Protein 4QN1 (pdb70)

Solvent-accessible surface area: 21123 Å² total

B-factor: mean 55.82, std 19.67, range [11.8, 142.9]

Nearest PDB structures (foldseek):
  4qn1-assembly1_A  TM=1.003E+00  e=3.491E-45  Homo sapiens
  6h2x-assembly1_A  TM=1.416E-01  e=1.424E-01  Escherichia coli K-12
  8f7n-assembly1_A-2  TM=1.892E-01  e=2.161E+00  Sinorhizobium meliloti
  6zz5-assembly1_AAA  TM=1.905E-01  e=2.071E+00  Serratia marcescens
  5vxj-assembly3_E  TM=1.726E-01  e=5.743E+00  Shigella flexneri

Organism: Homo sapiens (NCBI:txid9606)

InterPro domains:
  IPR000330 SNF2, N-terminal domain [PF00176] (307-985)
  IPR001650 Helicase, C-terminal domain-like [PF00271] (1516-1622)
  IPR001650 Helicase, C-terminal domain-like [PS51194] (1514-1672)
  IPR001650 Helicase, C-terminal domain-like [SM00490] (1542-1622)
  IPR001841 Zinc finger, RING-type [PS50089] (1432-1479)
  IPR001841 Zinc finger, RING-type [SM00184] (1432-1478)
  IPR001965 Zinc finger, PHD-type [SM00249] (660-707)
  IPR005818 Linker histone H1/H5, domain H15 [PF00538] (440-510)
  IPR005818 Linker histone H1/H5, domain H15 [PS51504] (438-512)
  IPR005818 Linker histone H1/H5, domain H15 [SM00526] (436-502)
  IPR005818 Linker histone H1/H5, domain H15 [cd00073] (440-512)
  IPR011011 Zinc finger, FYVE/PHD-type [SSF57903] (650-717)
  IPR013083 Zinc finger, RING/FYVE/PHD-type [G3DSA:3.30.40.10] (647-708)
  IPR013083 Zinc finger, RING/FYVE/PHD-type [G3DSA:3.30.40.10] (1404-1486)
  IPR014001 Helicase superfamily 1/2, ATP-binding domain [SM00487] (300-875)
  IPR017907 Zinc finger, RING-type, conserved site [PS00518] (1448-1457)
  IPR019786 Zinc finger, PHD-type, conserved site [PS01359] (661-706)
  IPR027370 Zinc finger, RING-type, eukaryotic [PF13445] (1432-1475)
  IPR027417 P-loop containing nucleoside triphosphate hydrolase [G3DSA:3.40.50.300] (1487-1681)
  IPR027417 P-loop containing nucleoside triphosphate hydrolase [SSF52540] (260-395)

Radius of gyration: 30.94 Å; Cα contacts (8 Å, |Δi|>4): 353; chains: 1; bounding box: 80×60×69 Å

Sequence (363 aa):
GTEELLTSLQKKCGTECEEAHRQLVCALNGLAGIHIIKGEYALAAELYREVLRSSEEHKGKLKTDSLQRLHATHNLELLIARHPGIPPTLRDGRLEEEAKQLREHHYSKCNTEVAEAQQALYPVQQTIHELQRKIHSNSPWWLNVIHRAIEFTIDEELVQRVRNEITSSEKFRDCRGLQFLLTTQEELNNKCQKLVREAVKNLEGPPSRNVIESATVCHLRPARLPLNCCVFCKADELFTEYESKLFSNTLWAISETERSKAILSFAKSHRFDVEFVDEGSTSDLFEAWKKEYKLLHEYWALRNRVSAVDELAATERLRVRDPLHIIEPHEVEQNRIKLLNDKAVATSQLQKKLGQLLYLTNLEEK

GO terms:
  GO:0005515 protein binding (F, IPI)
  GO:0031625 ubiquitin protein ligase binding (F, IDA)
  GO:0006974 DNA damage response (P, IDA)
  GO:0004842 ubiquitin-protein transferase activity (F, IDA)
  GO:0000209 protein polyubiquitination (P, IDA)
  GO:0061630 ubiquitin protein ligase activity (F, EXP)
  GO:0005654 nucleoplasm (C, TAS)
  GO:0016567 protein ubiquitination (P, TAS)

Structure (mmCIF, N/CA/C/O backbone):
data_4QN1
#
_entry.id   4QN1
#
_cell.length_a   130.624
_cell.length_b   130.624
_cell.length_c   129.571
_cell.angle_alpha   90.000
_cell.angle_beta   90.000
_cell.angle_gamma   120.000
#
_symmetry.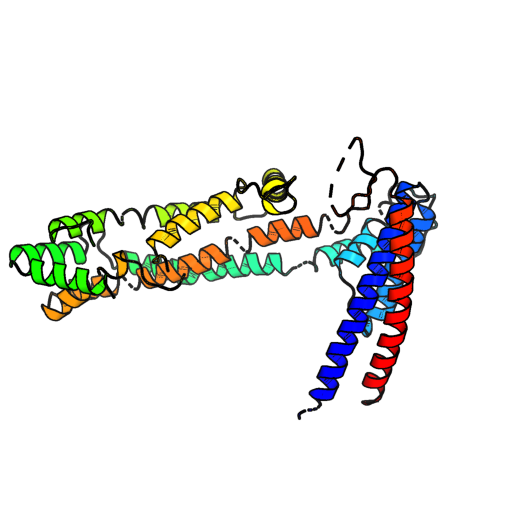space_group_name_H-M   'P 61 2 2'
#
loop_
_entity.id
_entity.type
_entity.pdbx_description
1 polymer 'E3 ubiquitin-protein ligase SHPRH'
2 non-polymer 'ZINC ION'
3 non-polymer 'SULFATE ION'
4 non-polymer 'UNKNOWN ATOM OR ION'
5 water water
#
loop_
_atom_site.group_PDB
_atom_site.id
_atom_site.type_symbol
_atom_site.label_atom_id
_atom_site.label_alt_id
_atom_site.label_comp_id
_atom_site.label_asym_id
_atom_site.label_entity_id
_atom_site.label_seq_id
_atom_site.pdbx_PDB_ins_code
_atom_site.Cartn_x
_atom_site.Cartn_y
_atom_site.Cartn_z
_atom_site.occupancy
_atom_site.B_iso_or_equiv
_atom_site.auth_seq_id
_atom_site.auth_comp_id
_atom_site.auth_asym_id
_atom_site.auth_atom_id
_atom_site.pdbx_PDB_model_num
ATOM 1 N N . GLY A 1 1 ? 103.714 68.167 30.765 1.00 64.21 999 GLY A N 1
ATOM 2 C CA . GLY A 1 1 ? 104.085 69.491 31.244 1.00 65.09 999 GLY A CA 1
ATOM 3 C C . GLY A 1 1 ? 103.377 70.608 30.508 1.00 67.77 999 GLY A C 1
ATOM 4 O O . GLY A 1 1 ? 103.348 70.613 29.271 1.00 66.13 999 GLY A O 1
ATOM 5 N N . THR A 1 2 ? 102.818 71.578 31.275 1.00 64.46 1000 THR A N 1
ATOM 6 C CA . THR A 1 2 ? 102.081 72.742 30.761 1.00 63.52 1000 THR A CA 1
ATOM 7 C C . THR A 1 2 ? 102.950 73.665 29.877 1.00 66.85 1000 THR A C 1
ATOM 8 O O . THR A 1 2 ? 102.385 74.367 29.034 1.00 66.01 1000 THR A O 1
ATOM 20 N N . GLU A 1 4 ? 105.564 72.511 27.716 1.00 63.63 1002 GLU A N 1
ATOM 21 C CA . GLU 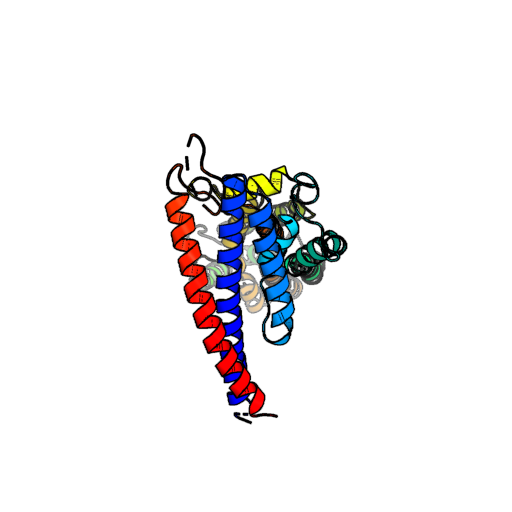A 1 4 ? 105.637 71.839 26.411 1.00 62.45 1002 GLU A CA 1
ATOM 22 C C . GLU A 1 4 ? 104.286 71.942 25.704 1.00 63.66 1002 GLU A C 1
ATOM 23 O O . GLU A 1 4 ? 104.243 72.018 24.477 1.00 62.17 1002 GLU A O 1
ATOM 29 N N . GLU A 1 5 ? 103.195 71.984 26.498 1.00 59.13 1003 GLU A N 1
ATOM 30 C CA . GLU A 1 5 ? 101.821 72.169 26.043 1.00 57.37 1003 GLU A CA 1
ATOM 31 C C . GLU A 1 5 ? 101.646 73.598 25.512 1.00 59.32 1003 GLU A C 1
ATOM 32 O O . GLU A 1 5 ? 100.979 73.774 24.497 1.00 57.95 1003 GLU A O 1
ATOM 38 N N . LEU A 1 6 ? 102.254 74.608 26.190 1.00 55.75 1004 LEU A N 1
ATOM 39 C CA . LEU A 1 6 ? 102.205 76.023 25.794 1.00 55.31 1004 LEU A CA 1
ATOM 40 C C . LEU A 1 6 ? 102.922 76.241 24.462 1.00 58.00 1004 LEU A C 1
ATOM 41 O O . LEU A 1 6 ? 102.360 76.881 23.572 1.00 56.48 1004 LEU A O 1
ATOM 46 N N . LEU A 1 7 ? 104.145 75.684 24.323 1.00 54.97 1005 LEU A N 1
ATOM 47 C CA . LEU A 1 7 ? 104.956 75.775 23.108 1.00 54.52 1005 LEU A CA 1
ATOM 48 C C . LEU A 1 7 ? 104.237 75.129 21.923 1.00 57.58 1005 LEU A C 1
ATOM 49 O O . LEU A 1 7 ? 104.260 75.690 20.827 1.00 56.80 1005 LEU A O 1
ATOM 54 N N . THR A 1 8 ? 103.564 73.981 22.160 1.00 53.95 1006 THR A N 1
ATOM 55 C CA . THR A 1 8 ? 102.778 73.251 21.160 1.00 52.41 1006 THR A CA 1
ATOM 56 C C . THR A 1 8 ? 101.546 74.087 20.761 1.00 55.72 1006 THR A C 1
ATOM 57 O O . THR A 1 8 ? 101.259 74.206 19.571 1.00 55.24 1006 THR A O 1
ATOM 61 N N . SER A 1 9 ? 100.847 74.677 21.753 1.00 52.13 1007 SER A N 1
ATOM 62 C CA . SER A 1 9 ? 99.670 75.524 21.549 1.00 51.55 1007 SER A CA 1
ATOM 63 C C . SER A 1 9 ? 100.025 76.760 20.704 1.00 55.89 1007 SER A C 1
ATOM 64 O O . SER A 1 9 ? 99.294 77.076 19.762 1.00 54.89 1007 SER A O 1
ATOM 67 N N . LEU A 1 10 ? 101.164 77.427 21.021 1.00 53.31 1008 LEU A N 1
ATOM 68 C CA . LEU A 1 10 ? 101.651 78.605 20.291 1.00 53.44 1008 LEU A CA 1
ATOM 69 C C . LEU A 1 10 ? 102.019 78.239 18.857 1.00 56.02 1008 LEU A C 1
ATOM 70 O O . LEU A 1 10 ? 101.719 79.008 17.948 1.00 55.30 1008 LEU A O 1
ATOM 75 N N . GLN A 1 11 ? 102.638 77.055 18.659 1.00 52.11 1009 GLN A N 1
ATOM 76 C CA . GLN A 1 11 ? 103.040 76.531 17.350 1.00 51.34 1009 GLN A CA 1
ATOM 77 C C . GLN A 1 11 ? 101.832 76.152 16.478 1.00 53.64 1009 GLN A C 1
ATOM 78 O O . GLN A 1 11 ? 101.853 76.403 15.271 1.00 52.64 1009 GLN A O 1
ATOM 84 N N . LYS A 1 12 ? 100.787 75.554 17.089 1.00 49.49 1010 LYS A N 1
ATOM 85 C CA . LYS A 1 12 ? 99.563 75.154 16.387 1.00 48.17 1010 LYS A CA 1
ATOM 86 C C . LYS A 1 12 ? 98.759 76.377 15.936 1.00 51.28 1010 LYS A C 1
ATOM 87 O O . LYS A 1 12 ? 98.352 76.429 14.776 1.00 50.67 1010 LYS A O 1
ATOM 90 N N . LYS A 1 13 ? 98.569 77.368 16.833 1.00 47.20 1011 LYS A N 1
ATOM 91 C CA . LYS A 1 13 ? 97.854 78.611 16.542 1.00 46.92 1011 LYS A CA 1
ATOM 92 C C . LYS A 1 13 ? 98.581 79.410 15.433 1.00 51.28 1011 LYS A C 1
ATOM 93 O O . LYS A 1 13 ? 97.926 79.892 14.510 1.00 50.80 1011 LYS A O 1
ATOM 96 N N . CYS A 1 14 ? 99.926 79.509 15.517 1.00 47.89 1012 CYS A N 1
ATOM 97 C CA . CYS A 1 14 ? 100.782 80.210 14.559 1.00 48.19 1012 CYS A CA 1
ATOM 98 C C . CYS A 1 14 ? 100.761 79.533 13.182 1.00 51.29 1012 CYS A C 1
ATOM 99 O O . CYS A 1 14 ? 100.702 80.226 12.163 1.00 51.27 1012 CYS A O 1
ATOM 102 N N . GLY A 1 15 ? 100.816 78.200 13.176 1.00 46.43 1013 GLY A N 1
ATOM 103 C CA . GLY A 1 15 ? 100.766 77.380 11.972 1.00 45.16 1013 GLY A CA 1
ATOM 104 C C . GLY A 1 15 ? 99.450 77.538 11.237 1.00 48.60 1013 GLY A C 1
ATOM 105 O O . GLY A 1 15 ? 99.431 77.600 10.006 1.00 48.79 1013 GLY A O 1
ATOM 106 N N . THR A 1 16 ? 98.345 77.647 11.998 1.00 44.53 1014 THR A N 1
ATOM 107 C CA . THR A 1 16 ? 96.984 77.862 11.498 1.00 43.87 1014 THR A CA 1
ATOM 108 C C . THR A 1 16 ? 96.897 79.249 10.839 1.00 49.01 1014 THR A C 1
ATOM 109 O O . THR A 1 16 ? 96.262 79.394 9.790 1.00 48.65 1014 THR A O 1
ATOM 113 N N . GLU A 1 17 ? 97.570 80.248 11.442 1.00 46.45 1015 GLU A N 1
ATOM 114 C CA . GLU A 1 17 ? 97.633 81.619 10.939 1.00 47.39 1015 GLU A CA 1
ATOM 115 C C . GLU A 1 17 ? 98.395 81.665 9.610 1.00 50.51 1015 GLU A C 1
ATOM 116 O O . GLU A 1 17 ? 97.952 82.348 8.687 1.00 49.82 1015 GLU A O 1
ATOM 122 N N . CYS A 1 18 ? 99.492 80.880 9.491 1.00 47.20 1016 CYS A N 1
ATOM 123 C CA . CYS A 1 18 ? 100.290 80.745 8.261 1.00 46.98 1016 CYS A CA 1
ATOM 124 C C . CYS A 1 18 ? 99.435 80.091 7.164 1.00 49.24 1016 CYS A C 1
ATOM 125 O O . CYS A 1 18 ? 99.454 80.531 6.013 1.00 48.30 1016 CYS A O 1
ATOM 128 N N . GLU A 1 19 ? 98.683 79.042 7.549 1.00 44.70 1017 GLU A N 1
ATOM 129 C CA . GLU A 1 19 ? 97.788 78.265 6.697 1.00 43.56 1017 GLU A CA 1
ATOM 130 C C . GLU A 1 19 ? 96.652 79.137 6.135 1.00 47.01 1017 GLU A C 1
ATOM 131 O O . GLU A 1 19 ? 96.352 79.033 4.945 1.00 46.66 1017 GLU A O 1
ATOM 137 N N . GLU A 1 20 ? 96.046 80.004 6.975 1.00 43.40 1018 GLU A N 1
ATOM 138 C CA . GLU A 1 20 ? 94.960 80.903 6.563 1.00 43.71 1018 GLU A CA 1
ATOM 139 C C . GLU A 1 20 ? 95.468 82.002 5.617 1.00 48.25 1018 GLU A C 1
ATOM 140 O O . GLU A 1 20 ? 94.808 82.294 4.619 1.00 48.21 1018 GLU A O 1
ATOM 146 N N . ALA A 1 21 ? 96.641 82.584 5.919 1.00 45.08 1019 ALA A N 1
ATOM 147 C CA . ALA A 1 21 ? 97.269 83.624 5.106 1.00 45.59 1019 ALA A CA 1
ATOM 148 C C . ALA A 1 21 ? 97.643 83.072 3.726 1.00 49.24 1019 ALA A C 1
ATOM 149 O O . ALA A 1 21 ? 97.449 83.764 2.724 1.00 49.75 1019 ALA A O 1
ATOM 151 N N . HIS A 1 22 ? 98.129 81.808 3.671 1.00 44.47 1020 HIS A N 1
ATOM 152 C CA . HIS A 1 22 ? 98.490 81.141 2.415 1.00 43.38 1020 HIS A CA 1
ATOM 153 C C . HIS A 1 22 ? 97.234 80.808 1.598 1.00 47.02 1020 HIS A C 1
ATOM 154 O O . HIS A 1 22 ? 97.246 80.971 0.375 1.00 46.95 1020 HIS A O 1
ATOM 161 N N . ARG A 1 23 ? 96.150 80.375 2.285 1.00 42.84 1021 ARG A N 1
ATOM 162 C CA . ARG A 1 23 ? 94.837 80.078 1.700 1.00 42.09 1021 ARG A CA 1
ATOM 163 C C . ARG A 1 23 ? 94.300 81.333 0.995 1.00 46.98 1021 ARG A C 1
ATOM 164 O O . ARG A 1 23 ? 93.890 81.243 -0.158 1.00 46.91 1021 ARG A O 1
ATOM 172 N N . GLN A 1 24 ? 94.359 82.500 1.672 1.00 44.47 1022 GLN A N 1
ATOM 173 C CA . GLN A 1 24 ? 93.929 83.797 1.133 1.00 45.57 1022 GLN A CA 1
ATOM 174 C C . GLN A 1 24 ? 94.769 84.221 -0.081 1.00 50.85 1022 GLN A C 1
ATOM 175 O O . GLN A 1 24 ? 94.217 84.784 -1.028 1.00 51.27 1022 GLN A O 1
ATOM 181 N N . LEU A 1 25 ? 96.090 83.930 -0.058 1.00 47.78 1023 LEU A N 1
ATOM 182 C CA . LEU A 1 25 ? 97.029 84.254 -1.140 1.00 48.54 1023 LEU A CA 1
ATOM 183 C C . LEU A 1 25 ? 96.714 83.445 -2.405 1.00 52.27 1023 LEU A C 1
ATOM 184 O O . LEU A 1 25 ? 96.528 84.031 -3.471 1.00 53.16 1023 LEU A O 1
ATOM 189 N N . VAL A 1 26 ? 96.642 82.112 -2.269 1.00 47.38 1024 VAL A N 1
ATOM 190 C CA . VAL A 1 26 ? 96.335 81.139 -3.323 1.00 46.70 1024 VAL A CA 1
ATOM 191 C C . VAL A 1 26 ? 94.938 81.422 -3.928 1.00 50.94 1024 VAL A C 1
ATOM 192 O O . VAL A 1 26 ? 94.777 81.351 -5.148 1.00 50.90 1024 VAL A O 1
ATOM 196 N N . CYS A 1 27 ? 93.956 81.778 -3.071 1.00 47.76 1025 CYS A N 1
ATOM 197 C CA . CYS A 1 27 ? 92.589 82.143 -3.455 1.00 47.92 1025 CYS A CA 1
ATOM 198 C C . CYS A 1 27 ? 92.602 83.372 -4.381 1.00 51.69 1025 CYS A C 1
ATOM 199 O O . CYS A 1 27 ? 91.886 83.385 -5.383 1.00 51.42 1025 CYS A O 1
ATOM 202 N N . ALA A 1 28 ? 93.426 84.391 -4.041 1.00 48.44 1026 ALA A N 1
ATOM 203 C CA . ALA A 1 28 ? 93.579 85.625 -4.817 1.00 49.66 1026 ALA A CA 1
ATOM 204 C C . ALA A 1 28 ? 94.248 85.353 -6.169 1.00 53.01 1026 ALA A C 1
ATOM 205 O O . ALA A 1 28 ? 93.776 85.866 -7.182 1.00 53.83 1026 ALA A O 1
ATOM 207 N N . LEU A 1 29 ? 95.307 84.511 -6.188 1.00 47.83 1027 LEU A N 1
ATOM 208 C CA . LEU A 1 29 ? 96.031 84.126 -7.404 1.00 47.58 1027 LEU A CA 1
ATOM 209 C C . LEU A 1 29 ? 95.127 83.400 -8.405 1.00 51.73 1027 LEU A C 1
ATOM 210 O O . LEU A 1 29 ? 95.175 83.697 -9.601 1.00 52.87 1027 LEU A O 1
ATOM 215 N N . ASN A 1 30 ? 94.300 82.461 -7.911 1.00 46.96 1028 ASN A N 1
ATOM 216 C CA . ASN A 1 30 ? 93.354 81.685 -8.717 1.00 46.36 1028 ASN A CA 1
ATOM 217 C C . ASN A 1 30 ? 92.258 82.559 -9.330 1.00 51.49 1028 ASN A C 1
ATOM 218 O O . ASN A 1 30 ? 91.866 82.325 -10.475 1.00 51.47 1028 ASN A O 1
ATOM 223 N N . GLY A 1 31 ? 91.794 83.557 -8.572 1.00 48.76 1029 GLY A N 1
ATOM 224 C CA . GLY A 1 31 ? 90.793 84.521 -9.018 1.00 49.83 1029 GLY A CA 1
ATOM 225 C C . GLY A 1 31 ? 91.318 85.380 -10.153 1.00 55.45 1029 GLY A C 1
ATOM 226 O O . GLY A 1 31 ? 90.619 85.578 -11.154 1.00 56.45 1029 GLY A O 1
ATOM 227 N N . LEU A 1 32 ? 92.578 85.861 -10.017 1.00 51.38 1030 LEU A N 1
ATOM 228 C CA . LEU A 1 32 ? 93.262 86.681 -11.024 1.00 52.52 1030 LEU A CA 1
ATOM 229 C C . LEU A 1 32 ? 93.492 85.896 -12.312 1.00 57.82 1030 LEU A C 1
ATOM 230 O O . LEU A 1 32 ? 93.353 86.460 -13.395 1.00 59.62 1030 LEU A O 1
ATOM 235 N N . ALA A 1 33 ? 93.784 84.590 -12.195 1.00 53.22 1031 ALA A N 1
ATOM 236 C CA . ALA A 1 33 ? 93.965 83.689 -13.332 1.00 53.04 1031 ALA A CA 1
ATOM 237 C C . ALA A 1 33 ? 92.645 83.496 -14.098 1.00 58.43 1031 ALA A C 1
ATOM 238 O O . ALA A 1 33 ? 92.656 83.463 -15.328 1.00 58.37 1031 ALA A O 1
ATOM 240 N N . GLY A 1 34 ? 91.530 83.417 -13.361 1.00 55.99 1032 GLY A N 1
ATOM 241 C CA . GLY A 1 34 ? 90.183 83.266 -13.910 1.00 56.80 1032 GLY A CA 1
ATOM 242 C C . GLY A 1 34 ? 89.724 84.455 -14.731 1.00 64.01 1032 GLY A C 1
ATOM 243 O O . GLY A 1 34 ? 88.890 84.306 -15.628 1.00 64.52 1032 GLY A O 1
ATOM 244 N N . ILE A 1 35 ? 90.277 85.643 -14.425 1.00 62.22 1033 ILE A N 1
ATOM 245 C CA . ILE A 1 35 ? 90.007 86.897 -15.120 1.00 64.54 1033 ILE A CA 1
ATOM 246 C C . ILE A 1 35 ? 90.805 86.926 -16.438 1.00 71.71 1033 ILE A C 1
ATOM 247 O O . ILE A 1 35 ? 90.247 87.306 -17.473 1.00 72.76 1033 ILE A O 1
ATOM 252 N N . HIS A 1 36 ? 92.088 86.487 -16.401 1.00 68.85 1034 HIS A N 1
ATOM 253 C CA . HIS A 1 36 ? 92.966 86.416 -17.576 1.00 70.16 1034 HIS A CA 1
ATOM 254 C C . HIS A 1 36 ? 92.374 85.514 -18.667 1.00 76.46 1034 HIS A C 1
ATOM 255 O O . HIS A 1 36 ? 92.499 85.837 -19.850 1.00 77.74 1034 HIS A O 1
ATOM 262 N N . ILE A 1 37 ? 91.696 84.414 -18.268 1.00 72.98 1035 ILE A N 1
ATOM 263 C CA . ILE A 1 37 ? 91.037 83.483 -19.191 1.00 73.72 1035 ILE A CA 1
ATOM 264 C C . ILE A 1 37 ? 89.798 84.162 -19.810 1.00 81.01 1035 ILE A C 1
ATOM 265 O O . ILE A 1 37 ? 89.575 84.033 -21.020 1.00 82.13 1035 ILE A O 1
ATOM 270 N N . ILE A 1 38 ? 89.027 84.918 -18.989 1.00 78.32 1036 ILE A N 1
ATOM 271 C CA . ILE A 1 38 ? 87.842 85.668 -19.426 1.00 79.89 1036 ILE A CA 1
ATOM 272 C C . ILE A 1 38 ? 88.243 86.746 -20.449 1.00 86.34 1036 ILE A C 1
ATOM 273 O O . ILE A 1 38 ? 87.515 86.972 -21.420 1.00 87.16 1036 ILE A O 1
ATOM 275 N N . LYS A 1 39 ? 89.423 87.374 -20.241 1.00 83.10 1037 LYS A N 1
ATOM 276 C CA . LYS A 1 39 ? 89.996 88.389 -21.128 1.00 84.47 1037 LYS A CA 1
ATOM 277 C C . LYS A 1 39 ? 90.570 87.748 -22.401 1.00 89.68 1037 LYS A C 1
ATOM 278 O O . LYS A 1 39 ? 90.582 88.392 -23.451 1.00 91.56 1037 LYS A O 1
ATOM 284 N N . GLY A 1 40 ? 91.025 86.495 -22.292 1.00 84.69 1038 GLY A N 1
ATOM 285 C CA . GLY A 1 40 ? 91.577 85.733 -23.409 1.00 84.73 1038 GLY A CA 1
ATOM 286 C C . GLY A 1 40 ? 93.022 85.300 -23.257 1.00 87.38 1038 GLY A C 1
ATOM 287 O O . GLY A 1 40 ? 93.428 84.304 -23.863 1.00 86.25 1038 GLY A O 1
ATOM 288 N N . GLU A 1 41 ? 93.812 86.053 -22.460 1.00 83.85 1039 GLU A N 1
ATOM 289 C CA . GLU A 1 41 ? 95.239 85.800 -22.207 1.00 82.94 1039 GLU A CA 1
ATOM 290 C C . GLU A 1 41 ? 95.466 84.526 -21.350 1.00 84.85 1039 GLU A C 1
ATOM 291 O O . GLU A 1 41 ? 95.689 84.601 -20.137 1.00 83.27 1039 GLU A O 1
ATOM 297 N N . TYR A 1 42 ? 95.430 83.354 -22.019 1.00 80.97 1040 TYR A N 1
ATOM 298 C CA . TYR A 1 42 ? 95.599 82.026 -21.413 1.00 79.05 1040 TYR A CA 1
ATOM 299 C C . TYR A 1 42 ? 96.984 81.799 -20.795 1.00 81.35 1040 TYR A C 1
ATOM 300 O O . TYR A 1 42 ? 97.096 81.034 -19.835 1.00 79.88 1040 TYR A O 1
ATOM 309 N N . ALA A 1 43 ? 98.029 82.436 -21.353 1.00 77.97 1041 ALA A N 1
ATOM 310 C CA . ALA A 1 43 ? 99.413 82.295 -20.895 1.00 76.77 1041 ALA A CA 1
ATOM 311 C C . ALA A 1 43 ? 99.647 82.903 -19.510 1.00 78.50 1041 ALA A C 1
ATOM 312 O O . ALA A 1 43 ? 100.302 82.269 -18.680 1.00 76.87 1041 ALA A O 1
ATOM 314 N N . LEU A 1 44 ? 99.112 84.119 -19.263 1.00 74.88 1042 LEU A N 1
ATOM 315 C CA . LEU A 1 44 ? 99.251 84.839 -17.990 1.00 73.86 1042 LEU A CA 1
ATOM 316 C C . LEU A 1 44 ? 98.538 84.127 -16.842 1.00 74.71 1042 LEU A C 1
ATOM 317 O O . LEU A 1 44 ? 98.982 84.211 -15.695 1.00 73.56 1042 LEU A O 1
ATOM 322 N N . ALA A 1 45 ? 97.443 83.417 -17.164 1.00 69.53 1043 ALA A N 1
ATOM 323 C CA . ALA A 1 45 ? 96.650 82.632 -16.224 1.00 67.24 1043 ALA A CA 1
ATOM 324 C C . ALA A 1 45 ? 97.418 81.376 -15.810 1.00 68.67 1043 ALA A C 1
ATOM 325 O O . ALA A 1 45 ? 97.411 81.020 -14.630 1.00 66.92 1043 ALA A O 1
ATOM 327 N N . ALA A 1 46 ? 98.083 80.716 -16.790 1.00 64.58 1044 ALA A N 1
ATOM 328 C CA . ALA A 1 46 ? 98.887 79.505 -16.614 1.00 63.06 1044 ALA A CA 1
ATOM 329 C C . ALA A 1 46 ? 100.053 79.725 -15.654 1.00 65.88 1044 ALA A C 1
ATOM 330 O O . ALA A 1 46 ? 100.365 78.833 -14.863 1.00 64.51 1044 ALA A O 1
ATOM 332 N N . GLU A 1 47 ? 100.669 80.921 -15.709 1.00 62.43 1045 GLU A N 1
ATOM 333 C CA . GLU A 1 47 ? 101.777 81.341 -14.856 1.00 61.73 1045 GLU A CA 1
ATOM 334 C C . GLU A 1 47 ? 101.307 81.400 -13.398 1.00 63.37 1045 GLU A C 1
ATOM 335 O O . GLU A 1 47 ? 102.011 80.918 -12.508 1.00 62.43 1045 GLU A O 1
ATOM 341 N N . LEU A 1 48 ? 100.096 81.955 -13.170 1.00 58.71 1046 LEU A N 1
ATOM 342 C CA . LEU A 1 48 ? 99.480 82.089 -11.847 1.00 56.94 1046 LEU A CA 1
ATOM 343 C C . LEU A 1 48 ? 99.118 80.732 -11.245 1.00 57.57 1046 LEU A C 1
ATOM 344 O O . LEU A 1 48 ? 99.334 80.536 -10.046 1.00 56.31 1046 LEU A O 1
ATOM 349 N N . TYR A 1 49 ? 98.586 79.794 -12.072 1.00 52.29 1047 TYR A N 1
ATOM 350 C CA . TYR A 1 49 ? 98.239 78.435 -11.640 1.00 50.33 1047 TYR A CA 1
ATOM 351 C C . TYR A 1 49 ? 99.501 77.685 -11.240 1.00 52.38 1047 TYR A C 1
ATOM 352 O O . TYR A 1 49 ? 99.504 76.993 -10.221 1.00 50.60 1047 TYR A O 1
ATOM 361 N N . ARG A 1 50 ? 100.577 77.843 -12.046 1.00 48.89 1048 ARG A N 1
ATOM 362 C CA . ARG A 1 50 ? 101.890 77.239 -11.822 1.00 47.71 1048 ARG A CA 1
ATOM 363 C C . ARG A 1 50 ? 102.505 77.764 -10.524 1.00 49.54 1048 ARG A C 1
ATOM 364 O O . ARG A 1 50 ? 103.111 76.981 -9.793 1.00 47.93 1048 ARG A O 1
ATOM 372 N N . GLU A 1 51 ? 102.289 79.062 -10.209 1.00 46.13 1049 GLU A N 1
ATOM 373 C CA . GLU A 1 51 ? 102.774 79.688 -8.977 1.00 45.98 1049 GLU A CA 1
ATOM 374 C C . GLU A 1 51 ? 102.031 79.135 -7.759 1.00 49.25 1049 GLU A C 1
ATOM 375 O O . GLU A 1 51 ? 102.663 78.890 -6.729 1.00 48.54 1049 GLU A O 1
ATOM 381 N N . VAL A 1 52 ? 100.703 78.902 -7.890 1.00 45.61 1050 VAL A N 1
ATOM 382 C CA . VAL A 1 52 ? 99.861 78.324 -6.834 1.00 44.14 1050 VAL A CA 1
ATOM 383 C C . VAL A 1 52 ? 100.430 76.953 -6.439 1.00 46.62 1050 VAL A C 1
ATOM 384 O O . VAL A 1 52 ? 100.624 76.683 -5.251 1.00 45.39 1050 VAL A O 1
ATOM 388 N N . LEU A 1 53 ? 100.737 76.119 -7.441 1.00 43.59 1051 LEU A N 1
ATOM 389 C CA . LEU A 1 53 ? 101.274 74.779 -7.231 1.00 43.40 1051 LEU A CA 1
ATOM 390 C C . LEU A 1 53 ? 102.697 74.818 -6.685 1.00 48.36 1051 LEU A C 1
ATOM 391 O O . LEU A 1 53 ? 103.025 74.019 -5.806 1.00 47.47 1051 LEU A O 1
ATOM 396 N N . ARG A 1 54 ? 103.509 75.783 -7.157 1.00 46.33 1052 ARG A N 1
ATOM 397 C CA . ARG A 1 54 ? 104.893 75.991 -6.724 1.00 46.99 1052 ARG A CA 1
ATOM 398 C C . ARG A 1 54 ? 104.955 76.449 -5.255 1.00 51.64 1052 ARG A C 1
ATOM 399 O O . ARG A 1 54 ? 105.738 75.894 -4.484 1.00 51.01 1052 ARG A O 1
ATOM 407 N N . SER A 1 55 ? 104.118 77.437 -4.874 1.00 49.18 1053 SER A N 1
ATOM 408 C CA . SER A 1 55 ? 104.046 77.988 -3.517 1.00 49.61 1053 SER A CA 1
ATOM 409 C C . SER A 1 55 ? 103.582 76.944 -2.500 1.00 53.65 1053 SER A C 1
ATOM 410 O O . SER A 1 55 ? 104.161 76.859 -1.413 1.00 53.29 1053 SER A O 1
ATOM 413 N N . SER A 1 56 ? 102.547 76.150 -2.857 1.00 49.83 1054 SER A N 1
ATOM 414 C CA . SER A 1 56 ? 101.988 75.098 -2.002 1.00 48.94 1054 SER A CA 1
ATOM 415 C C . SER A 1 56 ? 103.028 74.017 -1.707 1.00 54.52 1054 SER A C 1
ATOM 416 O O . SER A 1 56 ? 103.134 73.567 -0.564 1.00 53.47 1054 SER A O 1
ATOM 419 N N . GLU A 1 57 ? 103.824 73.646 -2.731 1.00 52.97 1055 GLU A N 1
ATOM 420 C CA . GLU A 1 57 ? 104.893 72.651 -2.638 1.00 53.42 1055 GLU A CA 1
ATOM 421 C C . GLU A 1 57 ? 106.041 73.151 -1.745 1.00 59.12 1055 GLU A C 1
ATOM 422 O O . GLU A 1 57 ? 106.536 72.387 -0.914 1.00 58.77 1055 GLU A O 1
ATOM 428 N N . GLU A 1 58 ? 106.437 74.434 -1.906 1.00 56.65 1056 GLU A N 1
ATOM 429 C CA . GLU A 1 58 ? 107.504 75.087 -1.142 1.00 57.30 1056 GLU A CA 1
ATOM 430 C C . GLU A 1 58 ? 107.199 75.122 0.368 1.00 60.82 1056 GLU A C 1
ATOM 431 O O . GLU A 1 58 ? 108.100 74.893 1.179 1.00 60.64 1056 GLU A O 1
ATOM 437 N N . HIS A 1 59 ? 105.930 75.394 0.729 1.00 56.41 1057 HIS A N 1
ATOM 438 C CA . HIS A 1 59 ? 105.474 75.529 2.111 1.00 55.81 1057 HIS A CA 1
ATOM 439 C C . HIS A 1 59 ? 104.813 74.266 2.699 1.00 59.11 1057 HIS A C 1
ATOM 440 O O . HIS A 1 59 ? 104.377 74.323 3.851 1.00 58.01 1057 HIS A O 1
ATOM 447 N N . LYS A 1 60 ? 104.762 73.132 1.945 1.00 56.51 1058 LYS A N 1
ATOM 448 C CA . LYS A 1 60 ? 104.102 71.872 2.360 1.00 56.16 1058 LYS A CA 1
ATOM 449 C C . LYS A 1 60 ? 104.547 71.330 3.745 1.00 61.02 1058 LYS A C 1
ATOM 450 O O . LYS A 1 60 ? 103.736 70.707 4.439 1.00 59.72 1058 LYS A O 1
ATOM 456 N N . GLY A 1 61 ? 105.804 71.584 4.122 1.00 59.02 1059 GLY A N 1
ATOM 457 C CA . GLY A 1 61 ? 106.362 71.164 5.403 1.00 59.22 1059 GLY A CA 1
ATOM 458 C C . GLY A 1 61 ? 105.830 71.989 6.556 1.00 63.78 1059 GLY A C 1
ATOM 459 O O . GLY A 1 61 ? 105.276 71.441 7.515 1.00 63.53 1059 GLY A O 1
ATOM 460 N N . LYS A 1 62 ? 105.971 73.324 6.440 1.00 60.39 1060 LYS A N 1
ATOM 461 C CA . LYS A 1 62 ? 105.544 74.318 7.430 1.00 60.15 1060 LYS A CA 1
ATOM 462 C C . LYS A 1 62 ? 104.012 74.426 7.572 1.00 62.96 1060 LYS A C 1
ATOM 463 O O . LYS A 1 62 ? 103.522 74.573 8.697 1.00 62.74 1060 LYS A O 1
ATOM 467 N N . LEU A 1 63 ? 103.262 74.372 6.444 1.00 57.95 1061 LEU A N 1
ATOM 468 C CA . LEU A 1 63 ? 101.802 74.519 6.444 1.00 56.56 1061 LEU A CA 1
ATOM 469 C C . LEU A 1 63 ? 101.080 73.649 5.401 1.00 59.04 1061 LEU A C 1
ATOM 470 O O . LEU A 1 63 ? 101.666 73.277 4.382 1.00 58.84 1061 LEU A O 1
ATOM 475 N N . LYS A 1 64 ? 99.781 73.389 5.642 1.00 54.15 1062 LYS A N 1
ATOM 476 C CA . LYS A 1 64 ? 98.893 72.645 4.746 1.00 53.03 1062 LYS A CA 1
ATOM 477 C C . LYS A 1 64 ? 98.216 73.620 3.770 1.00 56.31 1062 LYS A C 1
ATOM 478 O O . LYS A 1 64 ? 97.903 74.752 4.145 1.00 56.49 1062 LYS A O 1
ATOM 482 N N . THR A 1 65 ? 97.961 73.173 2.534 1.00 51.29 1063 THR A N 1
ATOM 483 C CA . THR A 1 65 ? 97.238 73.980 1.554 1.00 50.83 1063 THR A CA 1
ATOM 484 C C . THR A 1 65 ? 95.946 73.251 1.209 1.00 53.03 1063 THR A C 1
ATOM 485 O O . THR A 1 65 ? 95.983 72.042 0.956 1.00 52.40 1063 THR A O 1
ATOM 489 N N . ASP A 1 66 ? 94.808 73.982 1.208 1.00 48.48 1064 ASP A N 1
ATOM 490 C CA . ASP A 1 66 ? 93.491 73.444 0.860 1.00 47.12 1064 ASP A CA 1
ATOM 491 C C . ASP A 1 66 ? 93.579 72.680 -0.459 1.00 48.17 1064 ASP A C 1
ATOM 492 O O . ASP A 1 66 ? 94.032 73.227 -1.474 1.00 47.90 1064 ASP A O 1
ATOM 497 N N . SER A 1 67 ? 93.211 71.393 -0.410 1.00 41.94 1065 SER A N 1
ATOM 498 C CA . SER A 1 67 ? 93.249 70.499 -1.556 1.00 41.42 1065 SER A CA 1
ATOM 499 C C . SER A 1 67 ? 92.389 71.016 -2.727 1.00 44.16 1065 SER A C 1
ATOM 500 O O . SER A 1 67 ? 92.789 70.851 -3.882 1.00 44.33 1065 SER A O 1
ATOM 503 N N . LEU A 1 68 ? 91.264 71.703 -2.423 1.00 39.26 1066 LEU A N 1
ATOM 504 C CA . LEU A 1 68 ? 90.348 72.265 -3.418 1.00 39.19 1066 LEU A CA 1
ATOM 505 C C . LEU A 1 68 ? 90.971 73.406 -4.207 1.00 44.25 1066 LEU A C 1
ATOM 506 O O . LEU A 1 68 ? 90.693 73.547 -5.400 1.00 44.75 1066 LEU A O 1
ATOM 511 N N . GLN A 1 69 ? 91.802 74.222 -3.540 1.00 40.71 1067 GLN A N 1
ATOM 512 C CA . GLN A 1 69 ? 92.502 75.352 -4.153 1.00 41.37 1067 GLN A CA 1
ATOM 513 C C . GLN A 1 69 ? 93.602 74.839 -5.077 1.00 44.91 1067 GLN A C 1
ATOM 514 O O . GLN A 1 69 ? 93.835 75.424 -6.141 1.00 45.13 1067 GLN A O 1
ATOM 520 N N . ARG A 1 70 ? 94.275 73.744 -4.662 1.00 40.28 1068 ARG A N 1
ATOM 521 C CA . ARG A 1 70 ? 95.325 73.088 -5.436 1.00 40.53 1068 ARG A CA 1
ATOM 522 C C . ARG A 1 70 ? 94.677 72.406 -6.634 1.00 45.40 1068 ARG A C 1
ATOM 523 O O . ARG A 1 70 ? 95.213 72.481 -7.739 1.00 45.78 1068 ARG A O 1
ATOM 531 N N . LEU A 1 71 ? 93.496 71.782 -6.417 1.00 41.58 1069 LEU A N 1
ATOM 532 C CA . LEU A 1 71 ? 92.724 71.136 -7.475 1.00 41.13 1069 LEU A CA 1
ATOM 533 C C . LEU A 1 71 ? 92.242 72.189 -8.470 1.00 44.06 1069 LEU A C 1
ATOM 534 O O . LEU A 1 71 ? 92.325 71.944 -9.672 1.00 44.15 1069 LEU A O 1
ATOM 539 N N . HIS A 1 72 ? 91.801 73.375 -7.978 1.00 39.50 1070 HIS A N 1
ATOM 540 C CA . HIS A 1 72 ? 91.385 74.490 -8.837 1.00 39.94 1070 HIS A CA 1
ATOM 541 C C . HIS A 1 72 ? 92.511 74.838 -9.811 1.00 43.87 1070 HIS A C 1
ATOM 542 O O . HIS A 1 72 ? 92.276 74.881 -11.017 1.00 44.39 1070 HIS A O 1
ATOM 549 N N . ALA A 1 73 ? 93.732 75.045 -9.283 1.00 39.92 1071 ALA A N 1
ATOM 550 C CA . ALA A 1 73 ? 94.913 75.392 -10.074 1.00 40.49 1071 ALA A CA 1
ATOM 551 C C . ALA A 1 73 ? 95.328 74.280 -11.030 1.00 44.27 1071 ALA A C 1
ATOM 552 O O . ALA A 1 73 ? 95.550 74.571 -12.201 1.00 44.67 1071 ALA A O 1
ATOM 554 N N . THR A 1 74 ? 95.416 73.021 -10.541 1.00 40.21 1072 THR A N 1
ATOM 555 C CA . THR A 1 74 ? 95.824 71.849 -11.329 1.00 41.08 1072 THR A CA 1
ATOM 556 C C . THR A 1 74 ? 94.890 71.592 -12.530 1.00 47.86 1072 THR A C 1
ATOM 557 O O . THR A 1 74 ? 95.374 71.486 -13.660 1.00 48.50 1072 THR A O 1
ATOM 561 N N . HIS A 1 75 ? 93.574 71.477 -12.273 1.00 45.06 1073 HIS A N 1
ATOM 562 C CA . HIS A 1 75 ? 92.539 71.202 -13.269 1.00 46.39 1073 HIS A CA 1
ATOM 563 C C . HIS A 1 75 ? 92.462 72.269 -14.356 1.00 53.23 1073 HIS A C 1
ATOM 564 O O . HIS A 1 75 ? 92.362 71.925 -15.533 1.00 53.79 1073 HIS A O 1
ATOM 571 N N . ASN A 1 76 ? 92.459 73.551 -13.966 1.00 51.20 1074 ASN A N 1
ATOM 572 C CA . ASN A 1 76 ? 92.350 74.647 -14.920 1.00 53.00 1074 ASN A CA 1
ATOM 573 C C . ASN A 1 76 ? 93.626 74.813 -15.748 1.00 60.50 1074 ASN A C 1
ATOM 574 O O . ASN A 1 76 ? 93.546 75.279 -16.885 1.00 61.47 1074 ASN A O 1
ATOM 579 N N . LEU A 1 77 ? 94.784 74.377 -15.206 1.00 58.06 1075 LEU A N 1
ATOM 580 C CA . LEU A 1 77 ? 96.067 74.387 -15.906 1.00 59.21 1075 LEU A CA 1
ATOM 581 C C . LEU A 1 77 ? 96.041 73.262 -16.953 1.00 66.81 1075 LEU A C 1
ATOM 582 O O . LEU A 1 77 ? 96.487 73.477 -18.079 1.00 67.86 1075 LEU A O 1
ATOM 595 N N . GLU A 1 79 ? 93.331 72.043 -18.401 1.00 70.40 1077 GLU A N 1
ATOM 596 C CA . GLU A 1 79 ? 92.371 72.504 -19.406 1.00 71.71 1077 GLU A CA 1
ATOM 597 C C . GLU A 1 79 ? 93.086 73.316 -20.486 1.00 77.73 1077 GLU A C 1
ATOM 598 O O . GLU A 1 79 ? 92.781 73.163 -21.671 1.00 78.88 1077 GLU A O 1
ATOM 604 N N . LEU A 1 80 ? 94.048 74.164 -20.072 1.00 74.15 1078 LEU A N 1
ATOM 605 C CA . LEU A 1 80 ? 94.825 75.015 -20.970 1.00 75.32 1078 LEU A CA 1
ATOM 606 C C . LEU A 1 80 ? 95.848 74.215 -21.785 1.00 80.59 1078 LEU A C 1
ATOM 607 O O . LEU A 1 80 ? 96.060 74.520 -22.955 1.00 81.20 1078 LEU A O 1
ATOM 612 N N . LEU A 1 81 ? 96.463 73.188 -21.179 1.00 77.35 1079 LEU A N 1
ATOM 613 C CA . LEU A 1 81 ? 97.475 72.363 -21.846 1.00 78.22 1079 LEU A CA 1
ATOM 614 C C . LEU A 1 81 ? 96.877 71.291 -22.770 1.00 85.07 1079 LEU A C 1
ATOM 615 O O . LEU A 1 81 ? 97.585 70.773 -23.638 1.00 85.76 1079 LEU A O 1
ATOM 620 N N . ILE A 1 82 ? 95.590 70.960 -22.588 1.00 82.93 1080 ILE A N 1
ATOM 621 C CA . ILE A 1 82 ? 94.909 69.970 -23.415 1.00 84.39 1080 ILE A CA 1
ATOM 622 C C . ILE A 1 82 ? 94.361 70.612 -24.683 1.00 92.17 1080 ILE A C 1
ATOM 623 O O . ILE A 1 82 ? 94.447 70.006 -25.753 1.00 93.46 1080 ILE A O 1
ATOM 625 N N . ALA A 1 83 ? 93.826 71.847 -24.569 1.00 90.03 1081 ALA A N 1
ATOM 626 C CA . ALA A 1 83 ? 93.209 72.571 -25.681 1.00 91.85 1081 ALA A CA 1
ATOM 627 C C . ALA A 1 83 ? 93.987 73.810 -26.172 1.00 96.82 1081 ALA A C 1
ATOM 628 O O . ALA A 1 83 ? 94.393 73.835 -27.338 1.00 98.10 1081 ALA A O 1
ATOM 630 N N . ARG A 1 84 ? 94.163 74.838 -25.303 1.00 92.37 1082 ARG A N 1
ATOM 631 C CA . ARG A 1 84 ? 94.799 76.125 -25.623 1.00 92.91 1082 ARG A CA 1
ATOM 632 C C . ARG A 1 84 ? 96.291 76.025 -26.016 1.00 96.75 1082 ARG A C 1
ATOM 633 O O . ARG A 1 84 ? 96.849 77.008 -26.518 1.00 97.15 1082 ARG A O 1
ATOM 635 N N . HIS A 1 85 ? 96.918 74.838 -25.827 1.00 92.58 1083 HIS A N 1
ATOM 636 C CA . HIS A 1 85 ? 98.301 74.537 -26.227 1.00 92.67 1083 HIS A CA 1
ATOM 637 C C . HIS A 1 85 ? 98.337 74.612 -27.774 1.00 97.96 1083 HIS A C 1
ATOM 638 O O . HIS A 1 85 ? 97.308 74.317 -28.394 1.00 98.54 1083 HIS A O 1
ATOM 645 N N . PRO A 1 86 ? 99.412 75.086 -28.444 1.00 94.60 1084 PRO A N 1
ATOM 646 C CA . PRO A 1 86 ? 100.766 75.428 -27.971 1.00 93.40 1084 PRO A CA 1
ATOM 647 C C . PRO A 1 86 ? 101.000 76.896 -27.588 1.00 94.99 1084 PRO A C 1
ATOM 648 O O . PRO A 1 86 ? 102.154 77.340 -27.583 1.00 94.88 1084 PRO A O 1
ATOM 652 N N . GLY A 1 87 ? 99.934 77.616 -27.230 1.00 88.74 1085 GLY A N 1
ATOM 653 C CA . GLY A 1 87 ? 100.022 79.015 -26.811 1.00 87.09 1085 GLY A CA 1
ATOM 654 C C . GLY A 1 87 ? 100.717 79.215 -25.474 1.00 85.17 1085 GLY A C 1
ATOM 655 O O . GLY A 1 87 ? 101.225 80.305 -25.195 1.00 84.73 1085 GLY A O 1
ATOM 656 N N . ILE A 1 88 ? 100.756 78.146 -24.648 1.00 77.30 1086 ILE A N 1
ATOM 657 C CA . ILE A 1 88 ? 101.345 78.098 -23.304 1.00 74.18 1086 ILE A CA 1
ATOM 658 C C . ILE A 1 88 ? 102.691 77.345 -23.343 1.00 73.39 1086 ILE A C 1
ATOM 659 O O . ILE A 1 88 ? 102.721 76.228 -23.861 1.00 73.10 1086 ILE A O 1
ATOM 664 N N . PRO A 1 89 ? 103.795 77.905 -22.781 1.00 66.13 1087 PRO A N 1
ATOM 665 C CA . PRO A 1 89 ? 105.079 77.175 -22.803 1.00 64.65 1087 PRO A CA 1
ATOM 666 C C . PRO A 1 89 ? 105.061 75.875 -21.983 1.00 64.00 1087 PRO A C 1
ATOM 667 O O . PRO A 1 89 ? 104.478 75.846 -20.891 1.00 62.34 1087 PRO A O 1
ATOM 671 N N . PRO A 1 90 ? 105.656 74.774 -22.500 1.00 57.93 1088 PRO A N 1
ATOM 672 C CA . PRO A 1 90 ? 105.635 73.518 -21.737 1.00 55.28 1088 PRO A CA 1
ATOM 673 C C . PRO A 1 90 ? 106.691 73.472 -20.638 1.00 55.70 1088 PRO A C 1
ATOM 674 O O . PRO A 1 90 ? 107.713 74.147 -20.726 1.00 55.53 1088 PRO A O 1
ATOM 678 N N . THR A 1 91 ? 106.423 72.690 -19.590 1.00 50.04 1089 THR A N 1
ATOM 679 C CA . THR A 1 91 ? 107.337 72.473 -18.465 1.00 48.61 1089 THR A CA 1
ATOM 680 C C . THR A 1 91 ? 107.428 70.971 -18.196 1.00 50.46 1089 THR A C 1
ATOM 681 O O . THR A 1 91 ? 106.533 70.220 -18.595 1.00 49.89 1089 THR A O 1
ATOM 685 N N . LEU A 1 92 ? 108.496 70.536 -17.514 1.00 46.24 1090 LEU A N 1
ATOM 686 C CA . LEU A 1 92 ? 108.721 69.133 -17.151 1.00 45.73 1090 LEU A CA 1
ATOM 687 C C . LEU A 1 92 ? 107.731 68.634 -16.086 1.00 49.85 1090 LEU A C 1
ATOM 688 O O . LEU A 1 92 ? 107.642 67.428 -15.862 1.00 49.86 1090 LEU A O 1
ATOM 693 N N . ARG A 1 93 ? 106.982 69.560 -15.455 1.00 46.34 1091 ARG A N 1
ATOM 694 C CA . ARG A 1 93 ? 105.971 69.308 -14.425 1.00 45.38 1091 ARG A CA 1
ATOM 695 C C . ARG A 1 93 ? 104.592 68.937 -15.008 1.00 49.76 1091 ARG A C 1
ATOM 696 O O . ARG A 1 93 ? 103.767 68.358 -14.296 1.00 49.11 1091 ARG A O 1
ATOM 704 N N . ASP A 1 94 ? 104.331 69.304 -16.275 1.00 46.99 1092 ASP A N 1
ATOM 705 C CA . ASP A 1 94 ? 103.053 69.101 -16.976 1.00 47.16 1092 ASP A CA 1
ATOM 706 C C . ASP A 1 94 ? 102.554 67.649 -17.009 1.00 51.78 1092 ASP A C 1
ATOM 707 O O . ASP A 1 94 ? 101.340 67.433 -17.037 1.00 52.17 1092 ASP A O 1
ATOM 712 N N . GLY A 1 95 ? 103.476 66.688 -17.011 1.00 48.24 1093 GLY A N 1
ATOM 713 C CA . GLY A 1 95 ? 103.159 65.264 -17.042 1.00 47.75 1093 GLY A CA 1
ATOM 714 C C . GLY A 1 95 ? 102.542 64.719 -15.775 1.00 50.30 1093 GLY A C 1
ATOM 715 O O . GLY A 1 95 ? 101.759 63.769 -15.835 1.00 50.14 1093 GLY A O 1
ATOM 716 N N . ARG A 1 96 ? 102.889 65.330 -14.624 1.00 45.86 1094 ARG A N 1
ATOM 717 C CA . ARG A 1 96 ? 102.432 64.962 -13.281 1.00 44.70 1094 ARG A CA 1
ATOM 718 C C . ARG A 1 96 ? 101.013 65.457 -12.935 1.00 48.82 1094 ARG A C 1
ATOM 719 O O . ARG A 1 96 ? 100.407 64.928 -12.000 1.00 48.41 1094 ARG A O 1
ATOM 727 N N . LEU A 1 97 ? 100.502 66.475 -13.656 1.00 45.29 1095 LEU A N 1
ATOM 728 C CA . LEU A 1 97 ? 99.229 67.149 -13.387 1.00 44.92 1095 LEU A CA 1
ATOM 729 C C . LEU A 1 97 ? 98.003 66.248 -13.284 1.00 50.91 1095 LEU A C 1
ATOM 730 O O . LEU A 1 97 ? 97.201 66.443 -12.371 1.00 50.67 1095 LEU A O 1
ATOM 735 N N . GLU A 1 98 ? 97.849 65.285 -14.207 1.00 48.80 1096 GLU A N 1
ATOM 736 C CA . GLU A 1 98 ? 96.719 64.352 -14.251 1.00 48.33 1096 GLU A CA 1
ATOM 737 C C . GLU A 1 98 ? 96.602 63.544 -12.964 1.00 49.39 1096 GLU A C 1
ATOM 738 O O . GLU A 1 98 ? 95.529 63.527 -12.361 1.00 49.11 1096 GLU A O 1
ATOM 744 N N . GLU A 1 99 ? 97.708 62.911 -12.529 1.00 44.29 1097 GLU A N 1
ATOM 745 C CA . GLU A 1 99 ? 97.747 62.090 -11.320 1.00 42.87 1097 GLU A CA 1
ATOM 746 C C . GLU A 1 99 ? 97.567 62.919 -10.045 1.00 45.01 1097 GLU A C 1
ATOM 747 O O . GLU A 1 99 ? 96.924 62.445 -9.110 1.00 43.76 1097 GLU A O 1
ATOM 753 N N . GLU A 1 100 ? 98.113 64.151 -10.014 1.00 41.23 1098 GLU A N 1
ATOM 754 C CA . GLU A 1 100 ? 97.986 65.053 -8.865 1.00 39.74 1098 GLU A CA 1
ATOM 755 C C . GLU A 1 100 ? 96.528 65.438 -8.652 1.00 43.24 1098 GLU A C 1
ATOM 756 O O . GLU A 1 100 ? 96.057 65.387 -7.514 1.00 42.53 1098 GLU A O 1
ATOM 762 N N . ALA A 1 101 ? 95.805 65.760 -9.755 1.00 39.92 1099 ALA A N 1
ATOM 763 C CA . ALA A 1 101 ? 94.382 66.116 -9.746 1.00 39.70 1099 ALA A CA 1
ATOM 764 C C . ALA A 1 101 ? 93.527 64.970 -9.165 1.00 43.94 1099 ALA A C 1
ATOM 765 O O . ALA A 1 101 ? 92.710 65.203 -8.268 1.00 42.35 1099 ALA A O 1
ATOM 767 N N . LYS A 1 102 ? 93.769 63.731 -9.652 1.00 41.18 1100 LYS A N 1
ATOM 768 C CA . LYS A 1 102 ? 93.113 62.491 -9.240 1.00 40.86 1100 LYS A CA 1
ATOM 769 C C . LYS A 1 102 ? 93.354 62.226 -7.746 1.00 43.93 1100 LYS A C 1
ATOM 770 O O . LYS A 1 102 ? 92.423 61.831 -7.040 1.00 43.12 1100 LYS A O 1
ATOM 776 N N . GLN A 1 103 ? 94.596 62.454 -7.271 1.00 40.37 1101 GLN A N 1
ATOM 777 C CA . GLN A 1 103 ? 94.972 62.288 -5.863 1.00 39.30 1101 GLN A CA 1
ATOM 778 C C . GLN A 1 103 ? 94.277 63.333 -4.986 1.00 41.37 1101 GLN A C 1
ATOM 779 O O . GLN A 1 103 ? 93.792 62.987 -3.913 1.00 40.78 1101 GLN A O 1
ATOM 782 N N . LEU A 1 104 ? 94.180 64.591 -5.459 1.00 36.91 1102 LEU A N 1
ATOM 783 C CA . LEU A 1 104 ? 93.510 65.660 -4.713 1.00 35.99 1102 LEU A CA 1
ATOM 784 C C . LEU A 1 104 ? 92.011 65.372 -4.552 1.00 40.05 1102 LEU A C 1
ATOM 785 O O . LEU A 1 104 ? 91.458 65.598 -3.473 1.00 38.94 1102 LEU A O 1
ATOM 790 N N . ARG A 1 105 ? 91.373 64.838 -5.611 1.00 37.93 1103 ARG A N 1
ATOM 791 C CA . ARG A 1 105 ? 89.951 64.474 -5.626 1.00 37.72 1103 ARG A CA 1
ATOM 792 C C . ARG A 1 105 ? 89.689 63.307 -4.668 1.00 42.38 1103 ARG A C 1
ATOM 793 O O . ARG A 1 105 ? 88.731 63.358 -3.897 1.00 41.17 1103 ARG A O 1
ATOM 801 N N . GLU A 1 106 ? 90.570 62.278 -4.698 1.00 40.40 1104 GLU A N 1
ATOM 802 C CA . GLU A 1 106 ? 90.496 61.082 -3.851 1.00 40.28 1104 GLU A CA 1
ATOM 803 C C . GLU A 1 106 ? 90.613 61.436 -2.365 1.00 43.08 1104 GLU A C 1
ATOM 804 O O . GLU A 1 106 ? 89.809 60.948 -1.559 1.00 41.84 1104 GLU A O 1
ATOM 810 N N A HIS A 1 107 ? 91.598 62.295 -2.016 0.50 39.65 1105 HIS A N 1
ATOM 811 N N B HIS A 1 107 ? 91.593 62.294 -2.015 0.50 39.52 1105 HIS A N 1
ATOM 812 C CA A HIS A 1 107 ? 91.854 62.761 -0.650 0.50 38.77 1105 HIS A CA 1
ATOM 813 C CA B HIS A 1 107 ? 91.851 62.749 -0.647 0.50 38.57 1105 HIS A CA 1
ATOM 814 C C A HIS A 1 107 ? 90.672 63.568 -0.101 0.50 41.30 1105 HIS A C 1
ATOM 815 C C B HIS A 1 107 ? 90.698 63.594 -0.091 0.50 41.23 1105 HIS A C 1
ATOM 816 O O A HIS A 1 107 ? 90.313 63.394 1.063 0.50 40.59 1105 HIS A O 1
ATOM 817 O O B HIS A 1 107 ? 90.373 63.462 1.088 0.50 40.55 1105 HIS A O 1
ATOM 830 N N . TYR A 1 108 ? 90.071 64.435 -0.938 1.00 37.51 1106 TYR A N 1
ATOM 831 C CA . TYR A 1 108 ? 88.942 65.278 -0.544 1.00 37.08 1106 TYR A CA 1
ATOM 832 C C . TYR A 1 108 ? 87.670 64.456 -0.265 1.00 41.38 1106 TYR A C 1
ATOM 833 O O . TYR A 1 108 ? 86.970 64.740 0.706 1.00 39.99 1106 TYR A O 1
ATOM 850 N N . SER A 1 110 ? 87.519 61.156 0.442 1.00 37.84 1108 SER A N 1
ATOM 851 C CA . SER A 1 110 ? 87.797 60.080 1.397 1.00 38.17 1108 SER A CA 1
ATOM 852 C C . SER A 1 110 ? 86.919 60.087 2.669 1.00 43.10 1108 SER A C 1
ATOM 853 O O . SER A 1 110 ? 86.413 59.029 3.034 1.00 43.28 1108 SER A O 1
ATOM 856 N N . LYS A 1 111 ? 86.739 61.249 3.325 1.00 40.31 1109 LYS A N 1
ATOM 857 C CA . LYS A 1 111 ? 85.942 61.367 4.551 1.00 40.34 1109 LYS A CA 1
ATOM 858 C C . LYS A 1 111 ? 84.465 61.016 4.328 1.00 43.87 1109 LYS A C 1
ATOM 859 O O . LYS A 1 111 ? 83.937 60.166 5.049 1.00 43.08 1109 LYS A O 1
ATOM 865 N N . CYS A 1 112 ? 83.807 61.649 3.334 1.00 40.61 1110 CYS A N 1
ATOM 866 C CA . CYS A 1 112 ? 82.388 61.412 3.062 1.00 40.44 1110 CYS A CA 1
ATOM 867 C C . CYS A 1 112 ? 82.101 59.969 2.607 1.00 41.29 1110 CYS A C 1
ATOM 868 O O . CYS A 1 112 ? 81.027 59.453 2.914 1.00 40.41 1110 CYS A O 1
ATOM 871 N N . ASN A 1 113 ? 83.063 59.310 1.936 1.00 36.50 1111 ASN A N 1
ATOM 872 C CA . ASN A 1 113 ? 82.908 57.918 1.498 1.00 36.15 1111 ASN A CA 1
ATOM 873 C C . ASN A 1 113 ? 83.045 56.939 2.669 1.00 40.37 1111 ASN A C 1
ATOM 874 O O . ASN A 1 113 ? 82.297 55.965 2.730 1.00 39.66 1111 ASN A O 1
ATOM 879 N N . THR A 1 114 ? 83.970 57.220 3.612 1.00 37.51 1112 THR A N 1
ATOM 880 C CA . THR A 1 114 ? 84.193 56.415 4.817 1.00 37.08 1112 THR A CA 1
ATOM 881 C C . THR A 1 114 ? 82.961 56.512 5.720 1.00 40.37 1112 THR A C 1
ATOM 882 O O . THR A 1 114 ? 82.540 55.503 6.286 1.00 40.92 1112 THR A O 1
ATOM 886 N N . GLU A 1 115 ? 82.371 57.715 5.818 1.00 35.99 1113 GLU A N 1
ATOM 887 C CA . GLU A 1 115 ? 81.186 57.980 6.632 1.00 35.33 1113 GLU A CA 1
ATOM 888 C C . GLU A 1 115 ? 79.942 57.278 6.082 1.00 38.86 1113 GLU A C 1
ATOM 889 O O . GLU A 1 115 ? 79.077 56.909 6.875 1.00 38.75 1113 GLU A O 1
ATOM 895 N N . VAL A 1 116 ? 79.876 57.036 4.746 1.00 33.94 1114 VAL A N 1
ATOM 896 C CA . VAL A 1 116 ? 78.779 56.283 4.138 1.00 33.13 1114 VAL A CA 1
ATOM 897 C C . VAL A 1 116 ? 78.943 54.807 4.574 1.00 35.65 1114 VAL A C 1
ATOM 898 O O . VAL A 1 116 ? 77.995 54.214 5.095 1.00 35.42 1114 VAL A O 1
ATOM 902 N N . ALA A 1 117 ? 80.163 54.255 4.411 1.00 30.78 1115 ALA A N 1
ATOM 903 C CA . ALA A 1 117 ? 80.512 52.882 4.775 1.00 30.69 1115 ALA A CA 1
ATOM 904 C C . ALA A 1 117 ? 80.307 52.597 6.267 1.00 34.69 1115 ALA A C 1
ATOM 905 O O . ALA A 1 117 ? 79.753 51.553 6.612 1.00 34.31 1115 ALA A O 1
ATOM 907 N N . GLU A 1 118 ? 80.719 53.532 7.141 1.00 31.75 1116 GLU A N 1
ATOM 908 C CA . GLU A 1 118 ? 80.588 53.393 8.594 1.00 31.49 1116 GLU A CA 1
ATOM 909 C C . GLU A 1 118 ? 79.142 53.485 9.059 1.00 35.18 1116 GLU A C 1
ATOM 910 O O . GLU A 1 118 ? 78.758 52.713 9.935 1.00 35.71 1116 GLU A O 1
ATOM 916 N N . ALA A 1 119 ? 78.338 54.400 8.469 1.00 30.94 1117 ALA A N 1
ATOM 917 C CA . ALA A 1 119 ? 76.922 54.577 8.819 1.00 30.44 1117 ALA A CA 1
ATOM 918 C C . ALA A 1 119 ? 76.088 53.379 8.405 1.00 35.01 1117 ALA A C 1
ATOM 919 O O . ALA A 1 119 ? 75.184 52.995 9.143 1.00 35.05 1117 ALA A O 1
ATOM 921 N N . GLN A 1 120 ? 76.422 52.765 7.255 1.00 32.12 1118 GLN A N 1
ATOM 922 C CA . GLN A 1 120 ? 75.761 51.570 6.732 1.00 32.42 1118 GLN A CA 1
ATOM 923 C C . GLN A 1 120 ? 76.016 50.380 7.674 1.00 36.69 1118 GLN A C 1
ATOM 924 O O . GLN A 1 120 ? 75.067 49.705 8.065 1.00 36.49 1118 GLN A O 1
ATOM 930 N N . GLN A 1 121 ? 77.294 50.145 8.042 1.00 33.54 1119 GLN A N 1
ATOM 931 C CA . GLN A 1 121 ? 77.715 49.055 8.923 1.00 33.56 1119 GLN A CA 1
ATOM 932 C C . GLN A 1 121 ? 77.154 49.190 10.335 1.00 35.86 1119 GLN A C 1
ATOM 933 O O . GLN A 1 121 ? 76.819 48.176 10.945 1.00 36.02 1119 GLN A O 1
ATOM 939 N N . ALA A 1 122 ? 77.043 50.429 10.847 1.00 31.05 1120 ALA A N 1
ATOM 940 C CA . ALA A 1 122 ? 76.553 50.717 12.201 1.00 30.40 1120 ALA A CA 1
ATOM 941 C C . ALA A 1 122 ? 75.109 50.276 12.446 1.00 35.09 1120 ALA A C 1
ATOM 942 O O . ALA A 1 122 ? 74.716 50.128 13.600 1.00 36.19 1120 ALA A O 1
ATOM 944 N N . LEU A 1 123 ? 74.324 50.079 11.375 1.00 30.71 1121 LEU A N 1
ATOM 945 C CA . LEU A 1 123 ? 72.917 49.704 11.453 1.00 29.99 1121 LEU A CA 1
ATOM 946 C C . LEU A 1 123 ? 72.657 48.210 11.687 1.00 33.93 1121 LEU A C 1
ATOM 947 O O . LEU A 1 123 ? 71.613 47.880 12.260 1.00 33.57 1121 LEU A O 1
ATOM 952 N N . TYR A 1 124 ? 73.573 47.316 11.246 1.00 29.35 1122 TYR A N 1
ATOM 953 C CA . TYR A 1 124 ? 73.413 45.860 11.379 1.00 29.68 1122 TYR A CA 1
ATOM 954 C C . TYR A 1 124 ? 73.144 45.353 12.824 1.00 34.84 1122 TYR A C 1
ATOM 955 O O . TYR A 1 124 ? 72.212 44.563 12.972 1.00 34.94 1122 TYR A O 1
ATOM 964 N N . PRO A 1 125 ? 73.911 45.736 13.886 1.00 31.97 1123 PRO A N 1
ATOM 965 C CA . PRO A 1 125 ? 73.616 45.188 15.233 1.00 31.87 1123 PRO A CA 1
ATOM 966 C C . PRO A 1 125 ? 72.203 45.474 15.751 1.00 36.39 1123 PRO A C 1
ATOM 967 O O . PRO A 1 125 ? 71.549 44.545 16.236 1.00 37.07 1123 PRO A O 1
ATOM 971 N N . VAL A 1 126 ? 71.725 46.732 15.638 1.00 32.22 1124 VAL A N 1
ATOM 972 C CA . VAL A 1 126 ? 70.387 47.112 16.111 1.00 32.03 1124 VAL A CA 1
ATOM 973 C C . VAL A 1 126 ? 69.286 46.417 15.286 1.00 36.64 1124 VAL A C 1
ATOM 974 O O . VAL A 1 126 ? 68.263 46.033 15.853 1.00 36.89 1124 VAL A O 1
ATOM 978 N N . GLN A 1 127 ? 69.514 46.224 13.976 1.00 33.11 1125 GLN A N 1
ATOM 979 C CA . GLN A 1 127 ? 68.530 45.589 13.100 1.00 33.29 1125 GLN A CA 1
ATOM 980 C C . GLN A 1 127 ? 68.411 44.094 13.396 1.00 38.74 1125 GLN A C 1
ATOM 981 O O . GLN A 1 127 ? 67.301 43.563 13.342 1.00 38.40 1125 GLN A O 1
ATOM 987 N N . GLN A 1 128 ? 69.523 43.437 13.792 1.00 36.19 1126 GLN A N 1
ATOM 988 C CA . GLN A 1 128 ? 69.499 42.031 14.193 1.00 36.78 1126 GLN A CA 1
ATOM 989 C C . GLN A 1 128 ? 68.755 41.913 15.536 1.00 40.77 1126 GLN A C 1
ATOM 990 O O . GLN A 1 128 ? 67.974 40.977 15.717 1.00 40.88 1126 GLN A O 1
ATOM 996 N N . THR A 1 129 ? 68.965 42.892 16.445 1.00 36.53 1127 THR A N 1
ATOM 997 C CA . THR A 1 129 ? 68.309 42.967 17.753 1.00 36.39 1127 THR A CA 1
ATOM 998 C C . THR A 1 129 ? 66.794 43.041 17.542 1.00 41.45 1127 THR A C 1
ATOM 999 O O . THR A 1 129 ? 66.070 42.242 18.132 1.00 41.51 1127 THR A O 1
ATOM 1003 N N . ILE A 1 130 ? 66.335 43.948 16.647 1.00 38.78 1128 ILE A N 1
ATOM 1004 C CA . ILE A 1 130 ? 64.923 44.161 16.295 1.00 38.81 1128 ILE A CA 1
ATOM 1005 C C . ILE A 1 130 ? 64.289 42.847 15.789 1.00 47.48 1128 ILE A C 1
ATOM 1006 O O . ILE A 1 130 ? 63.172 42.526 16.200 1.00 47.78 1128 ILE A O 1
ATOM 1011 N N . HIS A 1 131 ? 65.018 42.075 14.957 1.00 47.34 1129 HIS A N 1
ATOM 1012 C CA . HIS A 1 131 ? 64.558 40.785 14.431 1.00 49.92 1129 HIS A CA 1
ATOM 1013 C C . HIS A 1 131 ? 64.452 39.724 15.524 1.00 54.42 1129 HIS A C 1
ATOM 1014 O O . HIS A 1 131 ? 63.512 38.928 15.498 1.00 54.69 1129 HIS A O 1
ATOM 1021 N N . GLU A 1 132 ? 65.399 39.725 16.486 1.00 50.74 1130 GLU A N 1
ATOM 1022 C CA . GLU A 1 132 ? 65.415 38.801 17.622 1.00 51.00 1130 GLU A CA 1
ATOM 1023 C C . GLU A 1 132 ? 64.255 39.126 18.569 1.00 55.51 1130 GLU A C 1
ATOM 1024 O O . GLU A 1 132 ? 63.552 38.213 19.003 1.00 56.37 1130 GLU A O 1
ATOM 1030 N N . LEU A 1 133 ? 64.053 40.427 18.872 1.00 51.51 1131 LEU A N 1
ATOM 1031 C CA . LEU A 1 133 ? 63.008 40.921 19.776 1.00 51.12 1131 LEU A CA 1
ATOM 1032 C C . LEU A 1 133 ? 61.591 40.671 19.256 1.00 57.70 1131 LEU A C 1
ATOM 1033 O O . LEU A 1 133 ? 60.723 40.308 20.047 1.00 57.64 1131 LEU A O 1
ATOM 1038 N N . GLN A 1 134 ? 61.358 40.857 17.941 1.00 56.34 1132 GLN A N 1
ATOM 1039 C CA . GLN A 1 134 ? 60.046 40.650 17.319 1.00 57.63 1132 GLN A CA 1
ATOM 1040 C C . GLN A 1 134 ? 59.636 39.162 17.271 1.00 64.88 1132 GLN A C 1
ATOM 1041 O O . GLN A 1 134 ? 58.442 38.867 17.189 1.00 65.30 1132 GLN A O 1
ATOM 1047 N N . ARG A 1 135 ? 60.609 38.238 17.368 1.00 63.44 1133 ARG A N 1
ATOM 1048 C CA . ARG A 1 135 ? 60.345 36.798 17.414 1.00 65.16 1133 ARG A CA 1
ATOM 1049 C C . ARG A 1 135 ? 59.706 36.425 18.763 1.00 71.11 1133 ARG A C 1
ATOM 1050 O O . ARG A 1 135 ? 58.866 35.526 18.811 1.00 71.96 1133 ARG A O 1
ATOM 1058 N N . LYS A 1 136 ? 60.086 37.147 19.840 1.00 67.75 1134 LYS A N 1
ATOM 1059 C CA . LYS A 1 136 ? 59.619 36.958 21.218 1.00 68.05 1134 LYS A CA 1
ATOM 1060 C C . LYS A 1 136 ? 58.261 37.641 21.530 1.00 73.32 1134 LYS A C 1
ATOM 1061 O O . LYS A 1 136 ? 57.707 37.398 22.604 1.00 73.15 1134 LYS A O 1
ATOM 1067 N N . ILE A 1 137 ? 57.739 38.496 20.620 1.00 70.87 1135 ILE A N 1
ATOM 1068 C CA . ILE A 1 137 ? 56.470 39.216 20.833 1.00 71.09 1135 ILE A CA 1
ATOM 1069 C C . ILE A 1 137 ? 55.359 38.651 19.941 1.00 76.58 1135 ILE A C 1
ATOM 1070 O O . ILE A 1 137 ? 55.575 38.441 18.745 1.00 76.61 1135 ILE A O 1
ATOM 1075 N N . HIS A 1 138 ? 54.165 38.432 20.535 1.00 74.12 1136 HIS A N 1
ATOM 1076 C CA . HIS A 1 138 ? 52.965 37.942 19.855 1.00 74.78 1136 HIS A CA 1
ATOM 1077 C C . HIS A 1 138 ? 52.292 39.094 19.108 1.00 76.97 1136 HIS A C 1
ATOM 1078 O O . HIS A 1 138 ? 51.987 40.128 19.708 1.00 76.21 1136 HIS A O 1
ATOM 1085 N N . SER A 1 139 ? 52.099 38.924 17.789 1.00 72.65 1137 SER A N 1
ATOM 1086 C CA . SER A 1 139 ? 51.536 39.939 16.895 1.00 71.42 1137 SER A CA 1
ATOM 1087 C C . SER A 1 139 ? 50.009 40.009 16.906 1.00 72.91 1137 SER A C 1
ATOM 1088 O O . SER A 1 139 ? 49.459 41.112 16.903 1.00 72.34 1137 SER A O 1
ATOM 1091 N N . ASN A 1 140 ? 49.330 38.849 16.877 1.00 67.83 1138 ASN A N 1
ATOM 1092 C CA . ASN A 1 140 ? 47.870 38.770 16.817 1.00 66.90 1138 ASN A CA 1
ATOM 1093 C C . ASN A 1 140 ? 47.208 39.176 18.134 1.00 66.23 1138 ASN A C 1
ATOM 1094 O O . ASN A 1 140 ? 46.320 40.034 18.123 1.00 65.80 1138 ASN A O 1
ATOM 1099 N N . SER A 1 141 ? 47.633 38.566 19.257 1.00 59.21 1139 SER A N 1
ATOM 1100 C CA . SER A 1 141 ? 47.111 38.882 20.589 1.00 57.03 1139 SER A CA 1
ATOM 1101 C C . SER A 1 141 ? 48.274 39.382 21.459 1.00 55.43 1139 SER A C 1
ATOM 1102 O O . SER A 1 141 ? 48.911 38.580 22.153 1.00 55.47 1139 SER A O 1
ATOM 1105 N N . PRO A 1 142 ? 48.620 40.690 21.380 1.00 47.63 1140 PRO A N 1
ATOM 1106 C CA . PRO A 1 142 ? 49.752 41.201 22.176 1.00 45.40 1140 PRO A CA 1
ATOM 1107 C C . PRO A 1 142 ? 49.464 41.230 23.675 1.00 44.91 1140 PRO A C 1
ATOM 1108 O O . PRO A 1 142 ? 48.310 41.356 24.073 1.00 44.14 1140 PRO A O 1
ATOM 1112 N N . TRP A 1 143 ? 50.525 41.114 24.493 1.00 39.00 1141 TRP A N 1
ATOM 1113 C CA . TRP A 1 143 ? 50.502 41.115 25.962 1.00 37.78 1141 TRP A CA 1
ATOM 1114 C C . TRP A 1 143 ? 49.582 42.202 26.549 1.00 41.13 1141 TRP A C 1
ATOM 1115 O O . TRP A 1 143 ? 48.739 41.880 27.385 1.00 41.58 1141 TRP A O 1
ATOM 1126 N N . TRP A 1 144 ? 49.712 43.460 26.066 1.00 36.73 1142 TRP A N 1
ATOM 1127 C CA . TRP A 1 144 ? 48.983 44.629 26.553 1.00 36.94 1142 TRP A CA 1
ATOM 1128 C C . TRP A 1 144 ? 47.495 44.557 26.264 1.00 41.02 1142 TRP A C 1
ATOM 1129 O O . TRP A 1 144 ? 46.710 45.119 27.024 1.00 41.08 1142 TRP A O 1
ATOM 1140 N N . LEU A 1 145 ? 47.109 43.887 25.168 1.00 37.34 1143 LEU A N 1
ATOM 1141 C CA . LEU A 1 145 ? 45.711 43.709 24.782 1.00 37.27 1143 LEU A CA 1
ATOM 1142 C C . LEU A 1 145 ? 45.052 42.741 25.777 1.00 40.56 1143 LEU A C 1
ATOM 1143 O O . LEU A 1 145 ? 43.933 42.986 26.236 1.00 40.09 1143 LEU A O 1
ATOM 1148 N N . ASN A 1 146 ? 45.779 41.672 26.135 1.00 36.50 1144 ASN A N 1
ATOM 1149 C CA . ASN A 1 146 ? 45.329 40.657 27.074 1.00 36.97 1144 ASN A CA 1
ATOM 1150 C C . ASN A 1 146 ? 45.314 41.180 28.524 1.00 39.92 1144 ASN A C 1
ATOM 1151 O O . ASN A 1 146 ? 44.488 40.721 29.311 1.00 40.11 1144 ASN A O 1
ATOM 1156 N N . VAL A 1 147 ? 46.196 42.151 28.862 1.00 34.42 1145 VAL A N 1
ATOM 1157 C CA . VAL A 1 147 ? 46.231 42.785 30.186 1.00 33.70 1145 VAL A CA 1
ATOM 1158 C C . VAL A 1 147 ? 44.974 43.663 30.330 1.00 37.53 1145 VAL A C 1
ATOM 1159 O O . VAL A 1 147 ? 44.279 43.566 31.348 1.00 35.76 1145 VAL A O 1
ATOM 1163 N N . ILE A 1 148 ? 44.673 44.483 29.288 1.00 35.35 1146 ILE A N 1
ATOM 1164 C CA . ILE A 1 148 ? 43.495 45.364 29.223 1.00 36.33 1146 ILE A CA 1
ATOM 1165 C C . ILE A 1 148 ? 42.218 44.515 29.343 1.00 42.72 1146 ILE A C 1
ATOM 1166 O O . ILE A 1 148 ? 41.348 44.824 30.155 1.00 42.17 1146 ILE A O 1
ATOM 1171 N N . HIS A 1 149 ? 42.147 43.427 28.552 1.00 42.01 1147 HIS A N 1
ATOM 1172 C CA . HIS A 1 149 ? 41.044 42.469 28.481 1.00 43.70 1147 HIS A CA 1
ATOM 1173 C C . HIS A 1 149 ? 40.713 41.898 29.861 1.00 45.01 1147 HIS A C 1
ATOM 1174 O O . HIS A 1 149 ? 39.559 41.999 30.289 1.00 45.54 1147 HIS A O 1
ATOM 1181 N N . ARG A 1 150 ? 41.723 41.343 30.567 1.00 38.69 1148 ARG A N 1
ATOM 1182 C CA . ARG A 1 150 ? 41.546 40.783 31.908 1.00 38.40 1148 ARG A CA 1
ATOM 1183 C C . ARG A 1 150 ? 41.212 41.866 32.937 1.00 41.27 1148 ARG A C 1
ATOM 1184 O O . ARG A 1 150 ? 40.464 41.589 33.867 1.00 42.16 1148 ARG A O 1
ATOM 1192 N N . ALA A 1 151 ? 41.719 43.099 32.753 1.00 36.28 1149 ALA A N 1
ATOM 1193 C CA . ALA A 1 151 ? 41.427 44.217 33.649 1.00 35.74 1149 ALA A CA 1
ATOM 1194 C C . ALA A 1 151 ? 39.949 44.599 33.572 1.00 40.52 1149 ALA A C 1
ATOM 1195 O O . ALA A 1 151 ? 39.340 44.831 34.615 1.00 40.54 1149 ALA A O 1
ATOM 1197 N N . ILE A 1 152 ? 39.361 44.607 32.346 1.00 37.79 1150 ILE A N 1
ATOM 1198 C CA . ILE A 1 152 ? 37.937 44.902 32.115 1.00 38.26 1150 ILE A CA 1
ATOM 1199 C C . ILE A 1 152 ? 37.086 43.779 32.735 1.00 42.74 1150 ILE A C 1
ATOM 1200 O O . ILE A 1 152 ? 36.098 44.059 33.417 1.00 43.80 1150 ILE A O 1
ATOM 1205 N N . GLU A 1 153 ? 37.505 42.521 32.522 1.00 38.83 1151 GLU A N 1
ATOM 1206 C CA . GLU A 1 153 ? 36.878 41.297 33.029 1.00 39.57 1151 GLU A CA 1
ATOM 1207 C C . GLU A 1 153 ? 36.712 41.316 34.570 1.00 42.83 1151 GLU A C 1
ATOM 1208 O O . GLU A 1 153 ? 35.640 40.980 35.072 1.00 43.24 1151 GLU A O 1
ATOM 1214 N N . PHE A 1 154 ? 37.763 41.709 35.302 1.00 38.58 1152 PHE A N 1
ATOM 1215 C CA . PHE A 1 154 ? 37.752 41.736 36.768 1.00 39.00 1152 PHE A CA 1
ATOM 1216 C C . PHE A 1 154 ? 37.434 43.124 37.323 1.00 43.65 1152 PHE A C 1
ATOM 1217 O O . PHE A 1 154 ? 37.437 43.306 38.540 1.00 43.86 1152 PHE A O 1
ATOM 1225 N N . THR A 1 155 ? 37.089 44.075 36.425 1.00 40.21 1153 THR A N 1
ATOM 1226 C CA . THR A 1 155 ? 36.719 45.476 36.699 1.00 40.32 1153 THR A CA 1
ATOM 1227 C C . THR A 1 155 ? 37.828 46.222 37.484 1.00 44.74 1153 THR A C 1
ATOM 1228 O O . THR A 1 155 ? 37.546 46.956 38.433 1.00 45.85 1153 THR A O 1
ATOM 1232 N N . ILE A 1 156 ? 39.083 46.021 37.078 1.00 39.85 1154 ILE A N 1
ATOM 1233 C CA . ILE A 1 156 ? 40.242 46.708 37.655 1.00 38.97 1154 ILE A CA 1
ATOM 1234 C C . ILE A 1 156 ? 40.817 47.629 36.568 1.00 42.53 1154 ILE A C 1
ATOM 1235 O O . ILE A 1 156 ? 41.932 48.147 36.702 1.00 42.14 1154 ILE A O 1
ATOM 1240 N N . ASP A 1 157 ? 40.008 47.854 35.505 1.00 38.63 1155 ASP A N 1
ATOM 1241 C CA . ASP A 1 157 ? 40.334 48.672 34.342 1.00 38.24 1155 ASP A CA 1
ATOM 1242 C C . ASP A 1 157 ? 40.419 50.165 34.664 1.00 43.10 1155 ASP A C 1
ATOM 1243 O O . ASP A 1 157 ? 41.212 50.865 34.038 1.00 42.99 1155 ASP A O 1
ATOM 1248 N N . GLU A 1 158 ? 39.631 50.648 35.640 1.00 40.41 1156 GLU A N 1
ATOM 1249 C CA . GLU A 1 158 ? 39.640 52.052 36.070 1.00 40.51 1156 GLU A CA 1
ATOM 1250 C C . GLU A 1 158 ? 40.997 52.418 36.676 1.00 43.70 1156 GLU A C 1
ATOM 1251 O O . GLU A 1 158 ? 41.536 53.484 36.370 1.00 43.55 1156 GLU A O 1
ATOM 1253 N N . GLU A 1 159 ? 41.566 51.510 37.493 1.00 39.84 1157 GLU A N 1
ATOM 1254 C CA . GLU A 1 159 ? 42.878 51.680 38.112 1.00 39.57 1157 GLU A CA 1
ATOM 1255 C C . GLU A 1 159 ? 43.939 51.777 37.012 1.00 43.51 1157 GLU A C 1
ATOM 1256 O O . GLU A 1 159 ? 44.797 52.650 37.081 1.00 43.70 1157 GLU A O 1
ATOM 1262 N N . LEU A 1 160 ? 43.839 50.911 35.982 1.00 39.68 1158 LEU A N 1
ATOM 1263 C CA . LEU A 1 160 ? 44.723 50.875 34.816 1.00 38.61 1158 LEU A CA 1
ATOM 1264 C C . LEU A 1 160 ? 44.662 52.200 34.023 1.00 43.16 1158 LEU A C 1
ATOM 1265 O O . LEU A 1 160 ? 45.714 52.765 33.730 1.00 42.65 1158 LEU A O 1
ATOM 1270 N N . VAL A 1 161 ? 43.447 52.688 33.696 1.00 40.54 1159 VAL A N 1
ATOM 1271 C CA . VAL A 1 161 ? 43.227 53.937 32.953 1.00 40.91 1159 VAL A CA 1
ATOM 1272 C C . VAL A 1 161 ? 43.821 55.127 33.732 1.00 46.45 1159 VAL A C 1
ATOM 1273 O O . VAL A 1 161 ? 44.513 55.950 33.138 1.00 46.29 1159 VAL A O 1
ATOM 1277 N N . GLN A 1 162 ? 43.598 55.176 35.055 1.00 44.36 1160 GLN A N 1
ATOM 1278 C CA . GLN A 1 162 ? 44.134 56.226 35.918 1.00 45.04 1160 GLN A CA 1
ATOM 1279 C C . GLN A 1 162 ? 45.664 56.183 35.945 1.00 48.70 1160 GLN A C 1
ATOM 1280 O O . GLN A 1 162 ? 46.293 57.227 35.810 1.00 49.07 1160 GLN A O 1
ATOM 1286 N N . ARG A 1 163 ? 46.254 54.980 36.066 1.00 44.69 1161 ARG A N 1
ATOM 1287 C CA . ARG A 1 163 ? 47.707 54.778 36.071 1.00 43.82 1161 ARG A CA 1
ATOM 1288 C C . ARG A 1 163 ? 48.342 55.167 34.725 1.00 47.40 1161 ARG A C 1
ATOM 1289 O O . ARG A 1 163 ? 49.431 55.740 34.722 1.00 46.96 1161 ARG A O 1
ATOM 1297 N N . VAL A 1 164 ? 47.644 54.901 33.597 1.00 43.96 1162 VAL A N 1
ATOM 1298 C CA . VAL A 1 164 ? 48.097 55.263 32.244 1.00 43.69 1162 VAL A CA 1
ATOM 1299 C C . VAL A 1 164 ? 48.030 56.795 32.078 1.00 50.05 1162 VAL A C 1
ATOM 1300 O O . VAL A 1 164 ? 48.967 57.389 31.542 1.00 49.71 1162 VAL A O 1
ATOM 1304 N N . ARG A 1 165 ? 46.944 57.424 32.574 1.00 48.41 1163 ARG A N 1
ATOM 1305 C CA . ARG A 1 165 ? 46.733 58.874 32.526 1.00 49.47 1163 ARG A CA 1
ATOM 1306 C C . ARG A 1 165 ? 47.758 59.634 33.366 1.00 56.06 1163 ARG A C 1
ATOM 1307 O O . ARG A 1 165 ? 48.256 60.662 32.909 1.00 56.01 1163 ARG A O 1
ATOM 1315 N N . ASN A 1 166 ? 48.093 59.119 34.569 1.00 54.47 1164 ASN A N 1
ATOM 1316 C CA . ASN A 1 166 ? 49.085 59.720 35.468 1.00 55.53 1164 ASN A CA 1
ATOM 1317 C C . ASN A 1 166 ? 50.493 59.670 34.874 1.00 62.08 1164 ASN A C 1
ATOM 1318 O O . ASN A 1 166 ? 51.284 60.584 35.107 1.00 62.28 1164 ASN A O 1
ATOM 1323 N N . GLU A 1 167 ? 50.796 58.615 34.099 1.00 60.33 1165 GLU A N 1
ATOM 1324 C CA . GLU A 1 167 ? 52.086 58.443 33.437 1.00 60.80 1165 GLU A CA 1
ATOM 1325 C C . GLU A 1 167 ? 52.220 59.413 32.244 1.00 67.77 1165 GLU A C 1
ATOM 1326 O O . GLU A 1 167 ? 53.318 59.899 31.986 1.00 67.39 1165 GLU A O 1
ATOM 1332 N N . ILE A 1 168 ? 51.103 59.715 31.547 1.00 67.11 1166 ILE A N 1
ATOM 1333 C CA . ILE A 1 168 ? 51.061 60.653 30.414 1.00 68.14 1166 ILE A CA 1
ATOM 1334 C C . ILE A 1 168 ? 51.301 62.092 30.928 1.00 74.51 1166 ILE A C 1
ATOM 1335 O O . ILE A 1 168 ? 52.129 62.813 30.364 1.00 74.00 1166 ILE A O 1
ATOM 1340 N N . THR A 1 169 ? 50.596 62.486 32.014 1.00 73.04 1167 THR A N 1
ATOM 1341 C CA . THR A 1 169 ? 50.700 63.813 32.633 1.00 74.09 1167 THR A CA 1
ATOM 1342 C C . THR A 1 169 ? 51.884 63.835 33.637 1.00 78.58 1167 THR A C 1
ATOM 1343 O O . THR A 1 169 ? 51.683 64.029 34.841 1.00 79.42 1167 THR A O 1
ATOM 1347 N N . SER A 1 170 ? 53.119 63.620 33.126 1.00 74.02 1168 SER A N 1
ATOM 1348 C CA . SER A 1 170 ? 54.359 63.620 33.914 1.00 101.89 1168 SER A CA 1
ATOM 1349 C C . SER A 1 170 ? 55.577 63.956 33.050 1.00 129.75 1168 SER A C 1
ATOM 1350 O O . SER A 1 170 ? 55.729 63.425 31.950 1.00 88.97 1168 SER A O 1
ATOM 1358 N N . SER A 1 182 ? 45.565 62.160 25.966 1.00 80.76 1180 SER A N 1
ATOM 1359 C CA . SER A 1 182 ? 44.873 61.550 27.107 1.00 80.29 1180 SER A CA 1
ATOM 1360 C C . SER A 1 182 ? 43.353 61.798 26.974 1.00 83.76 1180 SER A C 1
ATOM 1361 O O . SER A 1 182 ? 42.550 61.017 27.495 1.00 83.44 1180 SER A O 1
ATOM 1364 N N . GLU A 1 183 ? 42.975 62.884 26.257 1.00 79.49 1181 GLU A N 1
ATOM 1365 C CA . GLU A 1 183 ? 41.596 63.293 25.982 1.00 79.53 1181 GLU A CA 1
ATOM 1366 C C . GLU A 1 183 ? 40.990 62.518 24.796 1.00 80.72 1181 GLU A C 1
ATOM 1367 O O . GLU A 1 183 ? 39.791 62.645 24.530 1.00 81.58 1181 GLU A O 1
ATOM 1369 N N . LYS A 1 184 ? 41.814 61.711 24.098 1.00 73.76 1182 LYS A N 1
ATOM 1370 C CA . LYS A 1 184 ? 41.387 60.898 22.958 1.00 72.31 1182 LYS A CA 1
ATOM 1371 C C . LYS A 1 184 ? 40.656 59.612 23.403 1.00 73.11 1182 LYS A C 1
ATOM 1372 O O . LYS A 1 184 ? 39.956 59.002 22.590 1.00 73.30 1182 LYS A O 1
ATOM 1374 N N . PHE A 1 185 ? 40.810 59.210 24.683 1.00 66.30 1183 PHE A N 1
ATOM 1375 C CA . PHE A 1 185 ? 40.162 58.018 25.242 1.00 64.44 1183 PHE A CA 1
ATOM 1376 C C . PHE A 1 185 ? 39.466 58.327 26.567 1.00 68.16 1183 PHE A C 1
ATOM 1377 O O . PHE A 1 185 ? 40.016 59.055 27.397 1.00 67.94 1183 PHE A O 1
ATOM 1385 N N . ARG A 1 186 ? 38.260 57.767 26.760 1.00 64.51 1184 ARG A N 1
ATOM 1386 C CA . ARG A 1 186 ? 37.476 57.954 27.982 1.00 65.03 1184 ARG A CA 1
ATOM 1387 C C . ARG A 1 186 ? 37.605 56.747 28.918 1.00 67.21 1184 ARG A C 1
ATOM 1388 O O . ARG A 1 186 ? 37.727 56.923 30.135 1.00 67.51 1184 ARG A O 1
ATOM 1390 N N . ASP A 1 187 ? 37.586 55.527 28.349 1.00 61.00 1185 ASP A N 1
ATOM 1391 C CA . ASP A 1 187 ? 37.679 54.284 29.110 1.00 59.34 1185 ASP A CA 1
ATOM 1392 C C . ASP A 1 187 ? 38.805 53.368 28.591 1.00 59.40 1185 ASP A C 1
ATOM 1393 O O . ASP A 1 187 ? 39.537 53.744 27.673 1.00 57.68 1185 ASP A O 1
ATOM 1398 N N . CYS A 1 188 ? 38.928 52.166 29.188 1.00 54.57 1186 CYS A N 1
ATOM 1399 C CA . CYS A 1 188 ? 39.930 51.150 28.862 1.00 53.28 1186 CYS A CA 1
ATOM 1400 C C . CYS A 1 188 ? 39.780 50.589 27.451 1.00 57.29 1186 CYS A C 1
ATOM 1401 O O . CYS A 1 188 ? 40.781 50.193 26.849 1.00 56.14 1186 CYS A O 1
ATOM 1404 N N . ARG A 1 189 ? 38.538 50.525 26.935 1.00 54.91 1187 ARG A N 1
ATOM 1405 C CA . ARG A 1 189 ? 38.264 50.034 25.585 1.00 54.75 1187 ARG A CA 1
ATOM 1406 C C . ARG A 1 189 ? 38.690 51.092 24.560 1.00 57.98 1187 ARG A C 1
ATOM 1407 O O . ARG A 1 189 ? 39.158 50.740 23.478 1.00 57.28 1187 ARG A O 1
ATOM 1415 N N . GLY A 1 190 ? 38.542 52.368 24.938 1.00 54.14 1188 GLY A N 1
ATOM 1416 C CA . GLY A 1 190 ? 38.944 53.523 24.144 1.00 53.43 1188 GLY A CA 1
ATOM 1417 C C . GLY A 1 190 ? 40.453 53.628 24.047 1.00 56.22 1188 GLY A C 1
ATOM 1418 O O . GLY A 1 190 ? 40.983 54.066 23.022 1.00 56.68 1188 GLY A O 1
ATOM 1419 N N . LEU A 1 191 ? 41.154 53.217 25.121 1.00 50.38 1189 LEU A N 1
ATOM 1420 C CA . LEU A 1 191 ? 42.613 53.176 25.199 1.00 48.41 1189 LEU A CA 1
ATOM 1421 C C . LEU A 1 191 ? 43.122 52.034 24.289 1.00 51.94 1189 LEU A C 1
ATOM 1422 O O . LEU A 1 191 ? 44.048 52.240 23.500 1.00 50.42 1189 LEU A O 1
ATOM 1427 N N . GLN A 1 192 ? 42.467 50.860 24.379 1.00 48.86 1190 GLN A N 1
ATOM 1428 C CA . GLN A 1 192 ? 42.748 49.646 23.616 1.00 48.86 1190 GLN A CA 1
ATOM 1429 C C . GLN A 1 192 ? 42.774 49.902 22.102 1.00 54.01 1190 GLN A C 1
ATOM 1430 O O . GLN A 1 192 ? 43.699 49.450 21.424 1.00 53.32 1190 GLN A O 1
ATOM 1436 N N . PHE A 1 193 ? 41.768 50.624 21.580 1.00 51.60 1191 PHE A N 1
ATOM 1437 C CA . PHE A 1 193 ? 41.666 50.917 20.150 1.00 51.68 1191 PHE A CA 1
ATOM 1438 C C . PHE A 1 193 ? 42.652 51.999 19.737 1.00 54.32 1191 PHE A C 1
ATOM 1439 O O . PHE A 1 193 ? 43.231 51.904 18.656 1.00 54.63 1191 PHE A O 1
ATOM 1447 N N . LEU A 1 194 ? 42.865 53.004 20.604 1.00 49.78 1192 LEU A N 1
ATOM 1448 C CA . LEU A 1 194 ? 43.813 54.100 20.387 1.00 48.86 1192 LEU A CA 1
ATOM 1449 C C . LEU A 1 194 ? 45.252 53.561 20.302 1.00 50.63 1192 LEU A C 1
ATOM 1450 O O . LEU A 1 194 ? 46.018 54.010 19.445 1.00 50.80 1192 LEU A O 1
ATOM 1455 N N . LEU A 1 195 ? 45.597 52.577 21.156 1.00 44.67 1193 LEU A N 1
ATOM 1456 C CA . LEU A 1 195 ? 46.920 51.959 21.160 1.00 43.41 1193 LEU A CA 1
ATOM 1457 C C . LEU A 1 195 ? 47.144 51.094 19.928 1.00 46.86 1193 LEU A C 1
ATOM 1458 O O . LEU A 1 195 ? 48.267 51.046 19.427 1.00 45.52 1193 LEU A O 1
ATOM 1463 N N . THR A 1 196 ? 46.080 50.427 19.432 1.00 44.23 1194 THR A N 1
ATOM 1464 C CA . THR A 1 196 ? 46.117 49.586 18.225 1.00 43.82 1194 THR A CA 1
ATOM 1465 C C . THR A 1 196 ? 46.503 50.444 17.021 1.00 47.11 1194 THR A C 1
ATOM 1466 O O . THR A 1 196 ? 47.408 50.073 16.267 1.00 47.39 1194 THR A O 1
ATOM 1470 N N . THR A 1 197 ? 45.831 51.597 16.868 1.00 42.71 1195 THR A N 1
ATOM 1471 C CA . THR A 1 197 ? 46.046 52.568 15.793 1.00 42.67 1195 THR A CA 1
ATOM 1472 C C . THR A 1 197 ? 47.466 53.146 15.874 1.00 45.87 1195 THR A C 1
ATOM 1473 O O . THR A 1 197 ? 48.135 53.251 14.844 1.00 45.66 1195 THR A O 1
ATOM 1477 N N . GLN A 1 198 ? 47.926 53.495 17.096 1.00 41.54 1196 GLN A N 1
ATOM 1478 C CA . GLN A 1 198 ? 49.256 54.063 17.334 1.00 39.96 1196 GLN A CA 1
ATOM 1479 C C . GLN A 1 198 ? 50.382 53.078 17.022 1.00 42.46 1196 GLN A C 1
ATOM 1480 O O . GLN A 1 198 ? 51.406 53.491 16.476 1.00 42.01 1196 GLN A O 1
ATOM 1494 N N . GLU A 1 200 ? 50.049 50.436 14.856 1.00 41.01 1198 GLU A N 1
ATOM 1495 C CA . GLU A 1 200 ? 49.916 50.251 13.406 1.00 41.29 1198 GLU A CA 1
ATOM 1496 C C . GLU A 1 200 ? 50.584 51.423 12.675 1.00 43.97 1198 GLU A C 1
ATOM 1497 O O . GLU A 1 200 ? 51.242 51.205 11.655 1.00 43.71 1198 GLU A O 1
ATOM 1503 N N . GLU A 1 201 ? 50.409 52.662 13.201 1.00 39.46 1199 GLU A N 1
ATOM 1504 C CA . GLU A 1 201 ? 51.012 53.877 12.650 1.00 39.17 1199 GLU A CA 1
ATOM 1505 C C . GLU A 1 201 ? 52.531 53.800 12.729 1.00 41.64 1199 GLU A C 1
ATOM 1506 O O . GLU A 1 201 ? 53.198 54.027 11.716 1.00 41.34 1199 GLU A O 1
ATOM 1512 N N . LEU A 1 202 ? 53.072 53.447 13.925 1.00 36.87 1200 LEU A N 1
ATOM 1513 C CA . LEU A 1 202 ? 54.511 53.290 14.140 1.00 36.01 1200 LEU A CA 1
ATOM 1514 C C . LEU A 1 202 ? 55.102 52.301 13.151 1.00 38.99 1200 LEU A C 1
ATOM 1515 O O . LEU A 1 202 ? 56.117 52.619 12.534 1.00 38.72 1200 LEU A O 1
ATOM 1520 N N A ASN A 1 203 ? 54.451 51.130 12.978 0.50 35.62 1201 ASN A N 1
ATOM 1521 N N B ASN A 1 203 ? 54.451 51.125 12.973 0.50 35.68 1201 ASN A N 1
ATOM 1522 C CA A ASN A 1 203 ? 54.867 50.065 12.067 0.50 35.64 1201 ASN A CA 1
ATOM 1523 C CA B ASN A 1 203 ? 54.868 50.065 12.050 0.50 35.74 1201 ASN A CA 1
ATOM 1524 C C A ASN A 1 203 ? 54.887 50.536 10.605 0.50 40.91 1201 ASN A C 1
ATOM 1525 C C B ASN A 1 203 ? 54.910 50.568 10.606 0.50 40.93 1201 ASN A C 1
ATOM 1526 O O A ASN A 1 203 ? 55.807 50.174 9.871 0.50 40.91 1201 ASN A O 1
ATOM 1527 O O B ASN A 1 203 ? 55.854 50.245 9.882 0.50 40.89 1201 ASN A O 1
ATOM 1536 N N . LYS A 1 204 ? 53.908 51.376 10.204 1.00 38.39 1202 LYS A N 1
ATOM 1537 C CA . LYS A 1 204 ? 53.805 51.958 8.855 1.00 39.20 1202 LYS A CA 1
ATOM 1538 C C . LYS A 1 204 ? 54.897 53.014 8.658 1.00 42.77 1202 LYS A C 1
ATOM 1539 O O . LYS A 1 204 ? 55.501 53.057 7.588 1.00 43.22 1202 LYS A O 1
ATOM 1545 N N . CYS A 1 205 ? 55.170 53.830 9.702 1.00 38.69 1203 CYS A N 1
ATOM 1546 C CA . CYS A 1 205 ? 56.227 54.851 9.723 1.00 37.84 1203 CYS A CA 1
ATOM 1547 C C . CYS A 1 205 ? 57.591 54.178 9.560 1.00 41.64 1203 CYS A C 1
ATOM 1548 O O . CYS A 1 205 ? 58.417 54.671 8.795 1.00 41.50 1203 CYS A O 1
ATOM 1551 N N . GLN A 1 206 ? 57.811 53.035 10.262 1.00 37.84 1204 GLN A N 1
ATOM 1552 C CA . GLN A 1 206 ? 59.054 52.252 10.208 1.00 37.19 1204 GLN A CA 1
ATOM 1553 C C . GLN A 1 206 ? 59.325 51.709 8.814 1.00 42.24 1204 GLN A C 1
ATOM 1554 O O . GLN A 1 206 ? 60.418 51.923 8.295 1.00 42.34 1204 GLN A O 1
ATOM 1560 N N . LYS A 1 207 ? 58.329 51.025 8.201 1.00 39.55 1205 LYS A N 1
ATOM 1561 C CA . LYS A 1 207 ? 58.436 50.446 6.854 1.00 40.06 1205 LYS A CA 1
ATOM 1562 C C . LYS A 1 207 ? 58.856 51.491 5.824 1.00 42.57 1205 LYS A C 1
ATOM 1563 O O . LYS A 1 207 ? 59.789 51.249 5.061 1.00 41.79 1205 LYS A O 1
ATOM 1566 N N . LEU A 1 208 ? 58.192 52.666 5.848 1.00 38.95 1206 LEU A N 1
ATOM 1567 C CA . LEU A 1 208 ? 58.405 53.790 4.940 1.00 38.56 1206 LEU A CA 1
ATOM 1568 C C . LEU A 1 208 ? 59.756 54.463 5.088 1.00 40.70 1206 LEU A C 1
ATOM 1569 O O . LEU A 1 208 ? 60.372 54.769 4.071 1.00 40.95 1206 LEU A O 1
ATOM 1574 N N . VAL A 1 209 ? 60.206 54.729 6.332 1.00 35.86 1207 VAL A N 1
ATOM 1575 C CA . VAL A 1 209 ? 61.493 55.378 6.613 1.00 34.67 1207 VAL A CA 1
ATOM 1576 C C . VAL A 1 209 ? 62.638 54.451 6.152 1.00 37.76 1207 VAL A C 1
ATOM 1577 O O . VAL A 1 209 ? 63.550 54.913 5.468 1.00 37.95 1207 VAL A O 1
ATOM 1581 N N . ARG A 1 210 ? 62.543 53.144 6.459 1.00 33.37 1208 ARG A N 1
ATOM 1582 C CA . ARG A 1 210 ? 63.525 52.141 6.034 1.00 33.11 1208 ARG A CA 1
ATOM 1583 C C . ARG A 1 210 ? 63.612 52.073 4.500 1.00 38.45 1208 ARG A C 1
ATOM 1584 O O . ARG A 1 210 ? 64.720 52.045 3.957 1.00 38.52 1208 ARG A O 1
ATOM 1592 N N . GLU A 1 211 ? 62.449 52.110 3.809 1.00 35.69 1209 GLU A N 1
ATOM 1593 C CA . GLU A 1 211 ? 62.377 52.086 2.343 1.00 36.68 1209 GLU A CA 1
ATOM 1594 C C . GLU A 1 211 ? 62.933 53.367 1.742 1.00 40.16 1209 GLU A C 1
ATOM 1595 O O . GLU A 1 211 ? 63.619 53.306 0.723 1.00 40.72 1209 GLU A O 1
ATOM 1601 N N . ALA A 1 212 ? 62.667 54.518 2.394 1.00 35.38 1210 ALA A N 1
ATOM 1602 C CA . ALA A 1 212 ? 63.166 55.828 1.984 1.00 34.73 1210 ALA A CA 1
ATOM 1603 C C . ALA A 1 212 ? 64.694 55.862 2.013 1.00 37.37 1210 ALA A C 1
ATOM 1604 O O . ALA A 1 212 ? 65.303 56.407 1.102 1.00 37.53 1210 ALA A O 1
ATOM 1606 N N . VAL A 1 213 ? 65.305 55.260 3.046 1.00 33.21 1211 VAL A N 1
ATOM 1607 C CA . VAL A 1 213 ? 66.758 55.171 3.218 1.00 32.35 1211 VAL A CA 1
ATOM 1608 C C . VAL A 1 213 ? 67.340 54.219 2.164 1.00 36.83 1211 VAL A C 1
ATOM 1609 O O . VAL A 1 213 ? 68.311 54.573 1.481 1.00 36.18 1211 VAL A O 1
ATOM 1613 N N . LYS A 1 214 ? 66.717 53.030 2.015 1.00 34.43 1212 LYS A N 1
ATOM 1614 C CA . LYS A 1 214 ? 67.106 51.985 1.061 1.00 35.20 1212 LYS A CA 1
ATOM 1615 C C . LYS A 1 214 ? 67.199 52.526 -0.369 1.00 38.78 1212 LYS A C 1
ATOM 1616 O O . LYS A 1 214 ? 68.144 52.189 -1.082 1.00 38.79 1212 LYS A O 1
ATOM 1622 N N . ASN A 1 215 ? 66.245 53.395 -0.762 1.00 35.12 1213 ASN A N 1
ATOM 1623 C CA . ASN A 1 215 ? 66.168 53.989 -2.098 1.00 35.52 1213 ASN A CA 1
ATOM 1624 C C . ASN A 1 215 ? 67.081 55.219 -2.292 1.00 38.07 1213 ASN A C 1
ATOM 1625 O O . ASN A 1 215 ? 67.087 55.793 -3.381 1.00 38.35 1213 ASN A O 1
ATOM 1630 N N . LEU A 1 216 ? 67.887 55.583 -1.274 1.00 33.56 1214 LEU A N 1
ATOM 1631 C CA . LEU A 1 216 ? 68.868 56.679 -1.350 1.00 33.23 1214 LEU A CA 1
ATOM 1632 C C . LEU A 1 216 ? 70.304 56.124 -1.401 1.00 37.96 1214 LEU A C 1
ATOM 1633 O O . LEU A 1 216 ? 71.255 56.879 -1.627 1.00 37.08 1214 LEU A O 1
ATOM 1638 N N . GLU A 1 217 ? 70.448 54.803 -1.167 1.00 35.69 1215 GLU A N 1
ATOM 1639 C CA . GLU A 1 217 ? 71.718 54.075 -1.147 1.00 35.41 1215 GLU A CA 1
ATOM 1640 C C . GLU A 1 217 ? 72.331 53.981 -2.535 1.00 42.20 1215 GLU A C 1
ATOM 1641 O O . GLU A 1 217 ? 71.620 53.991 -3.547 1.00 42.88 1215 GLU A O 1
ATOM 1647 N N . GLY A 1 218 ? 73.649 53.848 -2.560 1.00 39.33 1216 GLY A N 1
ATOM 1648 C CA . GLY A 1 218 ? 74.403 53.709 -3.794 1.00 40.33 1216 GLY A CA 1
ATOM 1649 C C . GLY A 1 218 ? 74.757 55.032 -4.429 1.00 44.25 1216 GLY A C 1
ATOM 1650 O O . GLY A 1 218 ? 74.020 56.007 -4.243 1.00 43.64 1216 GLY A O 1
ATOM 1651 N N . PRO A 1 219 ? 75.888 55.085 -5.186 1.00 40.43 1217 PRO A N 1
ATOM 1652 C CA . PRO A 1 219 ? 76.283 56.341 -5.856 1.00 40.26 1217 PRO A CA 1
ATOM 1653 C C . PRO A 1 219 ? 75.131 56.890 -6.708 1.00 45.16 1217 PRO A C 1
ATOM 1654 O O . PRO A 1 219 ? 74.648 56.197 -7.611 1.00 45.17 1217 PRO A O 1
ATOM 1658 N N . PRO A 1 220 ? 74.579 58.069 -6.333 1.00 42.11 1218 PRO A N 1
ATOM 1659 C CA . PRO A 1 220 ? 73.377 58.562 -7.023 1.00 43.09 1218 PRO A CA 1
ATOM 1660 C C . PRO A 1 220 ? 73.606 59.076 -8.441 1.00 49.47 1218 PRO A C 1
ATOM 1661 O O . PRO A 1 220 ? 74.702 59.538 -8.772 1.00 48.70 1218 PRO A O 1
ATOM 1665 N N . SER A 1 221 ? 72.538 59.008 -9.265 1.00 48.32 1219 SER A N 1
ATOM 1666 C CA . SER A 1 221 ? 72.513 59.454 -10.662 1.00 50.44 1219 SER A CA 1
ATOM 1667 C C . SER A 1 221 ? 72.627 60.970 -10.785 1.00 56.26 1219 SER A C 1
ATOM 1668 O O . SER A 1 221 ? 72.425 61.685 -9.802 1.00 55.86 1219 SER A O 1
ATOM 1671 N N . ARG A 1 222 ? 72.923 61.457 -12.000 1.00 54.76 1220 ARG A N 1
ATOM 1672 C CA . ARG A 1 222 ? 73.064 62.882 -12.303 1.00 55.29 1220 ARG A CA 1
ATOM 1673 C C . ARG A 1 222 ? 71.783 63.673 -12.055 1.00 58.81 1220 ARG A C 1
ATOM 1674 O O . ARG A 1 222 ? 71.859 64.811 -11.590 1.00 58.26 1220 ARG A O 1
ATOM 1682 N N . ASN A 1 223 ? 70.617 63.057 -12.320 1.00 55.38 1221 ASN A N 1
ATOM 1683 C CA . ASN A 1 223 ? 69.312 63.664 -12.079 1.00 55.74 1221 ASN A CA 1
ATOM 1684 C C . ASN A 1 223 ? 69.119 63.926 -10.575 1.00 57.68 1221 ASN A C 1
ATOM 1685 O O . ASN A 1 223 ? 68.488 64.913 -10.217 1.00 58.20 1221 ASN A O 1
ATOM 1690 N N . VAL A 1 224 ? 69.693 63.067 -9.710 1.00 51.08 1222 VAL A N 1
ATOM 1691 C CA . VAL A 1 224 ? 69.630 63.186 -8.252 1.00 48.50 1222 VAL A CA 1
ATOM 1692 C C . VAL A 1 224 ? 70.619 64.271 -7.771 1.00 50.12 1222 VAL A C 1
ATOM 1693 O O . VAL A 1 224 ? 70.236 65.100 -6.946 1.00 48.63 1222 VAL A O 1
ATOM 1697 N N . ILE A 1 225 ? 71.870 64.277 -8.295 1.00 46.32 1223 ILE A N 1
ATOM 1698 C CA . ILE A 1 225 ? 72.899 65.264 -7.923 1.00 45.67 1223 ILE A CA 1
ATOM 1699 C C . ILE A 1 225 ? 72.413 66.675 -8.253 1.00 50.61 1223 ILE A C 1
ATOM 1700 O O . ILE A 1 225 ? 72.460 67.552 -7.390 1.00 49.76 1223 ILE A O 1
ATOM 1705 N N . GLU A 1 226 ? 71.932 66.876 -9.493 1.00 48.79 1224 GLU A N 1
ATOM 1706 C CA . GLU A 1 226 ? 71.452 68.162 -9.983 1.00 49.66 1224 GLU A CA 1
ATOM 1707 C C . GLU A 1 226 ? 70.201 68.616 -9.240 1.00 51.71 1224 GLU A C 1
ATOM 1708 O O . GLU A 1 226 ? 70.112 69.790 -8.887 1.00 51.76 1224 GLU A O 1
ATOM 1714 N N . SER A 1 227 ? 69.265 67.687 -8.965 1.00 46.86 1225 SER A N 1
ATOM 1715 C CA . SER A 1 227 ? 68.028 67.972 -8.232 1.00 46.21 1225 SER A CA 1
ATOM 1716 C C . SER A 1 227 ? 68.319 68.443 -6.805 1.00 48.56 1225 SER A C 1
ATOM 1717 O O . SER A 1 227 ? 67.703 69.409 -6.363 1.00 48.81 1225 SER A O 1
ATOM 1720 N N . ALA A 1 228 ? 69.278 67.796 -6.109 1.00 43.20 1226 ALA A N 1
ATOM 1721 C CA . ALA A 1 228 ? 69.672 68.155 -4.741 1.00 42.24 1226 ALA A CA 1
ATOM 1722 C C . ALA A 1 228 ? 70.390 69.5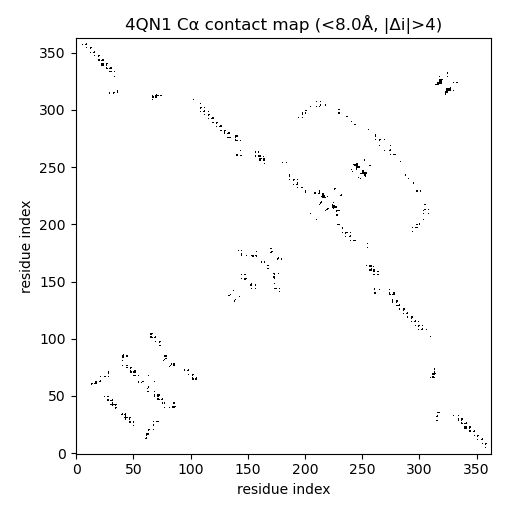04 -4.698 1.00 46.96 1226 ALA A C 1
ATOM 1723 O O . ALA A 1 228 ? 70.274 70.234 -3.713 1.00 46.18 1226 ALA A O 1
ATOM 1725 N N . THR A 1 229 ? 71.115 69.834 -5.778 1.00 44.76 1227 THR A N 1
ATOM 1726 C CA . THR A 1 229 ? 71.870 71.074 -5.931 1.00 44.99 1227 THR A CA 1
ATOM 1727 C C . THR A 1 229 ? 70.926 72.276 -6.072 1.00 49.41 1227 THR A C 1
ATOM 1728 O O . THR A 1 229 ? 71.113 73.273 -5.377 1.00 49.09 1227 THR A O 1
ATOM 1732 N N . VAL A 1 230 ? 69.915 72.172 -6.951 1.00 46.41 1228 VAL A N 1
ATOM 1733 C CA . VAL A 1 230 ? 68.943 73.245 -7.183 1.00 47.80 1228 VAL A CA 1
ATOM 1734 C C . VAL A 1 230 ? 67.916 73.324 -6.035 1.00 52.32 1228 VAL A C 1
ATOM 1735 O O . VAL A 1 230 ? 67.209 74.324 -5.919 1.00 53.94 1228 VAL A O 1
ATOM 1739 N N . CYS A 1 231 ? 67.845 72.279 -5.198 1.00 47.36 1229 CYS A N 1
ATOM 1740 C CA . CYS A 1 231 ? 66.909 72.192 -4.082 1.00 46.51 1229 CYS A CA 1
ATOM 1741 C C . CYS A 1 231 ? 67.463 72.789 -2.783 1.00 50.27 1229 CYS A C 1
ATOM 1742 O O . CYS A 1 231 ? 66.774 73.608 -2.176 1.00 51.34 1229 CYS A O 1
ATOM 1745 N N . HIS A 1 232 ? 68.656 72.356 -2.326 1.00 44.49 1230 HIS A N 1
ATOM 1746 C CA . HIS A 1 232 ? 69.162 72.801 -1.028 1.00 43.43 1230 HIS A CA 1
ATOM 1747 C C . HIS A 1 232 ? 70.655 73.161 -0.979 1.00 49.39 1230 HIS A C 1
ATOM 1748 O O . HIS A 1 232 ? 71.124 73.596 0.075 1.00 48.21 1230 HIS A O 1
ATOM 1755 N N . LEU A 1 233 ? 71.404 72.969 -2.075 1.00 48.55 1231 LEU A N 1
ATOM 1756 C CA . LEU A 1 233 ? 72.832 73.296 -2.055 1.00 48.96 1231 LEU A CA 1
ATOM 1757 C C . LEU A 1 233 ? 73.060 74.695 -2.608 1.00 56.87 1231 LEU A C 1
ATOM 1758 O O . LEU A 1 233 ? 73.532 75.573 -1.880 1.00 56.89 1231 LEU A O 1
ATOM 1763 N N . ARG A 1 234 ? 72.696 74.912 -3.882 1.00 55.84 1232 ARG A N 1
ATOM 1764 C CA . ARG A 1 234 ? 72.816 76.207 -4.554 1.00 57.33 1232 ARG A CA 1
ATOM 1765 C C . ARG A 1 234 ? 71.454 76.564 -5.202 1.00 64.01 1232 ARG A C 1
ATOM 1766 O O . ARG A 1 234 ? 71.340 76.551 -6.435 1.00 64.27 1232 ARG A O 1
ATOM 1774 N N . PRO A 1 235 ? 70.388 76.833 -4.391 1.00 62.32 1233 PRO A N 1
ATOM 1775 C CA . PRO A 1 235 ? 69.084 77.157 -4.996 1.00 64.14 1233 PRO A CA 1
ATOM 1776 C C . PRO A 1 235 ? 69.049 78.559 -5.598 1.00 71.83 1233 PRO A C 1
ATOM 1777 O O . PRO A 1 235 ? 69.791 79.439 -5.149 1.00 71.65 1233 PRO A O 1
ATOM 1781 N N . ALA A 1 236 ? 68.183 78.756 -6.616 1.00 70.97 1234 ALA A N 1
ATOM 1782 C CA . ALA A 1 236 ? 67.984 80.028 -7.322 1.00 73.17 1234 ALA A CA 1
ATOM 1783 C C . ALA A 1 236 ? 67.643 81.169 -6.353 1.00 78.96 1234 ALA A C 1
ATOM 1784 O O . ALA A 1 236 ? 68.143 82.283 -6.521 1.00 80.03 1234 ALA A O 1
ATOM 1786 N N . ARG A 1 237 ? 66.826 80.867 -5.322 1.00 75.00 1235 ARG A N 1
ATOM 1787 C CA . ARG A 1 237 ? 66.426 81.802 -4.277 1.00 75.40 1235 ARG A CA 1
ATOM 1788 C C . ARG A 1 237 ? 66.457 81.090 -2.912 1.00 77.91 1235 ARG A C 1
ATOM 1789 O O . ARG A 1 237 ? 67.541 80.893 -2.357 1.00 76.62 1235 ARG A O 1
ATOM 1791 N N . LEU A 1 238 ? 65.286 80.677 -2.394 1.00 74.20 1236 LEU A N 1
ATOM 1792 C CA . LEU A 1 238 ? 65.148 79.980 -1.114 1.00 72.51 1236 LEU A CA 1
ATOM 1793 C C . LEU A 1 238 ? 65.201 78.444 -1.313 1.00 73.62 1236 LEU A C 1
ATOM 1794 O O . LEU A 1 238 ? 64.905 77.989 -2.424 1.00 73.88 1236 LEU A O 1
ATOM 1796 N N . PRO A 1 239 ? 65.562 77.627 -0.281 1.00 66.91 1237 PRO A N 1
ATOM 1797 C CA . PRO A 1 239 ? 65.606 76.163 -0.479 1.00 64.86 1237 PRO A CA 1
ATOM 1798 C C . PRO A 1 239 ? 64.243 75.569 -0.846 1.00 67.29 1237 PRO A C 1
ATOM 1799 O O . PRO A 1 239 ? 63.246 75.850 -0.175 1.00 67.95 1237 PRO A O 1
ATOM 1803 N N . LEU A 1 240 ? 64.205 74.778 -1.941 1.00 61.32 1238 LEU A N 1
ATOM 1804 C CA . LEU A 1 240 ? 62.996 74.170 -2.510 1.00 60.53 1238 LEU A CA 1
ATOM 1805 C C . LEU A 1 240 ? 62.349 73.085 -1.647 1.00 61.99 1238 LEU A C 1
ATOM 1806 O O . LEU A 1 240 ? 61.119 73.006 -1.620 1.00 61.92 1238 LEU A O 1
ATOM 1811 N N . ASN A 1 241 ? 63.170 72.231 -0.985 1.00 56.36 1239 ASN A N 1
ATOM 1812 C CA . ASN A 1 241 ? 62.755 71.105 -0.129 1.00 54.83 1239 ASN A CA 1
ATOM 1813 C C . ASN A 1 241 ? 61.846 70.114 -0.902 1.00 57.42 1239 ASN A C 1
ATOM 1814 O O . ASN A 1 241 ? 60.786 69.712 -0.413 1.00 57.18 1239 ASN A O 1
ATOM 1819 N N . CYS A 1 242 ? 62.291 69.724 -2.116 1.00 52.96 1240 CYS A N 1
ATOM 1820 C CA . CYS A 1 242 ? 61.563 68.826 -3.016 1.00 52.69 1240 CYS A CA 1
ATOM 1821 C C . CYS A 1 242 ? 62.414 67.637 -3.508 1.00 51.73 1240 CYS A C 1
ATOM 1822 O O . CYS A 1 242 ? 61.859 66.712 -4.104 1.00 51.59 1240 CYS A O 1
ATOM 1825 N N . CYS A 1 243 ? 63.741 67.655 -3.280 1.00 44.17 1241 CYS A N 1
ATOM 1826 C CA . CYS A 1 243 ? 64.605 66.560 -3.713 1.00 41.95 1241 CYS A CA 1
ATOM 1827 C C . CYS A 1 243 ? 64.336 65.298 -2.878 1.00 43.74 1241 CYS A C 1
ATOM 1828 O O . CYS A 1 243 ? 63.687 65.373 -1.825 1.00 42.93 1241 CYS A O 1
ATOM 1831 N N . VAL A 1 244 ? 64.822 64.142 -3.365 1.00 38.71 1242 VAL A N 1
ATOM 1832 C CA . VAL A 1 244 ? 64.652 62.816 -2.755 1.00 36.91 1242 VAL A CA 1
ATOM 1833 C C . VAL A 1 244 ? 65.111 62.775 -1.292 1.00 39.25 1242 VAL A C 1
ATOM 1834 O O . VAL A 1 244 ? 64.477 62.093 -0.485 1.00 38.85 1242 VAL A O 1
ATOM 1838 N N . PHE A 1 245 ? 66.174 63.529 -0.947 1.00 35.20 1243 PHE A N 1
ATOM 1839 C CA . PHE A 1 245 ? 66.706 63.611 0.417 1.00 33.92 1243 PHE A CA 1
ATOM 1840 C C . PHE A 1 245 ? 65.777 64.410 1.333 1.00 38.57 1243 PHE A C 1
ATOM 1841 O O . PHE A 1 245 ? 65.519 63.977 2.455 1.00 37.65 1243 PHE A O 1
ATOM 1849 N N . CYS A 1 246 ? 65.248 65.548 0.841 1.00 36.40 1244 CYS A N 1
ATOM 1850 C CA . CYS A 1 246 ? 64.327 66.404 1.590 1.00 36.97 1244 CYS A CA 1
ATOM 1851 C C . CYS A 1 246 ? 62.990 65.711 1.842 1.00 41.85 1244 CYS A C 1
ATOM 1852 O O . CYS A 1 246 ? 62.452 65.827 2.944 1.00 41.53 1244 CYS A O 1
ATOM 1855 N N . LYS A 1 247 ? 62.483 64.961 0.836 1.00 38.82 1245 LYS A N 1
ATOM 1856 C CA . LYS A 1 247 ? 61.246 64.181 0.925 1.00 38.48 1245 LYS A CA 1
ATOM 1857 C C . LYS A 1 247 ? 61.394 63.094 1.998 1.00 41.49 1245 LYS A C 1
ATOM 1858 O O . LYS A 1 247 ? 60.493 62.918 2.816 1.00 40.97 1245 LYS A O 1
ATOM 1864 N N . ALA A 1 248 ? 62.563 62.414 2.022 1.00 37.72 1246 ALA A N 1
ATOM 1865 C CA . ALA A 1 248 ? 62.907 61.374 2.994 1.00 36.31 1246 ALA A CA 1
ATOM 1866 C C . ALA A 1 248 ? 62.973 61.951 4.412 1.00 40.01 1246 ALA A C 1
ATOM 1867 O O . ALA A 1 248 ? 62.473 61.319 5.344 1.00 40.44 1246 ALA A O 1
ATOM 1869 N N . ASP A 1 249 ? 63.535 63.168 4.569 1.00 35.96 1247 ASP A N 1
ATOM 1870 C CA . ASP A 1 249 ? 63.629 63.846 5.864 1.00 35.30 1247 ASP A CA 1
ATOM 1871 C C . ASP A 1 249 ? 62.239 64.214 6.414 1.00 40.18 1247 ASP A C 1
ATOM 1872 O O . ASP A 1 249 ? 62.044 64.178 7.626 1.00 39.29 1247 ASP A O 1
ATOM 1877 N N . GLU A 1 250 ? 61.268 64.514 5.521 1.00 38.15 1248 GLU A N 1
ATOM 1878 C CA . GLU A 1 250 ? 59.881 64.798 5.898 1.00 38.75 1248 GLU A CA 1
ATOM 1879 C C . GLU A 1 250 ? 59.234 63.546 6.503 1.00 41.40 1248 GLU A C 1
ATOM 1880 O O . GLU A 1 250 ? 58.440 63.661 7.439 1.00 40.27 1248 GLU A O 1
ATOM 1886 N N . LEU A 1 251 ? 59.606 62.352 5.993 1.00 37.77 1249 LEU A N 1
ATOM 1887 C CA . LEU A 1 251 ? 59.115 61.074 6.519 1.00 37.10 1249 LEU A CA 1
ATOM 1888 C C . LEU A 1 251 ? 59.766 60.797 7.878 1.00 39.71 1249 LEU A C 1
ATOM 1889 O O . LEU A 1 251 ? 59.078 60.346 8.794 1.00 39.32 1249 LEU A O 1
ATOM 1894 N N . PHE A 1 252 ? 61.075 61.118 8.026 1.00 35.15 1250 PHE A N 1
ATOM 1895 C CA . PHE A 1 252 ? 61.808 60.967 9.292 1.00 33.43 1250 PHE A CA 1
ATOM 1896 C C . PHE A 1 252 ? 61.147 61.785 10.395 1.00 37.92 1250 PHE A C 1
ATOM 1897 O O . PHE A 1 252 ? 60.956 61.274 11.496 1.00 37.78 1250 PHE A O 1
ATOM 1905 N N . THR A 1 253 ? 60.791 63.052 10.086 1.00 34.92 1251 THR A N 1
ATOM 1906 C CA . THR A 1 253 ? 60.133 63.994 10.994 1.00 34.87 1251 THR A CA 1
ATOM 1907 C C . THR A 1 253 ? 58.787 63.431 11.454 1.00 39.16 1251 THR A C 1
ATOM 1908 O O . THR A 1 253 ? 58.464 63.520 12.637 1.00 39.63 1251 THR A O 1
ATOM 1912 N N . GLU A 1 254 ? 58.024 62.840 10.517 1.00 35.15 1252 GLU A N 1
ATOM 1913 C CA . GLU A 1 254 ? 56.725 62.227 10.763 1.00 34.91 1252 GLU A CA 1
ATOM 1914 C C . GLU A 1 254 ? 56.853 61.039 11.715 1.00 38.68 1252 GLU A C 1
ATOM 1915 O O . GLU A 1 254 ? 56.052 60.921 12.642 1.00 39.27 1252 GLU A O 1
ATOM 1921 N N . TYR A 1 255 ? 57.868 60.183 11.503 1.00 34.23 1253 TYR A N 1
ATOM 1922 C CA . TYR A 1 255 ? 58.140 59.029 12.359 1.00 33.13 1253 TYR A CA 1
ATOM 1923 C C . TYR A 1 255 ? 58.651 59.486 13.746 1.00 38.45 1253 TYR A C 1
ATOM 1924 O O . TYR A 1 255 ? 58.234 58.915 14.752 1.00 38.47 1253 TYR A O 1
ATOM 1933 N N . GLU A 1 256 ? 59.503 60.533 13.797 1.00 36.20 1254 GLU A N 1
ATOM 1934 C CA . GLU A 1 256 ? 60.043 61.110 15.040 1.00 36.35 1254 GLU A CA 1
ATOM 1935 C C . GLU A 1 256 ? 58.922 61.634 15.956 1.00 40.04 1254 GLU A C 1
ATOM 19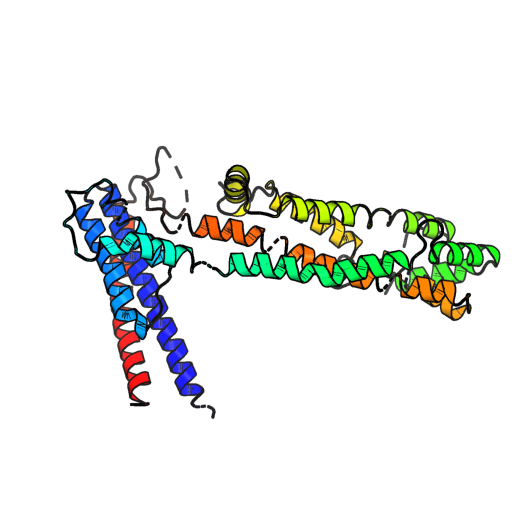36 O O . GLU A 1 256 ? 58.989 61.436 17.170 1.00 39.47 1254 GLU A O 1
ATOM 1942 N N . SER A 1 257 ? 57.889 62.274 15.364 1.00 36.63 1255 SER A N 1
ATOM 1943 C CA . SER A 1 257 ? 56.731 62.830 16.079 1.00 36.94 1255 SER A CA 1
ATOM 1944 C C . SER A 1 257 ? 55.880 61.743 16.754 1.00 41.43 1255 SER A C 1
ATOM 1945 O O . SER A 1 257 ? 55.121 62.050 17.672 1.00 41.75 1255 SER A O 1
ATOM 1948 N N . LYS A 1 258 ? 56.024 60.480 16.310 1.00 37.44 1256 LYS A N 1
ATOM 1949 C CA . LYS A 1 258 ? 55.289 59.335 16.836 1.00 36.95 1256 LYS A CA 1
ATOM 1950 C C . LYS A 1 258 ? 56.146 58.464 17.759 1.00 40.55 1256 LYS A C 1
ATOM 1951 O O . LYS A 1 258 ? 55.607 57.835 18.675 1.00 39.60 1256 LYS A O 1
ATOM 1957 N N . LEU A 1 259 ? 57.475 58.435 17.524 1.00 37.07 1257 LEU A N 1
ATOM 1958 C CA . LEU A 1 259 ? 58.431 57.666 18.324 1.00 36.39 1257 LEU A CA 1
ATOM 1959 C C . LEU A 1 259 ? 58.893 58.446 19.564 1.00 42.01 1257 LEU A C 1
ATOM 1960 O O . LEU A 1 259 ? 59.305 57.838 20.547 1.00 41.42 1257 LEU A O 1
ATOM 1965 N N . PHE A 1 260 ? 58.825 59.781 19.516 1.00 41.06 1258 PHE A N 1
ATOM 1966 C CA . PHE A 1 260 ? 59.218 60.673 20.615 1.00 42.35 1258 PHE A CA 1
ATOM 1967 C C . PHE A 1 260 ? 58.095 61.694 20.864 1.00 53.38 1258 PHE A C 1
ATOM 1968 O O . PHE A 1 260 ? 57.129 61.734 20.097 1.00 53.68 1258 PHE A O 1
ATOM 1976 N N . SER A 1 261 ? 58.210 62.513 21.924 1.00 55.07 1259 SER A N 1
ATOM 1977 C CA . SER A 1 261 ? 57.200 63.537 22.209 1.00 58.31 1259 SER A CA 1
ATOM 1978 C C . SER A 1 261 ? 57.728 64.928 21.876 1.00 68.18 1259 SER A C 1
ATOM 1979 O O . SER A 1 261 ? 58.932 65.171 22.002 1.00 68.49 1259 SER A O 1
ATOM 1982 N N . ASN A 1 262 ? 56.830 65.839 21.451 1.00 68.56 1260 ASN A N 1
ATOM 1983 C CA . ASN A 1 262 ? 57.188 67.220 21.117 1.00 70.43 1260 ASN A CA 1
ATOM 1984 C C . ASN A 1 262 ? 57.463 68.013 22.409 1.00 76.84 1260 ASN A C 1
ATOM 1985 O O . ASN A 1 262 ? 56.609 68.046 23.306 1.00 77.35 1260 ASN A O 1
ATOM 1990 N N . THR A 1 263 ? 58.682 68.615 22.504 1.00 73.89 1261 THR A N 1
ATOM 1991 C CA . THR A 1 263 ? 59.202 69.417 23.627 1.00 102.71 1261 THR A CA 1
ATOM 1992 C C . THR A 1 263 ? 59.155 68.651 24.955 1.00 130.02 1261 THR A C 1
ATOM 1993 O O . THR A 1 263 ? 59.961 67.748 25.180 1.00 89.48 1261 THR A O 1
ATOM 1995 N N . LEU A 1 293 ? 65.372 64.698 19.655 1.00 76.42 1291 LEU A N 1
ATOM 1996 C CA . LEU A 1 293 ? 64.989 63.304 19.879 1.00 75.35 1291 LEU A CA 1
ATOM 1997 C C . LEU A 1 293 ? 65.532 62.799 21.232 1.00 78.24 1291 LEU A C 1
ATOM 1998 O O . LEU A 1 293 ? 66.656 62.287 21.296 1.00 77.44 1291 LEU A O 1
ATOM 2000 N N . TRP A 1 294 ? 64.733 62.970 22.320 1.00 74.18 1292 TRP A N 1
ATOM 2001 C CA . TRP A 1 294 ? 65.126 62.564 23.676 1.00 73.40 1292 TRP A CA 1
ATOM 2002 C C . TRP A 1 294 ? 63.956 62.054 24.548 1.00 74.90 1292 TRP A C 1
ATOM 2003 O O . TRP A 1 294 ? 64.098 61.006 25.185 1.00 74.75 1292 TRP A O 1
ATOM 2005 N N . ALA A 1 295 ? 62.827 62.801 24.601 1.00 68.60 1293 ALA A N 1
ATOM 2006 C CA . ALA A 1 295 ? 61.667 62.466 25.437 1.00 66.86 1293 ALA A CA 1
ATOM 2007 C C . ALA A 1 295 ? 60.744 61.400 24.823 1.00 65.66 1293 ALA A C 1
ATOM 2008 O O . ALA A 1 295 ? 60.395 61.466 23.647 1.00 65.07 1293 ALA A O 1
ATOM 2010 N N . ILE A 1 296 ? 60.337 60.442 25.668 1.00 58.74 1294 ILE A N 1
ATOM 2011 C CA . ILE A 1 296 ? 59.473 59.277 25.424 1.00 56.48 1294 ILE A CA 1
ATOM 2012 C C . ILE A 1 296 ? 58.101 59.689 24.866 1.00 55.25 1294 ILE A C 1
ATOM 2013 O O . ILE A 1 296 ? 57.506 60.647 25.360 1.00 55.53 1294 ILE A O 1
ATOM 2018 N N . SER A 1 297 ? 57.585 58.937 23.870 1.00 47.55 1295 SER A N 1
ATOM 2019 C CA . SER A 1 297 ? 56.261 59.165 23.277 1.00 46.02 1295 SER A CA 1
ATOM 2020 C C . SER A 1 297 ? 55.152 58.744 24.253 1.00 48.73 1295 SER A C 1
ATOM 2021 O O . SER A 1 297 ? 55.421 58.025 25.222 1.00 48.08 1295 SER A O 1
ATOM 2024 N N . GLU A 1 298 ? 53.906 59.174 23.988 1.00 44.89 1296 GLU A N 1
ATOM 2025 C CA . GLU A 1 298 ? 52.753 58.839 24.827 1.00 44.60 1296 GLU A CA 1
ATOM 2026 C C . GLU A 1 298 ? 52.388 57.347 24.724 1.00 46.32 1296 GLU A C 1
ATOM 2027 O O . GLU A 1 298 ? 51.921 56.769 25.711 1.00 45.53 1296 GLU A O 1
ATOM 2033 N N . THR A 1 299 ? 52.655 56.719 23.550 1.00 41.08 1297 THR A N 1
ATOM 2034 C CA . THR A 1 299 ? 52.424 55.291 23.301 1.00 39.73 1297 THR A CA 1
ATOM 2035 C C . THR A 1 299 ? 53.294 54.463 24.259 1.00 43.45 1297 THR A C 1
ATOM 2036 O O . THR A 1 299 ? 52.752 53.652 25.017 1.00 43.21 1297 THR A O 1
ATOM 2040 N N . GLU A 1 300 ? 54.630 54.711 24.256 1.00 39.27 1298 GLU A N 1
ATOM 2041 C CA . GLU A 1 300 ? 55.606 54.034 25.119 1.00 38.45 1298 GLU A CA 1
ATOM 2042 C C . GLU A 1 300 ? 55.291 54.256 26.608 1.00 42.19 1298 GLU A C 1
ATOM 2043 O O . GLU A 1 300 ? 55.427 53.315 27.387 1.00 41.97 1298 GLU A O 1
ATOM 2049 N N . ARG A 1 301 ? 54.853 55.484 26.990 1.00 38.59 1299 ARG A N 1
ATOM 2050 C CA . ARG A 1 301 ? 54.463 55.834 28.363 1.00 38.72 1299 ARG A CA 1
ATOM 2051 C C . ARG A 1 301 ? 53.273 54.987 28.816 1.00 41.18 1299 ARG A C 1
ATOM 2052 O O . ARG A 1 301 ? 53.288 54.466 29.931 1.00 41.35 1299 ARG A O 1
ATOM 2060 N N . SER A 1 302 ? 52.263 54.828 27.936 1.00 36.39 1300 SER A N 1
ATOM 2061 C CA . SER A 1 302 ? 51.065 54.018 28.179 1.00 35.63 1300 SER A CA 1
ATOM 2062 C C . SER A 1 302 ? 51.444 52.547 28.320 1.00 39.20 1300 SER A C 1
ATOM 2063 O O . SER A 1 302 ? 50.968 51.878 29.234 1.00 39.52 1300 SER A O 1
ATOM 2074 N N . LYS A 1 304 ? 54.440 51.366 29.202 1.00 33.87 1302 LYS A N 1
ATOM 2075 C CA . LYS A 1 304 ? 55.229 51.276 30.431 1.00 34.01 1302 LYS A CA 1
ATOM 2076 C C . LYS A 1 304 ? 54.292 51.172 31.647 1.00 38.09 1302 LYS A C 1
ATOM 2077 O O . LYS A 1 304 ? 54.547 50.366 32.550 1.00 38.12 1302 LYS A O 1
ATOM 2080 N N . ALA A 1 305 ? 53.196 51.962 31.648 1.00 34.19 1303 ALA A N 1
ATOM 2081 C CA . ALA A 1 305 ? 52.196 51.958 32.719 1.00 34.35 1303 ALA A CA 1
ATOM 2082 C C . ALA A 1 305 ? 51.391 50.660 32.735 1.00 38.29 1303 ALA A C 1
ATOM 2083 O O . ALA A 1 305 ? 51.060 50.180 33.818 1.00 38.85 1303 ALA A O 1
ATOM 2085 N N . ILE A 1 306 ? 51.083 50.089 31.548 1.00 34.49 1304 ILE A N 1
ATOM 2086 C CA . ILE A 1 306 ? 50.340 48.823 31.436 1.00 34.81 1304 ILE A CA 1
ATOM 2087 C C . ILE A 1 306 ? 51.208 47.681 31.993 1.00 38.13 1304 ILE A C 1
ATOM 2088 O O . ILE A 1 306 ? 50.690 46.823 32.714 1.00 38.38 1304 ILE A O 1
ATOM 2093 N N . LEU A 1 307 ? 52.523 47.700 31.690 1.00 33.82 1305 LEU A N 1
ATOM 2094 C CA . LEU A 1 307 ? 53.473 46.709 32.200 1.00 33.68 1305 LEU A CA 1
ATOM 2095 C C . LEU A 1 307 ? 53.603 46.839 33.717 1.00 37.22 1305 LEU A C 1
ATOM 2096 O O . LEU A 1 307 ? 53.624 45.819 34.409 1.00 38.16 1305 LEU A O 1
ATOM 2101 N N . SER A 1 308 ? 53.636 48.088 34.228 1.00 32.11 1306 SER A N 1
ATOM 2102 C CA . SER A 1 308 ? 53.720 48.389 35.661 1.00 31.85 1306 SER A CA 1
ATOM 2103 C C . SER A 1 308 ? 52.495 47.838 36.402 1.00 35.14 1306 SER A C 1
ATOM 2104 O O . SER A 1 308 ? 52.650 47.213 37.458 1.00 35.53 1306 SER A O 1
ATOM 2107 N N . PHE A 1 309 ? 51.290 48.028 35.811 1.00 30.33 1307 PHE A N 1
ATOM 2108 C CA . PHE A 1 309 ? 50.008 47.535 36.317 1.00 30.53 1307 PHE A CA 1
ATOM 2109 C C . PHE A 1 309 ? 50.006 46.006 36.344 1.00 35.64 1307 PHE A C 1
ATOM 2110 O O . PHE A 1 309 ? 49.547 45.419 37.328 1.00 36.56 1307 PHE A O 1
ATOM 2118 N N . ALA A 1 310 ? 50.527 45.364 35.268 1.00 32.16 1308 ALA A N 1
ATOM 2119 C CA . ALA A 1 310 ? 50.633 43.906 35.159 1.00 32.48 1308 ALA A CA 1
ATOM 2120 C C . ALA A 1 310 ? 51.517 43.327 36.269 1.00 37.65 1308 ALA A C 1
ATOM 2121 O O . ALA A 1 310 ? 51.164 42.296 36.839 1.00 38.97 1308 ALA A O 1
ATOM 2123 N N . LYS A 1 311 ? 52.627 44.016 36.610 1.00 33.83 1309 LYS A N 1
ATOM 2124 C CA . LYS A 1 311 ? 53.544 43.604 37.683 1.00 34.05 1309 LYS A CA 1
ATOM 2125 C C . LYS A 1 311 ? 52.879 43.724 39.065 1.00 39.00 1309 LYS A C 1
ATOM 2126 O O . LYS A 1 311 ? 53.020 42.809 39.872 1.00 40.65 1309 LYS A O 1
ATOM 2132 N N . SER A 1 312 ? 52.155 44.840 39.325 1.00 34.58 1310 SER A N 1
ATOM 2133 C CA . SER A 1 312 ? 51.437 45.117 40.582 1.00 34.60 1310 SER A CA 1
ATOM 2134 C C . SER A 1 312 ? 50.333 44.098 40.824 1.00 39.16 1310 SER A C 1
ATOM 2135 O O . SER A 1 312 ? 50.155 43.647 41.957 1.00 39.44 1310 SER A O 1
ATOM 2138 N N . HIS A 1 313 ? 49.594 43.732 39.757 1.00 35.52 1311 HIS A N 1
ATOM 2139 C CA . HIS A 1 313 ? 48.494 42.779 39.852 1.00 35.82 1311 HIS A CA 1
ATOM 2140 C C . HIS A 1 313 ? 48.957 41.338 39.701 1.00 39.33 1311 HIS A C 1
ATOM 2141 O O . HIS A 1 313 ? 48.126 40.442 39.656 1.00 38.46 1311 HIS A O 1
ATOM 2148 N N . ARG A 1 314 ? 50.288 41.120 39.677 1.00 37.21 1312 ARG A N 1
ATOM 2149 C CA . ARG A 1 314 ? 50.968 39.822 39.640 1.00 38.06 1312 ARG A CA 1
ATOM 2150 C C . ARG A 1 314 ? 50.444 38.886 38.527 1.00 43.08 1312 ARG A C 1
ATOM 2151 O O . ARG A 1 314 ? 50.143 37.716 38.772 1.00 43.80 1312 ARG A O 1
ATOM 2155 N N . PHE A 1 315 ? 50.361 39.418 37.291 1.00 39.16 1313 PHE A N 1
ATOM 2156 C CA . PHE A 1 315 ? 49.949 38.688 36.089 1.00 38.59 1313 PHE A CA 1
ATOM 2157 C C . PHE A 1 315 ? 50.985 37.599 35.756 1.00 44.85 1313 PHE A C 1
ATOM 2158 O O . PHE A 1 315 ? 52.126 37.675 36.229 1.00 44.15 1313 PHE A O 1
ATOM 2166 N N . ASP A 1 316 ? 50.597 36.606 34.924 1.00 43.29 1314 ASP A N 1
ATOM 2167 C CA . ASP A 1 316 ? 51.478 35.514 34.500 1.00 44.45 1314 ASP A CA 1
ATOM 2168 C C . ASP A 1 316 ? 52.793 36.067 33.965 1.00 48.19 1314 ASP A C 1
ATOM 2169 O O . ASP A 1 316 ? 52.799 37.098 33.283 1.00 46.41 1314 ASP A O 1
ATOM 2174 N N . VAL A 1 317 ? 53.905 35.390 34.300 1.00 46.07 1315 VAL A N 1
ATOM 2175 C CA . VAL A 1 317 ? 55.268 35.769 33.918 1.00 45.76 1315 VAL A CA 1
ATOM 2176 C C . VAL A 1 317 ? 55.397 35.983 32.378 1.00 50.23 1315 VAL A C 1
ATOM 2177 O O . VAL A 1 317 ? 56.206 36.809 31.960 1.00 49.62 1315 VAL A O 1
ATOM 2181 N N . GLU A 1 318 ? 54.564 35.288 31.564 1.00 47.04 1316 GLU A N 1
ATOM 2182 C CA . GLU A 1 318 ? 54.535 35.396 30.102 1.00 46.51 1316 GLU A CA 1
ATOM 2183 C C . GLU A 1 318 ? 54.208 36.824 29.665 1.00 50.90 1316 GLU A C 1
ATOM 2184 O O . GLU A 1 318 ? 54.892 37.358 28.793 1.00 50.03 1316 GLU A O 1
ATOM 2186 N N . PHE A 1 319 ? 53.192 37.451 30.298 1.00 48.15 1317 PHE A N 1
ATOM 2187 C CA . PHE A 1 319 ? 52.768 38.826 30.013 1.00 47.30 1317 PHE A CA 1
ATOM 2188 C C . PHE A 1 319 ? 53.834 39.835 30.387 1.00 47.96 1317 PHE A C 1
ATOM 2189 O O . PHE A 1 319 ? 54.067 40.780 29.632 1.00 46.88 1317 PHE A O 1
ATOM 2197 N N . VAL A 1 320 ? 54.476 39.636 31.553 1.00 43.18 1318 VAL A N 1
ATOM 2198 C CA . VAL A 1 320 ? 55.529 40.514 32.070 1.00 42.08 1318 VAL A CA 1
ATOM 2199 C C . VAL A 1 320 ? 56.766 40.422 31.169 1.00 45.47 1318 VAL A C 1
ATOM 2200 O O . VAL A 1 320 ? 57.319 41.462 30.809 1.00 43.80 1318 VAL A O 1
ATOM 2204 N N . ASP A 1 321 ? 57.161 39.189 30.771 1.00 43.32 1319 ASP A N 1
ATOM 2205 C CA . ASP A 1 321 ? 58.302 38.938 29.883 1.00 42.98 1319 ASP A CA 1
ATOM 2206 C C . ASP A 1 321 ? 58.115 39.608 28.524 1.00 44.85 1319 ASP A C 1
ATOM 2207 O O . ASP A 1 321 ? 59.026 40.303 28.077 1.00 43.62 1319 ASP A O 1
ATOM 2212 N N . GLU A 1 322 ? 56.926 39.427 27.894 1.00 40.96 1320 GLU A N 1
ATOM 2213 C CA . GLU A 1 322 ? 56.545 40.015 26.602 1.00 40.22 1320 GLU A CA 1
ATOM 2214 C C . GLU A 1 322 ? 56.510 41.550 26.680 1.00 43.51 1320 GLU A C 1
ATOM 2215 O O . GLU A 1 322 ? 56.908 42.223 25.726 1.00 43.28 1320 GLU A O 1
ATOM 2221 N N . GLY A 1 323 ? 56.042 42.074 27.815 1.00 39.27 1321 GLY A N 1
ATOM 2222 C CA . GLY A 1 323 ? 55.968 43.502 28.086 1.00 38.42 1321 GLY A CA 1
ATOM 2223 C C . GLY A 1 323 ? 57.342 44.127 28.157 1.00 42.02 1321 GLY A C 1
ATOM 2224 O O . GLY A 1 323 ? 57.571 45.203 27.599 1.00 41.24 1321 GLY A O 1
ATOM 2225 N N . SER A 1 324 ? 58.267 43.418 28.827 1.00 39.22 1322 SER A N 1
ATOM 2226 C CA . SER A 1 324 ? 59.674 43.773 29.003 1.00 39.09 1322 SER A CA 1
ATOM 2227 C C . SER A 1 324 ? 60.386 43.773 27.637 1.00 42.06 1322 SER A C 1
ATOM 2228 O O . SER A 1 324 ? 61.165 44.682 27.354 1.00 41.02 1322 SER A O 1
ATOM 2231 N N . THR A 1 325 ? 60.071 42.780 26.782 1.00 39.29 1323 THR A N 1
ATOM 2232 C CA . THR A 1 325 ? 60.605 42.644 25.427 1.00 39.32 1323 THR A CA 1
ATOM 2233 C C . THR A 1 325 ? 60.126 43.827 24.568 1.00 43.06 1323 THR A C 1
ATOM 2234 O O . THR A 1 325 ? 60.920 44.371 23.802 1.00 43.08 1323 THR A O 1
ATOM 2238 N N . SER A 1 326 ? 58.855 44.253 24.742 1.00 38.92 1324 SER A N 1
ATOM 2239 C CA . SER A 1 326 ? 58.283 45.407 24.048 1.00 37.99 1324 SER A CA 1
ATOM 2240 C C . SER A 1 326 ? 59.006 46.690 24.439 1.00 41.22 1324 SER A C 1
ATOM 2241 O O . SER A 1 326 ? 59.206 47.548 23.580 1.00 39.95 1324 SER A O 1
ATOM 2252 N N . ASP A 1 328 ? 62.213 46.814 25.382 1.00 38.46 1326 ASP A N 1
ATOM 2253 C CA . ASP A 1 328 ? 63.507 46.653 24.711 1.00 38.42 1326 ASP A CA 1
ATOM 2254 C C . ASP A 1 328 ? 63.378 47.017 23.225 1.00 41.58 1326 ASP A C 1
ATOM 2255 O O . ASP A 1 328 ? 64.304 47.600 22.658 1.00 40.85 1326 ASP A O 1
ATOM 2260 N N . LEU A 1 329 ? 62.221 46.677 22.607 1.00 37.37 1327 LEU A N 1
ATOM 2261 C CA . LEU A 1 329 ? 61.904 46.968 21.210 1.00 36.63 1327 LEU A CA 1
ATOM 2262 C C . LEU A 1 329 ? 61.768 48.477 20.966 1.00 39.94 1327 LEU A C 1
ATOM 2263 O O . LEU A 1 329 ? 62.299 48.968 19.964 1.00 39.91 1327 LEU A O 1
ATOM 2268 N N . PHE A 1 330 ? 61.087 49.211 21.881 1.00 35.57 1328 PHE A N 1
ATOM 2269 C CA . PHE A 1 330 ? 60.958 50.672 21.808 1.00 34.99 1328 PHE A CA 1
ATOM 2270 C C . PHE A 1 330 ? 62.357 51.306 21.890 1.00 38.33 1328 PHE A C 1
ATOM 2271 O O . PHE A 1 330 ? 62.647 52.227 21.132 1.00 37.83 1328 PHE A O 1
ATOM 2279 N N . GLU A 1 331 ? 63.231 50.768 22.772 1.00 35.01 1329 GLU A N 1
ATOM 2280 C CA . GLU A 1 331 ? 64.623 51.206 22.949 1.00 35.12 1329 GLU A CA 1
ATOM 2281 C C . GLU A 1 331 ? 65.419 50.988 21.648 1.00 36.94 1329 GLU A C 1
ATOM 2282 O O . GLU A 1 331 ? 66.132 51.891 21.212 1.00 36.87 1329 GLU A O 1
ATOM 2288 N N . ALA A 1 332 ? 65.272 49.801 21.035 1.00 31.68 1330 ALA A N 1
ATOM 2289 C CA . ALA A 1 332 ? 65.920 49.423 19.783 1.00 30.99 1330 ALA A CA 1
ATOM 2290 C C . ALA A 1 332 ? 65.442 50.308 18.622 1.00 33.79 1330 ALA A C 1
ATOM 2291 O O . ALA A 1 332 ? 66.261 50.718 17.805 1.00 32.78 1330 ALA A O 1
ATOM 2293 N N . TRP A 1 333 ? 64.132 50.645 18.584 1.00 30.13 1331 TRP A N 1
ATOM 2294 C CA . TRP A 1 333 ? 63.545 51.513 17.559 1.00 29.81 1331 TRP A CA 1
ATOM 2295 C C . TRP A 1 333 ? 64.120 52.916 17.605 1.00 32.54 1331 TRP A C 1
ATOM 2296 O O . TRP A 1 333 ? 64.325 53.520 16.552 1.00 31.92 1331 TRP A O 1
ATOM 2307 N N . LYS A 1 334 ? 64.369 53.437 18.823 1.00 29.38 1332 LYS A N 1
ATOM 2308 C CA . LYS A 1 334 ? 64.941 54.771 19.026 1.00 29.40 1332 LYS A CA 1
ATOM 2309 C C . LYS A 1 334 ? 66.408 54.793 18.579 1.00 34.51 1332 LYS A C 1
ATOM 2310 O O . LYS A 1 334 ? 66.831 55.744 17.919 1.00 34.35 1332 LYS A O 1
ATOM 2316 N N . LYS A 1 335 ? 67.160 53.714 18.884 1.00 31.19 1333 LYS A N 1
ATOM 2317 C CA . LYS A 1 335 ? 68.556 53.549 18.474 1.00 30.76 1333 LYS A CA 1
ATOM 2318 C C . LYS A 1 335 ? 68.603 53.443 16.920 1.00 34.10 1333 LYS A C 1
ATOM 2319 O O . LYS A 1 335 ? 69.401 54.136 16.283 1.00 33.72 1333 LYS A O 1
ATOM 2325 N N . GLU A 1 336 ? 67.686 52.647 16.326 1.00 28.91 1334 GLU A N 1
ATOM 2326 C CA . GLU A 1 336 ? 67.563 52.478 14.879 1.00 28.05 1334 GLU A CA 1
ATOM 2327 C C . GLU A 1 336 ? 67.217 53.802 14.187 1.00 32.10 1334 GLU A C 1
ATOM 2328 O O . GLU A 1 336 ? 67.767 54.067 13.122 1.00 31.77 1334 GLU A O 1
ATOM 2334 N N . TYR A 1 337 ? 66.337 54.636 14.793 1.00 29.09 1335 TYR A N 1
ATOM 2335 C CA . TYR A 1 337 ? 65.963 55.942 14.238 1.00 29.31 1335 TYR A CA 1
ATOM 2336 C C . TYR A 1 337 ? 67.210 56.818 14.053 1.00 34.70 1335 TYR A C 1
ATOM 2337 O O . TYR A 1 337 ? 67.438 57.336 12.959 1.00 34.32 1335 TYR A O 1
ATOM 2346 N N . LYS A 1 338 ? 67.988 56.997 15.142 1.00 32.11 1336 LYS A N 1
ATOM 2347 C CA . LYS A 1 338 ? 69.213 57.795 15.178 1.00 31.87 1336 LYS A CA 1
ATOM 2348 C C . LYS A 1 338 ? 70.219 57.306 14.117 1.00 34.05 1336 LYS A C 1
ATOM 2349 O O . LYS A 1 338 ? 70.741 58.121 13.355 1.00 33.49 1336 LYS A O 1
ATOM 2355 N N . LEU A 1 339 ? 70.446 55.979 14.043 1.00 29.43 1337 LEU A N 1
ATOM 2356 C CA . LEU A 1 339 ? 71.382 55.368 13.095 1.00 28.37 1337 LEU A CA 1
ATOM 2357 C C . LEU A 1 339 ? 70.878 55.458 11.646 1.00 31.97 1337 LEU A C 1
ATOM 2358 O O . LEU A 1 339 ? 71.694 55.620 10.731 1.00 31.55 1337 LEU A O 1
ATOM 2363 N N . LEU A 1 340 ? 69.545 55.402 11.443 1.00 28.17 1338 LEU A N 1
ATOM 2364 C CA . LEU A 1 340 ? 68.934 55.555 10.119 1.00 28.05 1338 LEU A CA 1
ATOM 2365 C C . LEU A 1 340 ? 69.086 56.991 9.650 1.00 32.64 1338 LEU A C 1
ATOM 2366 O O . LEU A 1 340 ? 69.372 57.205 8.471 1.00 33.06 1338 LEU A O 1
ATOM 2371 N N . HIS A 1 341 ? 68.908 57.972 10.567 1.00 29.23 1339 HIS A N 1
ATOM 2372 C CA . HIS A 1 341 ? 69.041 59.397 10.242 1.00 29.73 1339 HIS A CA 1
ATOM 2373 C C . HIS A 1 341 ? 70.498 59.774 9.953 1.00 33.96 1339 HIS A C 1
ATOM 2374 O O . HIS A 1 341 ? 70.752 60.588 9.060 1.00 35.12 1339 HIS A O 1
ATOM 2381 N N . GLU A 1 342 ? 71.449 59.157 10.673 1.00 29.43 1340 GLU A N 1
ATOM 2382 C CA . GLU A 1 342 ? 72.883 59.379 10.461 1.00 28.87 1340 GLU A CA 1
ATOM 2383 C C . GLU A 1 342 ? 73.317 58.817 9.105 1.00 33.40 1340 GLU A C 1
ATOM 2384 O O . GLU A 1 342 ? 74.140 59.431 8.430 1.00 33.87 1340 GLU A O 1
ATOM 2390 N N . TYR A 1 343 ? 72.746 57.661 8.706 1.00 28.86 1341 TYR A N 1
ATOM 2391 C CA . TYR A 1 343 ? 73.003 57.032 7.419 1.00 28.21 1341 TYR A CA 1
ATOM 2392 C C . TYR A 1 343 ? 72.438 57.921 6.305 1.00 34.19 1341 TYR A C 1
ATOM 2393 O O . TYR A 1 343 ? 73.145 58.167 5.326 1.00 34.82 1341 TYR A O 1
ATOM 2402 N N . TRP A 1 344 ? 71.219 58.478 6.502 1.00 31.63 1342 TRP A N 1
ATOM 2403 C CA . TRP A 1 344 ? 70.585 59.443 5.591 1.00 32.54 1342 TRP A CA 1
ATOM 2404 C C . TRP A 1 344 ? 71.514 60.674 5.424 1.00 39.53 1342 TRP A C 1
ATOM 2405 O O . TRP A 1 344 ? 71.721 61.134 4.298 1.00 39.15 1342 TRP A O 1
ATOM 2424 N N . ALA A 1 346 ? 74.881 60.880 5.996 1.00 34.73 1344 ALA A N 1
ATOM 2425 C CA . ALA A 1 346 ? 76.106 60.450 5.320 1.00 33.38 1344 ALA A CA 1
ATOM 2426 C C . ALA A 1 346 ? 75.928 60.422 3.802 1.00 36.59 1344 ALA A C 1
ATOM 2427 O O . ALA A 1 346 ? 76.808 60.893 3.077 1.00 36.64 1344 ALA A O 1
ATOM 2429 N N . LEU A 1 347 ? 74.773 59.911 3.330 1.00 32.49 1345 LEU A N 1
ATOM 2430 C CA . LEU A 1 347 ? 74.426 59.841 1.910 1.00 32.63 1345 LEU A CA 1
ATOM 2431 C C . LEU A 1 347 ? 74.160 61.232 1.342 1.00 37.67 1345 LEU A C 1
ATOM 2432 O O . LEU A 1 347 ? 74.516 61.496 0.192 1.00 38.91 1345 LEU A O 1
ATOM 2437 N N . ARG A 1 348 ? 73.551 62.121 2.152 1.00 33.67 1346 ARG A N 1
ATOM 2438 C CA . ARG A 1 348 ? 73.245 63.507 1.787 1.00 33.86 1346 ARG A CA 1
ATOM 2439 C C . ARG A 1 348 ? 74.554 64.295 1.655 1.00 37.11 1346 ARG A C 1
ATOM 2440 O O . ARG A 1 348 ? 74.732 65.032 0.686 1.00 37.70 1346 ARG A O 1
ATOM 2448 N N . ASN A 1 349 ? 75.479 64.088 2.609 1.00 32.60 1347 ASN A N 1
ATOM 2449 C CA . ASN A 1 349 ? 76.793 64.725 2.664 1.00 32.14 1347 ASN A CA 1
ATOM 2450 C C . ASN A 1 349 ? 77.686 64.347 1.502 1.00 36.67 1347 ASN A C 1
ATOM 2451 O O . ASN A 1 349 ? 78.481 65.183 1.075 1.00 37.19 1347 ASN A O 1
ATOM 2456 N N . ARG A 1 350 ? 77.560 63.105 0.982 1.00 33.24 1348 ARG A N 1
ATOM 2457 C CA . ARG A 1 350 ? 78.337 62.622 -0.168 1.00 33.28 1348 ARG A CA 1
ATOM 2458 C C . ARG A 1 350 ? 77.973 63.424 -1.418 1.00 38.55 1348 ARG A C 1
ATOM 2459 O O . ARG A 1 350 ? 78.869 63.807 -2.164 1.00 39.18 1348 ARG A O 1
ATOM 2467 N N . VAL A 1 351 ? 76.666 63.716 -1.607 1.00 35.72 1349 VAL A N 1
ATOM 2468 C CA . VAL A 1 351 ? 76.119 64.506 -2.717 1.00 36.70 1349 VAL A CA 1
ATOM 2469 C C . VAL A 1 351 ? 76.628 65.947 -2.596 1.00 42.28 1349 VAL A C 1
ATOM 2470 O O . VAL A 1 351 ? 77.013 66.542 -3.605 1.00 43.12 1349 VAL A O 1
ATOM 2474 N N . SER A 1 352 ? 76.654 66.486 -1.356 1.00 38.63 1350 SER A N 1
ATOM 2475 C CA . SER A 1 352 ? 77.138 67.837 -1.046 1.00 38.70 1350 SER A CA 1
ATOM 2476 C C . SER A 1 352 ? 78.623 67.955 -1.387 1.00 42.68 1350 SER A C 1
ATOM 2477 O O . SER A 1 352 ? 79.019 68.925 -2.034 1.00 43.62 1350 SER A O 1
ATOM 2480 N N . ALA A 1 353 ? 79.427 66.942 -0.997 1.00 38.10 1351 ALA A N 1
ATOM 2481 C CA . ALA A 1 353 ? 80.866 66.875 -1.257 1.00 37.59 1351 ALA A CA 1
ATOM 2482 C C . ALA A 1 353 ? 81.196 66.831 -2.757 1.00 41.89 1351 ALA A C 1
ATOM 2483 O O . ALA A 1 353 ? 82.144 67.494 -3.172 1.00 41.83 1351 ALA A O 1
ATOM 2485 N N . VAL A 1 354 ? 80.404 66.093 -3.568 1.00 39.06 1352 VAL A N 1
ATOM 2486 C CA . VAL A 1 354 ? 80.587 65.990 -5.030 1.00 40.24 1352 VAL A CA 1
ATOM 2487 C C . VAL A 1 354 ? 80.356 67.353 -5.682 1.00 44.46 1352 VAL A C 1
ATOM 2488 O O . VAL A 1 354 ? 81.071 67.711 -6.620 1.00 45.45 1352 VAL A O 1
ATOM 2492 N N . ASP A 1 355 ? 79.374 68.112 -5.171 1.00 40.44 1353 ASP A N 1
ATOM 2493 C CA . ASP A 1 355 ? 79.071 69.462 -5.635 1.00 41.07 1353 ASP A CA 1
ATOM 2494 C C . ASP A 1 355 ? 80.222 70.403 -5.255 1.00 44.53 1353 ASP A C 1
ATOM 2495 O O . ASP A 1 355 ? 80.590 71.256 -6.059 1.00 44.28 1353 ASP A O 1
ATOM 2500 N N . GLU A 1 356 ? 80.807 70.216 -4.047 1.00 40.85 1354 GLU A N 1
ATOM 2501 C CA . GLU A 1 356 ? 81.945 70.997 -3.557 1.00 41.08 1354 GLU A CA 1
ATOM 2502 C C . GLU A 1 356 ? 83.149 70.824 -4.486 1.00 44.82 1354 GLU A C 1
ATOM 2503 O O . GLU A 1 356 ? 83.816 71.811 -4.791 1.00 44.47 1354 GLU A O 1
ATOM 2509 N N . LEU A 1 357 ? 83.379 69.581 -4.980 1.00 41.49 1355 LEU A N 1
ATOM 2510 C CA . LEU A 1 357 ? 84.435 69.230 -5.935 1.00 41.83 1355 LEU A CA 1
ATOM 2511 C C . LEU A 1 357 ? 84.217 69.948 -7.260 1.00 45.70 1355 LEU A C 1
ATOM 2512 O O . LEU A 1 357 ? 85.160 70.517 -7.800 1.00 45.02 1355 LEU A O 1
ATOM 2517 N N . ALA A 1 358 ? 82.980 69.886 -7.799 1.00 43.26 1356 ALA A N 1
ATOM 2518 C CA . ALA A 1 358 ? 82.601 70.513 -9.068 1.00 44.51 1356 ALA A CA 1
ATOM 2519 C C . ALA A 1 358 ? 82.767 72.037 -9.010 1.00 49.85 1356 ALA A C 1
ATOM 2520 O O . ALA A 1 358 ? 83.249 72.644 -9.970 1.00 50.17 1356 ALA A O 1
ATOM 2530 N N . ALA A 1 360 ? 84.783 73.672 -6.889 1.00 48.25 1358 ALA A N 1
ATOM 2531 C CA . ALA A 1 360 ? 86.193 73.962 -6.646 1.00 48.40 1358 ALA A CA 1
ATOM 2532 C C . ALA A 1 360 ? 86.965 74.235 -7.939 1.00 54.85 1358 ALA A C 1
ATOM 2533 O O . ALA A 1 360 ? 87.867 75.065 -7.925 1.00 55.12 1358 ALA A O 1
ATOM 2535 N N . THR A 1 361 ? 86.608 73.553 -9.043 1.00 52.53 1359 THR A N 1
ATOM 2536 C CA . THR A 1 361 ? 87.282 73.697 -10.338 1.00 54.13 1359 THR A CA 1
ATOM 2537 C C . THR A 1 361 ? 86.632 74.772 -11.224 1.00 61.63 1359 THR A C 1
ATOM 2538 O O . THR A 1 361 ? 87.259 75.233 -12.180 1.00 61.61 1359 THR A O 1
ATOM 2542 N N . GLU A 1 362 ? 85.397 75.190 -10.884 1.00 60.53 1360 GLU A N 1
ATOM 2543 C CA . GLU A 1 362 ? 84.633 76.205 -11.606 1.00 62.66 1360 GLU A CA 1
ATOM 2544 C C . GLU A 1 362 ? 85.319 77.577 -11.539 1.00 69.09 1360 GLU A C 1
ATOM 2545 O O . GLU A 1 362 ? 85.758 78.003 -10.470 1.00 67.92 1360 GLU A O 1
ATOM 2551 N N . ARG A 1 363 ? 85.422 78.251 -12.693 1.00 69.05 1361 ARG A N 1
ATOM 2552 C CA . ARG A 1 363 ? 86.059 79.563 -12.814 1.00 70.59 1361 ARG A CA 1
ATOM 2553 C C . ARG A 1 363 ? 85.060 80.714 -12.876 1.00 78.05 1361 ARG A C 1
ATOM 2554 O O . ARG A 1 363 ? 83.879 80.500 -13.169 1.00 77.81 1361 ARG A O 1
ATOM 2562 N N . LEU A 1 364 ? 85.556 81.943 -12.625 1.00 77.30 1362 LEU A N 1
ATOM 2563 C CA . LEU A 1 364 ? 84.778 83.180 -12.672 1.00 79.50 1362 LEU A CA 1
ATOM 2564 C C . LEU A 1 364 ? 84.297 83.424 -14.104 1.00 87.24 1362 LEU A C 1
ATOM 2565 O O . LEU A 1 364 ? 85.109 83.455 -15.033 1.00 87.38 1362 LEU A O 1
ATOM 2570 N N . ARG A 1 365 ? 82.974 83.546 -14.280 1.00 86.36 1363 ARG A N 1
ATOM 2571 C CA . ARG A 1 365 ? 82.349 83.790 -15.577 1.00 88.51 1363 ARG A CA 1
ATOM 2572 C C . ARG A 1 365 ? 81.479 85.039 -15.519 1.00 96.18 1363 ARG A C 1
ATOM 2573 O O . ARG A 1 365 ? 80.689 85.197 -14.584 1.00 95.20 1363 ARG A O 1
ATOM 2575 N N . VAL A 1 366 ? 81.640 85.934 -16.514 1.00 96.60 1364 VAL A N 1
ATOM 2576 C CA . VAL A 1 366 ? 80.868 87.172 -16.630 1.00 98.98 1364 VAL A CA 1
ATOM 2577 C C . VAL A 1 366 ? 79.419 86.821 -16.974 1.00 105.07 1364 VAL A C 1
ATOM 2578 O O . VAL A 1 366 ? 79.174 86.135 -17.972 1.00 105.11 1364 VAL A O 1
ATOM 2580 N N . ARG A 1 367 ? 78.473 87.246 -16.108 1.00 102.87 1365 ARG A N 1
ATOM 2581 C CA . ARG A 1 367 ? 77.033 86.987 -16.222 1.00 103.68 1365 ARG A CA 1
ATOM 2582 C C . ARG A 1 367 ? 76.442 87.472 -17.548 1.00 110.79 1365 ARG A C 1
ATOM 2583 O O . ARG A 1 367 ? 76.695 88.606 -17.965 1.00 112.15 1365 ARG A O 1
ATOM 2585 N N . ASP A 1 368 ? 75.671 86.591 -18.209 1.00 108.11 1366 ASP A N 1
ATOM 2586 C CA . ASP A 1 368 ? 75.003 86.861 -19.485 1.00 110.25 1366 ASP A CA 1
ATOM 2587 C C . ASP A 1 368 ? 73.501 87.134 -19.257 1.00 115.35 1366 ASP A C 1
ATOM 2588 O O . ASP A 1 368 ? 72.899 86.464 -18.409 1.00 113.62 1366 ASP A O 1
ATOM 2590 N N . PRO A 1 369 ? 72.875 88.098 -19.986 1.00 114.26 1367 PRO A N 1
ATOM 2591 C CA . PRO A 1 369 ? 71.441 88.378 -19.764 1.00 118.10 1367 PRO A CA 1
ATOM 2592 C C . PRO A 1 369 ? 70.521 87.240 -20.199 1.00 142.38 1367 PRO A C 1
ATOM 2593 O O . PRO A 1 369 ? 69.988 86.524 -19.354 1.00 100.25 1367 PRO A O 1
ATOM 2597 N N . LEU A 1 379 ? 78.957 83.598 -5.736 1.00 100.55 1377 LEU A N 1
ATOM 2598 C CA . LEU A 1 379 ? 79.639 82.445 -6.329 1.00 99.32 1377 LEU A CA 1
ATOM 2599 C C . LEU A 1 379 ? 80.700 82.883 -7.374 1.00 103.23 1377 LEU A C 1
ATOM 2600 O O . LEU A 1 379 ? 81.217 84.001 -7.289 1.00 103.68 1377 LEU A O 1
ATOM 2605 N N . HIS A 1 380 ? 81.028 81.998 -8.341 1.00 98.89 1378 HIS A N 1
ATOM 2606 C CA . HIS A 1 380 ? 81.999 82.247 -9.411 1.00 99.03 1378 HIS A CA 1
ATOM 2607 C C . HIS A 1 380 ? 81.337 83.047 -10.553 1.00 103.74 1378 HIS A C 1
ATOM 2608 O O . HIS A 1 380 ? 81.439 82.674 -11.727 1.00 103.61 1378 HIS A O 1
ATOM 2615 N N . ILE A 1 381 ? 80.657 84.154 -10.194 1.00 100.82 1379 ILE A N 1
ATOM 2616 C CA . ILE A 1 381 ? 79.955 85.021 -11.139 1.00 102.17 1379 ILE A CA 1
ATOM 2617 C C . ILE A 1 381 ? 80.319 86.503 -10.899 1.00 106.02 1379 ILE A C 1
ATOM 2618 O O . ILE A 1 381 ? 80.396 86.957 -9.753 1.00 105.37 1379 ILE A O 1
ATOM 2623 N N . ILE A 1 382 ? 80.582 87.228 -11.998 1.00 102.75 1380 ILE A N 1
ATOM 2624 C CA . ILE A 1 382 ? 80.933 88.648 -12.001 1.00 103.48 1380 ILE A CA 1
ATOM 2625 C C . ILE A 1 382 ? 79.901 89.388 -12.860 1.00 108.10 1380 ILE A C 1
ATOM 2626 O O . ILE A 1 382 ? 79.537 88.893 -13.930 1.00 108.17 1380 ILE A O 1
ATOM 2631 N N . GLU A 1 383 ? 79.443 90.572 -12.395 1.00 105.02 1381 GLU A N 1
ATOM 2632 C CA . GLU A 1 383 ? 78.498 91.433 -13.117 1.00 106.54 1381 GLU A CA 1
ATOM 2633 C C . GLU A 1 383 ? 79.128 91.933 -14.447 1.00 110.55 1381 GLU A C 1
ATOM 2634 O O . GLU A 1 383 ? 80.357 92.045 -14.509 1.00 109.56 1381 GLU A O 1
ATOM 2636 N N . PRO A 1 384 ? 78.324 92.223 -15.511 1.00 107.89 1382 PRO A N 1
ATOM 2637 C CA . PRO A 1 384 ? 78.907 92.628 -16.812 1.00 108.62 1382 PRO A CA 1
ATOM 2638 C C . PRO A 1 384 ? 80.042 93.663 -16.811 1.00 111.52 1382 PRO A C 1
ATOM 2639 O O . PRO A 1 384 ? 80.940 93.547 -17.649 1.00 110.84 1382 PRO A O 1
ATOM 2643 N N . HIS A 1 385 ? 80.019 94.653 -15.897 1.00 107.81 1383 HIS A N 1
ATOM 2644 C CA . HIS A 1 385 ? 81.048 95.700 -15.860 1.00 108.26 1383 HIS A CA 1
ATOM 2645 C C . HIS A 1 385 ? 81.826 95.757 -14.522 1.00 109.42 1383 HIS A C 1
ATOM 2646 O O . HIS A 1 385 ? 82.522 96.743 -14.257 1.00 109.95 1383 HIS A O 1
ATOM 2653 N N . GLU A 1 386 ? 81.749 94.683 -13.713 1.00 102.77 1384 GLU A N 1
ATOM 2654 C CA . GLU A 1 386 ? 82.450 94.585 -12.429 1.00 100.54 1384 GLU A CA 1
ATOM 2655 C C . GLU A 1 386 ? 83.771 93.795 -12.542 1.00 100.78 1384 GLU A C 1
ATOM 2656 O O . GLU A 1 386 ? 84.408 93.522 -11.521 1.00 98.86 1384 GLU A O 1
ATOM 2662 N N . VAL A 1 387 ? 84.186 93.454 -13.785 1.00 96.35 1385 VAL A N 1
ATOM 2663 C CA . VAL A 1 387 ? 85.413 92.708 -14.114 1.00 94.40 1385 VAL A CA 1
ATOM 2664 C C . VAL A 1 387 ? 86.676 93.434 -13.566 1.00 96.74 1385 VAL A C 1
ATOM 2665 O O . VAL A 1 387 ? 87.542 92.778 -12.979 1.00 94.61 1385 VAL A O 1
ATOM 2669 N N . GLU A 1 388 ? 86.741 94.776 -13.714 1.00 93.77 1386 GLU A N 1
ATOM 2670 C CA . GLU A 1 388 ? 87.841 95.609 -13.222 1.00 93.34 1386 GLU A CA 1
ATOM 2671 C C . GLU A 1 388 ? 87.784 95.737 -11.694 1.00 94.35 1386 GLU A C 1
ATOM 2672 O O . GLU A 1 388 ? 88.832 95.770 -11.047 1.00 92.96 1386 GLU A O 1
ATOM 2674 N N . GLN A 1 389 ? 86.558 95.794 -11.126 1.00 89.85 1387 GLN A N 1
ATOM 2675 C CA . GLN A 1 389 ? 86.309 95.889 -9.685 1.00 88.54 1387 GLN A CA 1
ATOM 2676 C C . GLN A 1 389 ? 86.762 94.611 -8.972 1.00 88.70 1387 GLN A C 1
ATOM 2677 O O . GLN A 1 389 ? 87.309 94.685 -7.869 1.00 87.65 1387 GLN A O 1
ATOM 2679 N N . ASN A 1 390 ? 86.547 93.447 -9.616 1.00 82.77 1388 ASN A N 1
ATOM 2680 C CA . ASN A 1 390 ? 86.943 92.139 -9.100 1.00 79.76 1388 ASN A CA 1
ATOM 2681 C C . ASN A 1 390 ? 88.459 91.981 -9.136 1.00 81.42 1388 ASN A C 1
ATOM 2682 O O . ASN A 1 390 ? 89.036 91.532 -8.146 1.00 80.06 1388 ASN A O 1
ATOM 2687 N N . ARG A 1 391 ? 89.101 92.386 -10.258 1.00 77.41 1389 ARG A N 1
ATOM 2688 C CA . ARG A 1 391 ? 90.553 92.342 -10.471 1.00 76.20 1389 ARG A CA 1
ATOM 2689 C C . ARG A 1 391 ? 91.281 93.171 -9.410 1.00 79.13 1389 ARG A C 1
ATOM 2690 O O . ARG A 1 391 ? 92.266 92.696 -8.847 1.00 77.63 1389 ARG A O 1
ATOM 2698 N N . ILE A 1 392 ? 90.768 94.387 -9.120 1.00 76.53 1390 ILE A N 1
ATOM 2699 C CA . ILE A 1 392 ? 91.318 95.315 -8.129 1.00 76.57 1390 ILE A CA 1
ATOM 2700 C C . ILE A 1 392 ? 91.222 94.735 -6.714 1.00 77.47 1390 ILE A C 1
ATOM 2701 O O . ILE A 1 392 ? 92.212 94.775 -5.983 1.00 76.87 1390 ILE A O 1
ATOM 2703 N N . LYS A 1 393 ? 90.047 94.180 -6.344 1.00 72.08 1391 LYS A N 1
ATOM 2704 C CA . LYS A 1 393 ? 89.801 93.571 -5.031 1.00 69.97 1391 LYS A CA 1
ATOM 2705 C C . LYS A 1 393 ? 90.742 92.386 -4.792 1.00 70.59 1391 LYS A C 1
ATOM 2706 O O . LYS A 1 393 ? 91.299 92.270 -3.701 1.00 69.33 1391 LYS A O 1
ATOM 2709 N N . LEU A 1 394 ? 90.941 91.541 -5.827 1.00 65.80 1392 LEU A N 1
ATOM 2710 C CA . LEU A 1 394 ? 91.815 90.366 -5.790 1.00 63.75 1392 LEU A CA 1
ATOM 2711 C C . LEU A 1 394 ? 93.289 90.743 -5.659 1.00 68.14 1392 LEU A C 1
ATOM 2712 O O . LEU A 1 394 ? 94.013 90.077 -4.922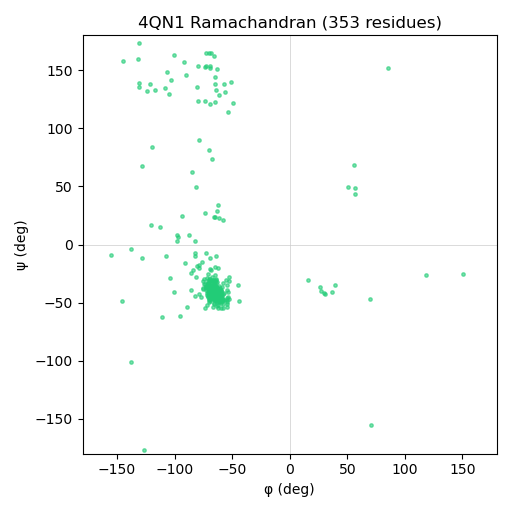 1.00 66.95 1392 LEU A O 1
ATOM 2717 N N . LEU A 1 395 ? 93.729 91.812 -6.355 1.00 66.14 1393 LEU A N 1
ATOM 2718 C CA . LEU A 1 395 ? 95.112 92.295 -6.308 1.00 66.32 1393 LEU A CA 1
ATOM 2719 C C . LEU A 1 395 ? 95.494 92.792 -4.911 1.00 70.25 1393 LEU A C 1
ATOM 2720 O O . LEU A 1 395 ? 96.620 92.555 -4.466 1.00 69.33 1393 LEU A O 1
ATOM 2725 N N . ASN A 1 396 ? 94.549 93.460 -4.219 1.00 67.41 1394 ASN A N 1
ATOM 2726 C CA . ASN A 1 396 ? 94.744 93.973 -2.863 1.00 67.75 1394 ASN A CA 1
ATOM 2727 C C . ASN A 1 396 ? 94.692 92.836 -1.835 1.00 70.05 1394 ASN A C 1
ATOM 2728 O O . ASN A 1 396 ? 95.378 92.907 -0.813 1.00 69.39 1394 ASN A O 1
ATOM 2733 N N . ASP A 1 397 ? 93.890 91.783 -2.124 1.00 65.37 1395 ASP A N 1
ATOM 2734 C CA . ASP A 1 397 ? 93.754 90.579 -1.305 1.00 63.52 1395 ASP A CA 1
ATOM 2735 C C . ASP A 1 397 ? 95.077 89.806 -1.313 1.00 66.43 1395 ASP A C 1
ATOM 2736 O O . ASP A 1 397 ? 95.483 89.283 -0.274 1.00 65.57 1395 ASP A O 1
ATOM 2741 N N . LYS A 1 398 ? 95.749 89.756 -2.487 1.00 62.47 1396 LYS A N 1
ATOM 2742 C CA . LYS A 1 398 ? 97.047 89.115 -2.689 1.00 61.45 1396 LYS A CA 1
ATOM 2743 C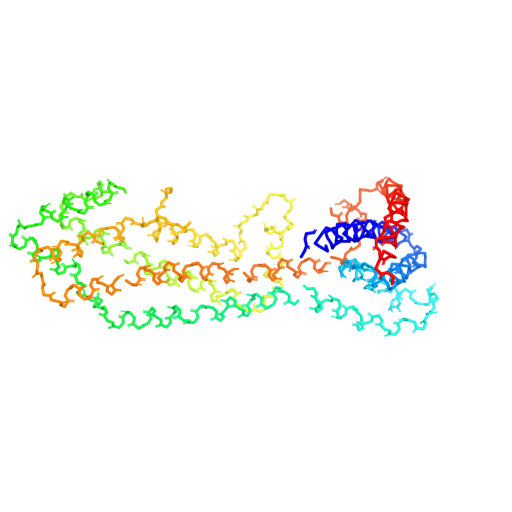 C . LYS A 1 398 ? 98.119 89.866 -1.888 1.00 66.99 1396 LYS A C 1
ATOM 2744 O O . LYS A 1 398 ? 98.910 89.231 -1.194 1.00 66.30 1396 LYS A O 1
ATOM 2750 N N . ALA A 1 399 ? 98.117 91.214 -1.968 1.00 65.16 1397 ALA A N 1
ATOM 2751 C CA . ALA A 1 399 ? 99.063 92.103 -1.289 1.00 65.90 1397 ALA A CA 1
ATOM 2752 C C . ALA A 1 399 ? 99.018 91.966 0.236 1.00 68.69 1397 ALA A C 1
ATOM 2753 O O . ALA A 1 399 ? 100.076 91.909 0.865 1.00 68.31 1397 ALA A O 1
ATOM 2755 N N . VAL A 1 400 ? 97.802 91.908 0.822 1.00 64.55 1398 VAL A N 1
ATOM 2756 C CA . VAL A 1 400 ? 97.594 91.775 2.266 1.00 63.91 1398 VAL A CA 1
ATOM 2757 C C . VAL A 1 400 ? 97.992 90.379 2.759 1.00 65.35 1398 VAL A C 1
ATOM 2758 O O . VAL A 1 400 ? 98.618 90.267 3.815 1.00 65.07 1398 VAL A O 1
ATOM 2761 N N . ALA A 1 401 ? 97.638 89.325 1.995 1.00 59.65 1399 ALA A N 1
ATOM 2762 C CA . ALA A 1 401 ? 97.967 87.942 2.339 1.00 57.60 1399 ALA A CA 1
ATOM 2763 C C . ALA A 1 401 ? 99.470 87.667 2.234 1.00 59.75 1399 ALA A C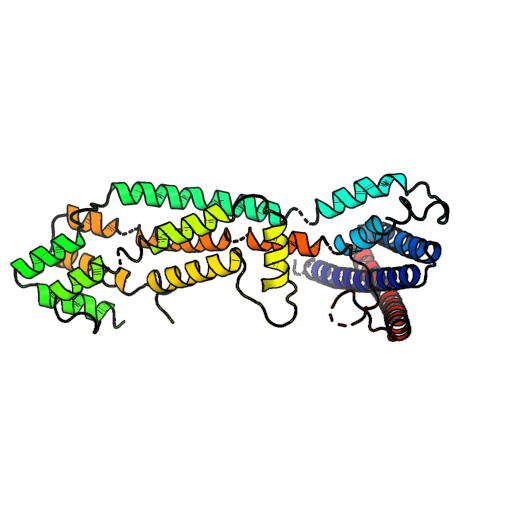 1
ATOM 2764 O O . ALA A 1 401 ? 99.982 86.912 3.060 1.00 58.42 1399 ALA A O 1
ATOM 2766 N N . THR A 1 402 ? 100.173 88.288 1.245 1.00 55.89 1400 THR A N 1
ATOM 2767 C CA . THR A 1 402 ? 101.629 88.156 1.054 1.00 55.25 1400 THR A CA 1
ATOM 2768 C C . THR A 1 402 ? 102.341 88.724 2.286 1.00 59.16 1400 THR A C 1
ATOM 2769 O O . THR A 1 402 ? 103.264 88.092 2.805 1.00 58.14 1400 THR A O 1
ATOM 2773 N N . SER A 1 403 ? 101.883 89.903 2.758 1.00 56.54 1401 SER A N 1
ATOM 2774 C CA . SER A 1 403 ? 102.430 90.597 3.920 1.00 57.06 1401 SER A CA 1
ATOM 2775 C C . SER A 1 403 ? 102.204 89.796 5.204 1.00 59.35 1401 SER A C 1
ATOM 2776 O O . SER A 1 403 ? 103.162 89.552 5.940 1.00 59.23 1401 SER A O 1
ATOM 2779 N N . GLN A 1 404 ? 100.949 89.365 5.452 1.00 54.38 1402 GLN A N 1
ATOM 2780 C CA . GLN A 1 404 ? 100.560 88.576 6.624 1.00 52.91 1402 GLN A CA 1
ATOM 2781 C C . GLN A 1 404 ? 101.321 87.248 6.702 1.00 53.89 1402 GLN A C 1
ATOM 2782 O O . GLN A 1 404 ? 101.790 86.899 7.785 1.00 53.07 1402 GLN A O 1
ATOM 2788 N N . LEU A 1 405 ? 101.485 86.544 5.555 1.00 48.66 1403 LEU A N 1
ATOM 2789 C CA . LEU A 1 405 ? 102.200 85.262 5.462 1.00 47.16 1403 LEU A CA 1
ATOM 2790 C C . LEU A 1 405 ? 103.688 85.403 5.830 1.00 52.25 1403 LEU A C 1
ATOM 2791 O O . LEU A 1 405 ? 104.211 84.545 6.540 1.00 51.13 1403 LEU A O 1
ATOM 2796 N N . GLN A 1 406 ? 104.348 86.486 5.373 1.00 50.37 1404 GLN A N 1
ATOM 2797 C CA . GLN A 1 406 ? 105.755 86.779 5.665 1.00 51.22 1404 GLN A CA 1
ATOM 2798 C C . GLN A 1 406 ? 105.955 86.988 7.180 1.00 56.05 1404 GLN A C 1
ATOM 2799 O O . GLN A 1 406 ? 106.873 86.403 7.760 1.00 55.63 1404 GLN A O 1
ATOM 2805 N N . LYS A 1 407 ? 105.065 87.783 7.813 1.00 53.33 1405 LYS A N 1
ATOM 2806 C CA . LYS A 1 407 ? 105.082 88.072 9.251 1.00 53.90 1405 LYS A CA 1
ATOM 2807 C C . LYS A 1 407 ? 104.837 86.802 10.083 1.00 56.73 1405 LYS A C 1
ATOM 2808 O O . LYS A 1 407 ? 105.559 86.553 11.051 1.00 57.39 1405 LYS A O 1
ATOM 2812 N N . LYS A 1 408 ? 103.832 85.999 9.692 1.00 50.95 1406 LYS A N 1
ATOM 2813 C CA . LYS A 1 408 ? 103.459 84.774 10.394 1.00 49.18 1406 LYS A CA 1
ATOM 2814 C C . LYS A 1 408 ? 104.498 83.654 10.234 1.00 52.04 1406 LYS A C 1
ATOM 2815 O O . LYS A 1 408 ? 104.689 82.886 11.182 1.00 51.17 1406 LYS A O 1
ATOM 2821 N N . LEU A 1 409 ? 105.180 83.564 9.067 1.00 48.11 1407 LEU A N 1
ATOM 2822 C CA . LEU A 1 409 ? 106.218 82.544 8.854 1.00 47.08 1407 LEU A CA 1
ATOM 2823 C C . LEU A 1 409 ? 107.475 82.843 9.674 1.00 50.74 1407 LEU A C 1
ATOM 2824 O O . LEU A 1 409 ? 108.158 81.912 10.104 1.00 49.75 1407 LEU A O 1
ATOM 2829 N N . GLY A 1 410 ? 107.750 84.130 9.885 1.00 47.97 1408 GLY A N 1
ATOM 2830 C CA . GLY A 1 410 ? 108.869 84.610 10.691 1.00 48.99 1408 GLY A CA 1
ATOM 2831 C C . GLY A 1 410 ? 108.687 84.279 12.160 1.00 53.53 1408 GLY A C 1
ATOM 2832 O O . GLY A 1 410 ? 109.649 83.908 12.837 1.00 54.47 1408 GLY A O 1
ATOM 2833 N N . GLN A 1 411 ? 107.434 84.383 12.651 1.00 48.94 1409 GLN A N 1
ATOM 2834 C CA . GLN A 1 411 ? 107.055 84.055 14.026 1.00 48.50 1409 GLN A CA 1
ATOM 2835 C C . GLN A 1 411 ? 107.080 82.535 14.216 1.00 51.29 1409 GLN A C 1
ATOM 2836 O O . GLN A 1 411 ? 107.494 82.063 15.276 1.00 51.44 1409 GLN A O 1
ATOM 2842 N N . LEU A 1 412 ? 106.660 81.770 13.180 1.00 45.97 1410 LEU A N 1
ATOM 2843 C CA . LEU A 1 412 ? 106.662 80.308 13.203 1.00 44.30 1410 LEU A CA 1
ATOM 2844 C C . LEU A 1 412 ? 108.091 79.789 13.269 1.00 48.28 1410 LEU A C 1
ATOM 2845 O O . LEU A 1 412 ? 108.375 78.877 14.049 1.00 47.93 1410 LEU A O 1
ATOM 2850 N N . LEU A 1 413 ? 108.991 80.401 12.482 1.00 45.61 1411 LEU A N 1
ATOM 2851 C CA . LEU A 1 413 ? 110.415 80.057 12.439 1.00 46.07 1411 LEU A CA 1
ATOM 2852 C C . LEU A 1 413 ? 111.044 80.260 13.819 1.00 50.50 1411 LEU A C 1
ATOM 2853 O O . LEU A 1 413 ? 111.825 79.418 14.264 1.00 50.95 1411 LEU A O 1
ATOM 2858 N N . TYR A 1 414 ? 110.640 81.336 14.515 1.00 46.45 1412 TYR A N 1
ATOM 2859 C CA . TYR A 1 414 ? 111.094 81.656 15.865 1.00 46.74 1412 TYR A CA 1
ATOM 2860 C C . TYR A 1 414 ? 110.688 80.563 16.863 1.00 52.35 1412 TYR A C 1
ATOM 2861 O O . TYR A 1 414 ? 111.535 80.123 17.638 1.00 53.04 1412 TYR A O 1
ATOM 2870 N N . LEU A 1 415 ? 109.413 80.121 16.831 1.00 49.01 1413 LEU A N 1
ATOM 2871 C CA . LEU A 1 415 ? 108.888 79.080 17.726 1.00 49.07 1413 LEU A CA 1
ATOM 2872 C C . LEU A 1 415 ? 109.558 77.722 17.490 1.00 56.37 1413 LEU A C 1
ATOM 2873 O O . LEU A 1 415 ? 109.780 76.970 18.443 1.00 56.34 1413 LEU A O 1
ATOM 2878 N N . THR A 1 416 ? 109.881 77.424 16.217 1.00 54.93 1414 THR A N 1
ATOM 2879 C CA . THR A 1 416 ? 110.555 76.204 15.769 1.00 55.38 1414 THR A CA 1
ATOM 2880 C C . THR A 1 416 ? 112.027 76.195 16.248 1.00 62.47 1414 THR A C 1
ATOM 2881 O O . THR A 1 416 ? 112.523 75.152 16.682 1.00 62.39 1414 THR A O 1
ATOM 2885 N N . ASN A 1 417 ? 112.703 77.360 16.190 1.00 61.07 1415 ASN A N 1
ATOM 2886 C CA . ASN A 1 417 ? 114.107 77.518 16.572 1.00 62.83 1415 ASN A CA 1
ATOM 2887 C C . ASN A 1 417 ? 114.372 77.453 18.095 1.00 69.51 1415 ASN A C 1
ATOM 2888 O O . ASN A 1 417 ? 115.540 77.418 18.494 1.00 70.38 1415 ASN A O 1
ATOM 2893 N N . LEU A 1 418 ? 113.313 77.405 18.935 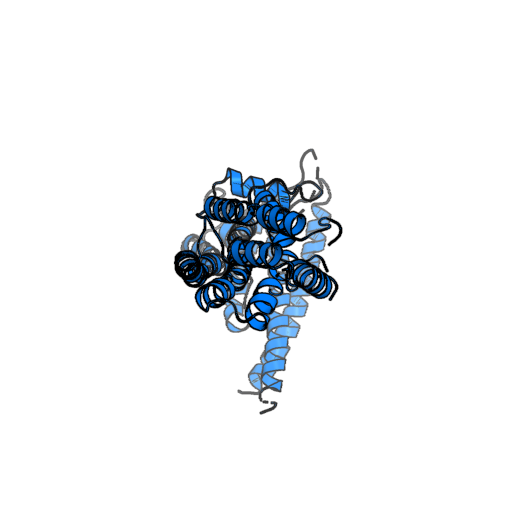1.00 67.02 1416 LEU A N 1
ATOM 2894 C CA . LEU A 1 418 ? 113.458 77.282 20.395 1.00 68.68 1416 LEU A CA 1
ATOM 2895 C C . LEU A 1 418 ? 113.869 75.852 20.784 1.00 76.13 1416 LEU A C 1
ATOM 2896 O O . LEU A 1 418 ? 114.593 75.673 21.770 1.00 76.95 1416 LEU A O 1
ATOM 2901 N N A GLU A 1 419 ? 113.410 74.848 20.010 0.50 72.62 1417 GLU A N 1
ATOM 2902 N N B GLU A 1 419 ? 113.404 74.851 20.008 0.50 72.64 1417 GLU A N 1
ATOM 2903 C CA A GLU A 1 419 ? 113.720 73.430 20.223 0.50 72.67 1417 GLU A CA 1
ATOM 2904 C CA B GLU A 1 419 ? 113.694 73.425 20.197 0.50 72.66 1417 GLU A CA 1
ATOM 2905 C C A GLU A 1 419 ? 115.032 73.022 19.537 0.50 78.13 1417 GLU A C 1
ATOM 2906 C C B GLU A 1 419 ? 115.028 73.029 19.542 0.50 78.14 1417 GLU A C 1
ATOM 2907 O O A GLU A 1 419 ? 115.576 71.957 19.847 0.50 78.15 1417 GLU A O 1
ATOM 2908 O O B GLU A 1 419 ? 115.577 71.972 19.871 0.50 78.19 1417 GLU A O 1
ATOM 2919 N N . LYS A 1 420 ? 115.537 73.882 18.615 1.00 75.26 1418 LYS A N 1
ATOM 2920 C CA . LYS A 1 420 ? 116.786 73.723 17.833 1.00 107.96 1418 LYS A CA 1
ATOM 2921 C C . LYS A 1 420 ? 116.775 72.465 16.964 1.00 142.90 1418 LYS A C 1
ATOM 2922 O O . LYS A 1 420 ? 116.108 72.443 15.931 1.00 105.25 1418 LYS A O 1
#

Foldseek 3Di:
DVVVVLVVLLVVLLVLLQVLLQLQLVLLLQLLLLCVQVPNNQSSLVSLVVSLVVQVVCVVSHHHQLLSNLLSLVSVCCCVPVPPSYPDDPCNVVSVVSNVVSLCVLVPLVVLLVVLVVVQVVLVVLLVVLVVLADDPCGLLNVLLVVCVVVVVFVVLQVLLVVLLVCHVQADGSVSVSVVLVVLVQLVVLVVLLVVLLVVLDDDDDPVLLVQLCCAPNPHPDDHNLPGSLSVSVVSLVVSCVSLAPDVVPHGHSSLSSVSSLVVCVVVVHPVSSNVNNVSVVSSVSVSVSSVSSVSSSSSSVVSNSVVSSCSNDAQDDDDCVSYDDNPCSVVSNVVSVVSNVVSVVSSVVSVVVSVVSVVVVD

Secondary structure (DSSP, 8-state):
---HHHHHHHHHHHHHHHHHHHHHHHHHHHHHHHHHHHT-HHHHHHHHHHHHHHHHHTTTT----HHHHHHHHHH--IIIIITTSS---TTTTTHHHHHHHHHHH--HHHHHHHHHHHTTHHHHHHHHHHHHSS-SSS-HHHHHHHHHHHTT-HHHHHHHHHHHH---TT-SSHHHHHHHHHH--HHHHHHHHHHHHHHTT-SS--HHHHHHHIIIIIS-SSS----SHHHHHHHHHHHHHHHHB-----SBPHHHH--HHHHHHHHTT--HHHHHHHHH--HHHHHHHHHHHHHHH--HHHHHHHHHHH---PPPEEPP---EE-TT-HHHHHHHHHHHHHHHHHHHHHHHHHHHHHHTT--